Protein AF-A0A3B0W782-F1 (afdb_monomer)

Secondary structure (DSSP, 8-state):
-------------------------------S-S--SS---PPPPPS--------THHHHHHHHHHHHHHHHHTTTTTSSSS-----TT-EEEE-SS-EEEEEE-S-HHHHHHHHHHHHHHTTPPEEEEEGGGTEEEEPPEEP-----TTS--HHHHHHHTTS-S--TTEEEEEEEEEEEETTTTEEEEEEEEEEEE-S-SSS---S----EEPPP-HHHHHHHHHHHHHHTT--HHHHHHHHHHHH--B---SSS----EEESS-HHHHHHHHHHHHHHTTPEEEEEETTTTEEEEEPPHHHHS---GGGGG-TTS--------SEEEEEEEE-SS-TT-EEEEEEPPTTSPPPPHHHHHHHHHHTTSS--

Nearest PDB structures (foldseek):
  5d0q-assembly1_C  TM=2.902E-01  e=1.711E-09  Escherichia coli
  3tgo-assembly2_D  TM=4.082E-01  e=1.168E-04  Escherichia coli K-12
  6v05-assembly1_C  TM=4.718E-01  e=1.394E-03  Escherichia coli K-12
  8spr-assembly1_C  TM=3.356E-01  e=7.368E-02  Escherichia coli 0.1288
  2y8h-assembly1_B  TM=2.040E-01  e=1.704E+00  Mycobacterium tuberculosis H37Rv

Sequence (372 aa):
MHLSKKIIFISASFGMLSLTGCSIFDRSENNYRDSETEVVKALEMPPNLFNPSKSKNDLSMAIAQLEQDQDSLADQDSEKHIPTFKSDGLSIKSNLSERWLEIESDNSEQVWQNVKRFLHSFGFTIAEERKDIGFLKTEYLKRSELVPMNDVGLVTKLLNSWRPELADGVFDKFVVRIETDVNAGMTRVYFSHHLLYSPDVNEALDQGDRWKIKPYRPEMEAEALYQSMVFFGSSSEKALAQLKVTETKIELVDGEEFGHLVLRASLEKSWSYLQATVYRADWSIKEVRADRYTLWVNVPENIQQQDSFLSSLAFWRSSDKQNLPSTVTLSLRMDEEQSEKTILTVEAPEGETPLSSEQRRYIFENLGLLAQ

Radius of gyration: 32.26 Å; Cα contacts (8 Å, |Δi|>4): 475; chains: 1; bounding box: 90×74×107 Å

Foldseek 3Di:
DDDDDDDDDDDDDDDDDDDDDDDDDDDDDPPPPDPPDDDPPDDDDDPDDDDPPDDPVVVVVVVVVVVVCVVVCVPPVVPDPDPQAAFPPWAWDDLLQFIWTKTQALPLVVVVVLVQVLCVVVPWAWDDDDVVQQKTKTDWDQDDDQDDPPDDDPLRCVLCVPPPNDRPQKTKMWMWGWDGDNVRSMIIITIFIWIWGDPDPDDDDDDDDDTDTDFGDPSVRLSSQLSSSVSNPDDSVNSVVNSVVNLADQDDDPDPFRFWGKRQAALVSVLVSLVVLCVSLVWAWPDDDPVFSKTKTFDDPCLQFDQPPCCVPCPPDDRPTNRDDRIKMWGWDADPVDRSMIIIGIFHPPPDDTDGRVSRVSVCVSSVSHPD

Solvent-accessible surface area (backbone atoms only — not comparable to full-atom values): 23061 Å² total; per-residue (Å²): 131,86,92,85,92,84,86,89,84,88,86,86,83,92,82,90,84,87,87,81,87,83,79,93,78,82,92,76,82,84,75,93,80,84,81,90,84,78,88,79,82,79,76,84,79,82,95,81,91,81,79,98,82,76,66,79,68,54,56,60,52,52,49,56,46,49,63,59,39,58,77,48,50,81,78,53,76,81,62,87,86,56,92,71,42,74,60,50,73,69,42,65,49,63,66,88,79,54,56,30,38,35,33,54,38,59,57,55,67,60,52,50,56,48,52,52,51,48,42,44,76,74,68,38,49,81,66,46,83,36,78,93,78,26,37,41,29,40,39,77,37,71,50,85,55,66,68,72,86,85,84,60,56,75,66,56,43,67,75,42,69,87,57,62,64,75,37,74,57,33,29,42,30,46,40,35,43,48,48,67,40,70,90,79,35,28,27,38,41,31,60,44,63,46,46,42,40,45,93,73,86,85,64,86,88,72,92,86,82,72,86,42,77,54,82,80,55,71,67,61,31,51,48,53,46,36,54,49,42,33,54,34,58,44,54,65,66,61,34,53,50,36,49,52,61,67,72,46,47,68,53,71,58,94,76,97,50,59,65,46,40,42,44,73,28,37,59,70,54,47,49,56,40,50,56,52,35,38,55,74,51,72,41,50,75,76,48,79,37,79,95,63,43,33,39,32,34,36,50,53,68,77,64,27,60,51,84,60,87,68,59,85,81,43,94,86,57,80,84,79,68,64,72,50,63,66,44,37,36,38,37,51,44,70,39,93,89,42,75,52,26,18,37,38,40,64,39,45,49,94,92,54,75,75,63,50,38,67,55,44,49,52,51,35,35,68,44,68,75,38,86,129

Mean predicted aligned error: 18.71 Å

Organism: NCBI:txid652676

pLDDT: mean 71.55, std 19.57, range [36.28, 97.0]

Structure (mmCIF, N/CA/C/O backbone):
data_AF-A0A3B0W782-F1
#
_entry.id   AF-A0A3B0W782-F1
#
loop_
_atom_site.group_PDB
_atom_site.id
_atom_site.type_symbol
_atom_site.label_atom_id
_atom_site.label_alt_id
_atom_site.label_comp_id
_atom_site.label_asym_id
_atom_site.label_entity_id
_atom_site.label_seq_id
_atom_site.pdbx_PDB_ins_code
_atom_site.Cartn_x
_atom_site.Cartn_y
_atom_site.Cartn_z
_atom_site.occupancy
_atom_site.B_iso_or_equiv
_atom_site.auth_seq_id
_atom_site.auth_comp_id
_atom_site.auth_asym_id
_atom_site.auth_atom_id
_atom_site.pdbx_PDB_model_num
ATOM 1 N N . MET A 1 1 ? -28.153 -26.640 -74.691 1.00 37.59 1 MET A N 1
ATOM 2 C CA . MET A 1 1 ? -28.422 -28.044 -74.297 1.00 37.59 1 MET A CA 1
ATOM 3 C C . MET A 1 1 ? -28.767 -28.047 -72.810 1.00 37.59 1 MET A C 1
ATOM 5 O O . MET A 1 1 ? -27.989 -27.443 -72.097 1.00 37.59 1 MET A O 1
ATOM 9 N N . HIS A 1 2 ? -29.903 -28.643 -72.397 1.00 38.16 2 HIS A N 1
ATOM 10 C CA . HIS A 1 2 ? -30.381 -28.891 -71.003 1.00 38.16 2 HIS A CA 1
ATOM 11 C C . HIS A 1 2 ? -30.296 -27.720 -69.981 1.00 38.16 2 HIS A C 1
ATOM 13 O O . HIS A 1 2 ? -29.209 -27.308 -69.615 1.00 38.16 2 HIS A O 1
ATOM 19 N N . LEU A 1 3 ? -31.355 -27.090 -69.443 1.00 43.62 3 LEU A N 1
ATOM 20 C CA . LEU A 1 3 ? -32.814 -27.335 -69.358 1.00 43.62 3 LEU A CA 1
ATOM 21 C C . LEU A 1 3 ? -33.294 -28.349 -68.279 1.00 43.62 3 LEU A C 1
ATOM 23 O O . LEU A 1 3 ? -33.371 -29.537 -68.569 1.00 43.62 3 LEU A O 1
ATOM 27 N N . SER A 1 4 ? -33.662 -27.853 -67.075 1.00 43.22 4 SER A N 1
ATOM 28 C CA . SER A 1 4 ? -34.699 -28.353 -66.112 1.00 43.22 4 SER A CA 1
ATOM 29 C C . SER A 1 4 ? -34.585 -27.587 -64.765 1.00 43.22 4 SER A C 1
ATOM 31 O O . SER A 1 4 ? -33.567 -27.723 -64.103 1.00 43.22 4 SER A O 1
ATOM 33 N N . LYS A 1 5 ? -35.444 -26.636 -64.348 1.00 51.66 5 LYS A N 1
ATOM 34 C CA . LYS A 1 5 ? -36.841 -2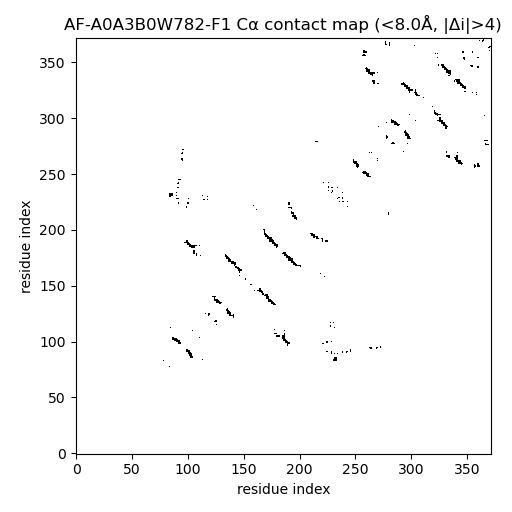6.695 -63.821 1.00 51.66 5 LYS A CA 1
ATOM 35 C C . LYS A 1 5 ? -37.090 -27.533 -62.538 1.00 51.66 5 LYS A C 1
ATOM 37 O O . LYS A 1 5 ? -37.082 -28.756 -62.609 1.00 51.66 5 LYS A O 1
ATOM 42 N N . LYS A 1 6 ? -37.429 -26.837 -61.429 1.00 48.88 6 LYS A N 1
ATOM 43 C CA . LYS A 1 6 ? -38.313 -27.165 -60.261 1.00 48.88 6 LYS A CA 1
ATOM 44 C C . LYS A 1 6 ? -38.096 -26.080 -59.176 1.00 48.88 6 LYS A C 1
ATOM 46 O O . LYS A 1 6 ? -36.944 -25.870 -58.831 1.00 48.88 6 LYS A O 1
ATOM 51 N N . ILE A 1 7 ? -39.030 -25.274 -58.644 1.00 50.66 7 ILE A N 1
ATOM 52 C CA . ILE A 1 7 ? -40.497 -25.063 -58.768 1.00 50.66 7 ILE A CA 1
ATOM 53 C C . ILE A 1 7 ? -41.409 -25.888 -57.814 1.00 50.66 7 ILE A C 1
ATOM 55 O O . ILE A 1 7 ? -41.697 -27.043 -58.103 1.00 50.66 7 ILE A O 1
ATOM 59 N N . ILE A 1 8 ? -41.927 -25.186 -56.778 1.00 46.50 8 ILE A N 1
ATOM 60 C CA . ILE A 1 8 ? -43.176 -25.351 -55.971 1.00 46.50 8 ILE A CA 1
ATOM 61 C C . ILE A 1 8 ? -43.315 -26.581 -55.034 1.00 46.50 8 ILE A C 1
ATOM 63 O O . ILE A 1 8 ? -43.360 -27.712 -55.497 1.00 46.50 8 ILE A O 1
ATOM 67 N N . PHE A 1 9 ? -43.511 -26.338 -53.721 1.00 41.09 9 PHE A N 1
ATOM 68 C CA . PHE A 1 9 ? -44.827 -26.464 -53.046 1.00 41.09 9 PHE A CA 1
ATOM 69 C C . PHE A 1 9 ? -44.872 -25.776 -51.666 1.00 41.09 9 PHE A C 1
ATOM 71 O O . PHE A 1 9 ? -44.017 -25.994 -50.816 1.00 41.09 9 PHE A O 1
ATOM 78 N N . ILE A 1 10 ? -45.907 -24.955 -51.459 1.00 49.47 10 ILE A N 1
ATOM 79 C CA . ILE A 1 10 ? -46.333 -24.419 -50.155 1.00 49.47 10 ILE A CA 1
ATOM 80 C C . ILE A 1 10 ? -47.340 -25.410 -49.562 1.00 49.47 10 ILE A C 1
ATOM 82 O O . ILE A 1 10 ? -48.225 -25.867 -50.282 1.00 49.47 10 ILE A O 1
ATOM 86 N N . SER A 1 11 ? -47.258 -25.692 -48.261 1.00 44.75 11 SER A N 1
ATOM 87 C CA . SER A 1 11 ? -48.354 -26.316 -47.513 1.00 44.75 11 SER A CA 1
ATOM 88 C C . SER A 1 11 ? -48.394 -25.767 -46.091 1.00 44.75 11 SER A C 1
ATOM 90 O O . SER A 1 11 ? -47.388 -25.796 -45.384 1.00 44.75 11 SER A O 1
ATOM 92 N N . ALA A 1 12 ? -49.554 -25.254 -45.689 1.00 47.91 12 ALA A N 1
ATOM 93 C CA . ALA A 1 12 ? -49.810 -24.749 -44.349 1.00 47.91 12 ALA A CA 1
ATOM 94 C C . ALA A 1 12 ? -50.672 -25.745 -43.559 1.00 47.91 12 ALA A C 1
ATOM 96 O O . ALA A 1 12 ? -51.650 -26.279 -44.080 1.00 47.91 12 ALA A O 1
ATOM 97 N N . SER A 1 13 ? -50.364 -25.930 -42.277 1.00 43.59 13 SER A N 1
ATOM 98 C CA . SER A 1 13 ? -51.352 -26.253 -41.239 1.00 43.59 13 SER A CA 1
ATOM 99 C C . SER A 1 13 ? -50.765 -25.887 -39.876 1.00 43.59 13 SER A C 1
ATOM 101 O O . SER A 1 13 ? -49.636 -26.257 -39.585 1.00 43.59 13 SER A O 1
ATOM 103 N N . PHE A 1 14 ? -51.359 -24.957 -39.129 1.00 44.69 14 PHE A N 1
ATOM 104 C CA . PHE A 1 14 ? -52.630 -25.032 -38.384 1.00 44.69 14 PHE A CA 1
ATOM 105 C C . PHE A 1 14 ? -52.375 -25.515 -36.948 1.00 44.69 14 PHE A C 1
ATOM 107 O O . PHE A 1 14 ? -52.159 -26.694 -36.696 1.00 44.69 14 PHE A O 1
ATOM 114 N N . GLY A 1 15 ? -52.387 -24.564 -36.013 1.00 48.84 15 GLY A N 1
ATOM 115 C CA . GLY A 1 15 ? -52.077 -24.758 -34.594 1.00 48.84 15 GLY A CA 1
ATOM 116 C C . GLY A 1 15 ? -52.754 -23.676 -33.758 1.00 48.84 15 GLY A C 1
ATOM 117 O O . GLY A 1 15 ? -52.099 -22.891 -33.083 1.00 48.84 15 GLY A O 1
ATOM 118 N N . MET A 1 16 ? -54.074 -23.572 -33.901 1.00 53.22 16 MET A N 1
ATOM 119 C CA . MET A 1 16 ? -54.895 -22.562 -33.242 1.00 53.22 16 MET A CA 1
ATOM 120 C C . MET A 1 16 ? -55.261 -23.040 -31.831 1.00 53.22 16 MET A C 1
ATOM 122 O O . MET A 1 16 ? -56.062 -23.961 -31.692 1.00 53.22 16 MET A O 1
ATOM 126 N N . LEU A 1 17 ? -54.709 -22.406 -30.791 1.00 56.22 17 LEU A N 1
ATOM 127 C CA . LEU A 1 17 ? -55.289 -22.446 -29.447 1.00 56.22 17 LEU A CA 1
ATOM 128 C C . LEU A 1 17 ? -55.659 -21.035 -28.996 1.00 56.22 17 LEU A C 1
ATOM 130 O O . LEU A 1 17 ? -54.867 -20.098 -29.047 1.00 56.22 17 LEU A O 1
ATOM 134 N N . SER A 1 18 ? -56.910 -20.920 -28.581 1.00 57.72 18 SER A N 1
ATOM 135 C CA . SER A 1 18 ? -57.603 -19.708 -28.168 1.00 57.72 18 SER A CA 1
ATOM 136 C C . SER A 1 18 ? -57.846 -19.698 -26.661 1.00 57.72 18 SER A C 1
ATOM 138 O O . SER A 1 18 ? -58.133 -20.758 -26.112 1.00 57.72 18 SER A O 1
ATOM 140 N N . LEU A 1 19 ? -57.837 -18.499 -26.068 1.00 47.00 19 LEU A N 1
ATOM 141 C CA . LEU A 1 19 ? -58.679 -17.941 -24.981 1.00 47.00 19 LEU A CA 1
ATOM 142 C C . LEU A 1 19 ? -57.813 -16.988 -24.123 1.00 47.00 19 LEU A C 1
ATOM 144 O O . LEU A 1 19 ? -56.647 -17.290 -23.913 1.00 47.00 19 LEU A O 1
ATOM 148 N N . THR A 1 20 ? -58.260 -15.911 -23.470 1.00 53.22 20 THR A N 1
ATOM 149 C CA . THR A 1 20 ? -59.384 -14.944 -23.534 1.00 53.22 20 THR A CA 1
ATOM 150 C C . THR A 1 20 ? -59.322 -14.179 -22.192 1.00 53.22 20 THR A C 1
ATOM 152 O O . THR A 1 20 ? -59.237 -14.826 -21.153 1.00 53.22 20 THR A O 1
ATOM 155 N N . GLY A 1 21 ? -59.447 -12.842 -22.200 1.00 36.28 21 GLY A N 1
ATOM 156 C CA . GLY A 1 21 ? -59.516 -11.976 -20.997 1.00 36.28 21 GLY A CA 1
ATOM 157 C C . GLY A 1 21 ? -58.144 -11.624 -20.389 1.00 36.28 21 GLY A C 1
ATOM 158 O O . GLY A 1 21 ? -57.220 -12.418 -20.489 1.00 36.28 21 GLY A O 1
ATOM 159 N N . CYS A 1 22 ? -57.885 -10.470 -19.764 1.00 50.75 22 CYS A N 1
ATOM 160 C CA . CYS A 1 22 ? -58.652 -9.242 -19.466 1.00 50.75 22 CYS A CA 1
ATOM 161 C C . CYS A 1 22 ? -57.632 -8.094 -19.193 1.00 50.75 22 CYS A C 1
ATOM 163 O O . CYS A 1 22 ? -56.438 -8.370 -19.135 1.00 50.75 22 CYS A O 1
ATOM 165 N N . SER A 1 23 ? -57.968 -6.808 -19.019 1.00 40.06 23 SER A N 1
ATOM 166 C CA . SER A 1 23 ? -59.226 -6.040 -19.185 1.00 40.06 23 SER A CA 1
ATOM 167 C C . SER A 1 23 ? -58.893 -4.556 -19.482 1.00 40.06 23 SER A C 1
ATOM 169 O O . SER A 1 23 ? -57.739 -4.151 -19.382 1.00 40.06 23 SER A O 1
ATOM 171 N N . ILE A 1 24 ? -59.896 -3.737 -19.826 1.00 52.25 24 ILE A N 1
ATOM 172 C CA . ILE A 1 24 ? -59.812 -2.258 -19.839 1.00 52.25 24 ILE A CA 1
ATOM 173 C C . ILE A 1 24 ? -59.525 -1.757 -18.413 1.00 52.25 24 ILE A C 1
ATOM 175 O O . ILE A 1 24 ? -60.142 -2.264 -17.478 1.00 52.25 24 ILE A O 1
ATOM 179 N N . PHE A 1 25 ? -58.663 -0.746 -18.255 1.00 47.28 25 PHE A N 1
ATOM 180 C CA . PHE A 1 25 ? -58.606 0.068 -17.039 1.00 47.28 25 PHE A CA 1
ATOM 181 C C . PHE A 1 25 ? -58.416 1.551 -17.361 1.00 47.28 25 PHE A C 1
ATOM 183 O O . PHE A 1 25 ? -57.795 1.911 -18.362 1.00 47.28 25 PHE A O 1
ATOM 190 N N . ASP A 1 26 ? -59.027 2.382 -16.521 1.00 41.47 26 ASP A N 1
ATOM 191 C CA . ASP A 1 26 ? -59.269 3.797 -16.772 1.00 41.47 26 ASP A CA 1
ATOM 192 C C . ASP A 1 26 ? -58.030 4.690 -16.693 1.00 41.47 26 ASP A C 1
ATOM 194 O O . ASP A 1 26 ? -57.113 4.492 -15.894 1.00 41.47 26 ASP A O 1
ATOM 198 N N . ARG A 1 27 ? -58.085 5.773 -17.470 1.00 48.84 27 ARG A N 1
ATOM 199 C CA . ARG A 1 27 ? -57.213 6.938 -17.318 1.00 48.84 27 ARG A CA 1
ATOM 200 C C . ARG A 1 27 ? -57.769 7.817 -16.190 1.00 48.84 27 ARG A C 1
ATOM 202 O O . ARG A 1 27 ? -58.490 8.775 -16.454 1.00 48.84 27 ARG A O 1
ATOM 209 N N . SER A 1 28 ? -57.435 7.502 -14.940 1.00 46.88 28 SER A N 1
ATOM 210 C CA . SER A 1 28 ? -57.731 8.382 -13.802 1.00 46.88 28 SER A CA 1
ATOM 211 C C . SER A 1 28 ? -56.696 9.505 -13.698 1.00 46.88 28 SER A C 1
ATOM 213 O O . SER A 1 28 ? -55.504 9.258 -13.512 1.00 46.88 28 SER A O 1
ATOM 215 N N . GLU A 1 29 ? -57.150 10.750 -13.804 1.00 48.28 29 GLU A N 1
ATOM 216 C CA . GLU A 1 29 ? -56.318 11.931 -13.572 1.00 48.28 29 GLU A CA 1
ATOM 217 C C . GLU A 1 29 ? -56.100 12.116 -12.063 1.00 48.28 29 GLU A C 1
ATOM 219 O O . GLU A 1 29 ? -57.031 12.422 -11.318 1.00 48.28 29 GLU A O 1
ATOM 224 N N . ASN A 1 30 ? -54.863 11.917 -11.600 1.00 45.62 30 ASN A N 1
ATOM 225 C CA . ASN A 1 30 ? -54.512 12.059 -10.186 1.00 45.62 30 ASN A CA 1
ATOM 226 C C . ASN A 1 30 ? -54.441 13.544 -9.803 1.00 45.62 30 ASN A C 1
ATOM 228 O O . ASN A 1 30 ? -53.409 14.203 -9.942 1.00 45.62 30 ASN A O 1
ATOM 232 N N . ASN A 1 31 ? -55.570 14.065 -9.328 1.00 45.16 31 ASN A N 1
ATOM 233 C CA . ASN A 1 31 ? -55.730 15.447 -8.898 1.00 45.16 31 ASN A CA 1
ATOM 234 C C . ASN A 1 31 ? -55.029 15.670 -7.540 1.00 45.16 31 ASN A C 1
ATOM 236 O O . ASN A 1 31 ? -55.548 15.311 -6.486 1.00 45.16 31 ASN A O 1
ATOM 240 N N . TYR A 1 32 ? -53.825 16.243 -7.569 1.00 46.28 32 TYR A N 1
ATOM 241 C CA . TYR A 1 32 ? -52.888 16.348 -6.435 1.00 46.28 32 TYR A CA 1
ATOM 242 C C . TYR A 1 32 ? -53.260 17.437 -5.394 1.00 46.28 32 TYR A C 1
ATOM 244 O O . TYR A 1 32 ? -52.399 18.181 -4.925 1.00 46.28 32 TYR A O 1
ATOM 252 N N . ARG A 1 33 ? -54.553 17.601 -5.074 1.00 49.28 33 ARG A N 1
ATOM 253 C CA . ARG A 1 33 ? -55.081 18.756 -4.316 1.00 49.28 33 ARG A CA 1
ATOM 254 C C . ARG A 1 33 ? -56.238 18.444 -3.348 1.00 49.28 33 ARG A C 1
ATOM 256 O O . ARG A 1 33 ? -57.122 19.280 -3.203 1.00 49.28 33 ARG A O 1
ATOM 263 N N . ASP A 1 34 ? -56.240 17.288 -2.681 1.00 50.12 34 ASP A N 1
ATOM 264 C CA . ASP A 1 34 ? -57.317 16.958 -1.719 1.00 50.12 34 ASP A CA 1
ATOM 265 C C . ASP A 1 34 ? -56.850 16.180 -0.467 1.00 50.12 34 ASP A C 1
ATOM 267 O O . ASP A 1 34 ? -57.543 15.314 0.058 1.00 50.12 34 ASP A O 1
ATOM 271 N N . SER A 1 35 ? -55.640 16.479 0.026 1.00 49.47 35 SER A N 1
ATOM 272 C CA . SER A 1 35 ? -55.125 15.946 1.303 1.00 49.47 35 SER A CA 1
ATOM 273 C C . SER A 1 35 ? -54.447 17.009 2.183 1.00 49.47 35 SER A C 1
ATOM 275 O O . SER A 1 35 ? -53.528 16.703 2.939 1.00 49.47 35 SER A O 1
ATOM 277 N N . GLU A 1 36 ? -54.901 18.263 2.097 1.00 47.06 36 GLU A N 1
ATOM 278 C CA . GLU A 1 36 ? -54.598 19.326 3.068 1.00 47.06 36 GLU A CA 1
ATOM 279 C C . GLU A 1 36 ? -55.841 19.610 3.931 1.00 47.06 36 GLU A C 1
ATOM 281 O O . GLU A 1 36 ? -56.524 20.604 3.701 1.00 47.06 36 GLU A O 1
ATOM 286 N N . THR A 1 37 ? -56.192 18.742 4.894 1.00 51.81 37 THR A N 1
ATOM 287 C CA . THR A 1 37 ? -57.053 19.113 6.053 1.00 51.81 37 THR A CA 1
ATOM 288 C C . THR A 1 37 ? -57.178 18.059 7.168 1.00 51.81 37 THR A C 1
ATOM 290 O O . THR A 1 37 ? -58.156 18.071 7.909 1.00 51.81 37 THR A O 1
ATOM 293 N N . GLU A 1 38 ? -56.184 17.196 7.405 1.00 52.34 38 GLU A N 1
ATOM 294 C CA . GLU A 1 38 ? -56.158 16.440 8.669 1.00 52.34 38 GLU A CA 1
ATOM 295 C C . GLU A 1 38 ? -54.732 16.209 9.187 1.00 52.34 38 GLU A C 1
ATOM 297 O O . GLU A 1 38 ? -53.784 16.077 8.420 1.00 52.34 38 GLU A O 1
ATOM 302 N N . VAL A 1 39 ? -54.592 16.176 10.518 1.00 47.84 39 VAL A N 1
ATOM 303 C CA . VAL A 1 39 ? -53.330 15.985 11.265 1.00 47.84 39 VAL A CA 1
ATOM 304 C C . VAL A 1 39 ? -52.321 17.153 11.215 1.00 47.84 39 VAL A C 1
ATOM 306 O O . VAL A 1 39 ? -51.126 16.968 11.003 1.00 47.84 39 VAL A O 1
ATOM 309 N N . VAL A 1 40 ? -52.763 18.356 11.605 1.00 41.62 40 VAL A N 1
ATOM 310 C CA . VAL A 1 40 ? -51.883 19.298 12.332 1.00 41.62 40 VAL A CA 1
ATOM 311 C C . VAL A 1 40 ? -52.402 19.447 13.759 1.00 41.62 40 VAL A C 1
ATOM 313 O O . VAL A 1 40 ? -53.277 20.262 14.048 1.00 41.62 40 VAL A O 1
ATOM 316 N N . LYS A 1 41 ? -51.864 18.639 14.678 1.00 50.00 41 LYS A N 1
ATOM 317 C CA . LYS A 1 41 ? -52.109 18.807 16.114 1.00 50.00 41 LYS A CA 1
ATOM 318 C C . LYS A 1 41 ? -51.299 20.009 16.599 1.00 50.00 41 LYS A C 1
ATOM 320 O O . LYS A 1 41 ? -50.122 19.867 16.923 1.00 50.00 41 LYS A O 1
ATOM 325 N N . ALA A 1 42 ? -51.925 21.185 16.614 1.00 45.66 42 ALA A N 1
ATOM 326 C CA . ALA A 1 42 ? -51.310 22.403 17.125 1.00 45.66 42 ALA A CA 1
ATOM 327 C C . ALA A 1 42 ? -50.832 22.190 18.572 1.00 45.66 42 ALA A C 1
ATOM 329 O O . ALA A 1 42 ? -51.619 21.838 19.451 1.00 45.66 42 ALA A O 1
ATOM 330 N N . LEU A 1 43 ? -49.531 22.374 18.805 1.00 55.25 43 LEU A N 1
ATOM 331 C CA . LEU A 1 43 ? -48.953 22.363 20.144 1.00 55.25 43 LEU A CA 1
ATOM 332 C C . LEU A 1 43 ? -49.216 23.721 20.796 1.00 55.25 43 LEU A C 1
ATOM 334 O O . LEU A 1 43 ? -48.879 24.764 20.238 1.00 55.25 43 LEU A O 1
ATOM 338 N N . GLU A 1 44 ? -49.846 23.702 21.968 1.00 51.97 44 GLU A N 1
ATOM 339 C CA . GLU A 1 44 ? -50.215 24.909 22.703 1.00 51.97 44 GLU A CA 1
ATOM 340 C C . GLU A 1 44 ? -48.960 25.650 23.188 1.00 51.97 44 GLU A C 1
ATOM 342 O O . GLU A 1 44 ? -48.135 25.110 23.925 1.00 51.97 44 GLU A O 1
ATOM 347 N N . MET A 1 45 ? -48.813 26.905 22.762 1.00 44.66 45 MET A N 1
ATOM 348 C CA . MET A 1 45 ? -47.693 27.763 23.141 1.00 44.66 45 MET A CA 1
ATOM 349 C C . MET A 1 45 ? -47.904 28.308 24.569 1.00 44.66 45 MET A C 1
ATOM 351 O O . MET A 1 45 ? -48.890 29.015 24.797 1.00 44.66 45 MET A O 1
ATOM 355 N N . PRO A 1 46 ? -47.008 28.032 25.537 1.00 46.97 46 PRO A N 1
ATOM 356 C CA . PRO A 1 46 ? -47.200 28.464 26.918 1.00 46.97 46 PRO A CA 1
ATOM 357 C C . PRO A 1 46 ? -47.033 29.991 27.069 1.00 46.97 46 PRO A C 1
ATOM 359 O O . PRO A 1 46 ? -46.036 30.556 26.610 1.00 46.97 46 PRO A O 1
ATOM 362 N N . PRO A 1 47 ? -47.965 30.688 27.745 1.00 52.56 47 PRO A N 1
ATOM 363 C CA . PRO A 1 47 ? -47.932 32.142 27.860 1.00 52.56 47 PRO A CA 1
ATOM 364 C C . PRO A 1 47 ? -47.018 32.608 29.004 1.00 52.56 47 PRO A C 1
ATOM 366 O O . PRO A 1 47 ? -47.481 32.791 30.128 1.00 52.56 47 PRO A O 1
ATOM 369 N N . ASN A 1 48 ? -45.728 32.839 28.726 1.00 49.25 48 ASN A N 1
ATOM 370 C CA . ASN A 1 48 ? -44.884 33.761 29.511 1.00 49.25 48 ASN A CA 1
ATOM 371 C C . ASN A 1 48 ? -43.543 34.074 28.815 1.00 49.25 48 ASN A C 1
ATOM 373 O O . ASN A 1 48 ? -42.494 33.551 29.179 1.00 49.25 48 ASN A O 1
ATOM 377 N N . LEU A 1 49 ? -43.573 34.957 27.811 1.00 49.97 49 LEU A N 1
ATOM 378 C CA . LEU A 1 49 ? -42.380 35.383 27.058 1.00 49.97 49 LEU A CA 1
ATOM 379 C C . LEU A 1 49 ? -42.186 36.912 27.022 1.00 49.97 49 LEU A C 1
ATOM 381 O O . LEU A 1 49 ? -41.608 37.460 26.090 1.00 49.97 49 LEU A O 1
ATOM 385 N N . PHE A 1 50 ? -42.626 37.606 28.079 1.00 38.84 50 PHE A N 1
ATOM 386 C CA . PHE A 1 50 ? -42.370 39.036 28.277 1.00 38.84 50 PHE A CA 1
ATOM 387 C C . PHE A 1 50 ? -41.867 39.342 29.692 1.00 38.84 50 PHE A C 1
ATOM 389 O O . PHE A 1 50 ? -42.634 39.685 30.586 1.00 38.84 50 PHE A O 1
ATOM 396 N N . ASN A 1 51 ? -40.546 39.292 29.868 1.00 42.66 51 ASN A N 1
ATOM 397 C CA . ASN A 1 51 ? -39.866 40.045 30.923 1.00 42.66 51 ASN A CA 1
ATOM 398 C C . ASN A 1 51 ? -38.529 40.616 30.401 1.00 42.66 51 ASN A C 1
ATOM 400 O O . ASN A 1 51 ? -37.474 40.011 30.607 1.00 42.66 51 ASN A O 1
ATOM 404 N N . PRO A 1 52 ? -38.547 41.761 29.692 1.00 45.66 52 PRO A N 1
ATOM 405 C CA . PRO A 1 52 ? -37.341 42.406 29.182 1.00 45.66 52 PRO A CA 1
ATOM 406 C C . PRO A 1 52 ? -36.620 43.174 30.303 1.00 45.66 52 PRO A C 1
ATOM 408 O O . PRO A 1 52 ? -36.649 44.401 30.364 1.00 45.66 52 PRO A O 1
ATOM 411 N N . SER A 1 53 ? -35.960 42.441 31.201 1.00 46.00 53 SER A N 1
ATOM 412 C CA . SER A 1 53 ? -35.116 43.000 32.268 1.00 46.00 53 SER A CA 1
ATOM 413 C C . SER A 1 53 ? -33.761 42.284 32.381 1.00 46.00 53 SER A C 1
ATOM 415 O O . SER A 1 53 ? -33.315 41.899 33.459 1.00 46.00 53 SER A O 1
ATOM 417 N N . LYS A 1 54 ? -33.060 42.149 31.246 1.00 45.62 54 LYS A N 1
ATOM 418 C CA . LYS A 1 54 ? -31.628 41.816 31.213 1.00 45.62 54 LYS A CA 1
ATOM 419 C C . LYS A 1 54 ? -30.795 42.935 30.586 1.00 45.62 54 LYS 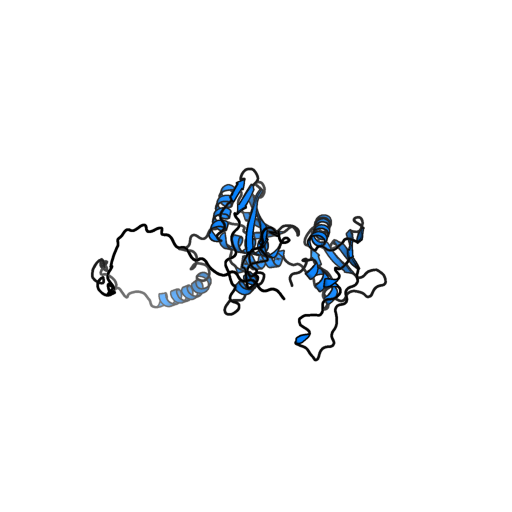A C 1
ATOM 421 O O . LYS A 1 54 ? -31.224 43.615 29.658 1.00 45.62 54 LYS A O 1
ATOM 426 N N . SER A 1 55 ? -29.612 43.139 31.163 1.00 48.31 55 SER A N 1
ATOM 427 C CA . SER A 1 55 ? -28.683 44.223 30.835 1.00 48.31 55 SER A CA 1
ATOM 428 C C . SER A 1 55 ? -28.118 44.098 29.417 1.00 48.31 55 SER A C 1
ATOM 430 O O . SER A 1 55 ? -27.789 43.001 28.974 1.00 48.31 55 SER A O 1
ATOM 432 N N . LYS A 1 56 ? -27.895 45.237 28.744 1.00 53.50 56 LYS A N 1
ATOM 433 C CA . LYS A 1 56 ? -27.221 45.300 27.431 1.00 53.50 56 LYS A CA 1
ATOM 434 C C . LYS A 1 56 ? -25.786 44.749 27.438 1.00 53.50 56 LYS A C 1
ATOM 436 O O . LYS A 1 56 ? -25.239 44.513 26.368 1.00 53.50 56 LYS A O 1
ATOM 441 N N . ASN A 1 57 ? -25.199 44.511 28.612 1.00 54.69 57 ASN A N 1
ATOM 442 C CA . ASN A 1 57 ? -23.851 43.959 28.751 1.00 54.69 57 ASN A CA 1
ATOM 443 C C . ASN A 1 57 ? -23.773 42.448 28.438 1.00 54.69 57 ASN A C 1
ATOM 445 O O . ASN A 1 57 ? -22.676 41.948 28.214 1.00 54.69 57 ASN A O 1
ATOM 449 N N . ASP A 1 58 ? -24.907 41.732 28.397 1.00 55.44 58 ASP A N 1
ATOM 450 C CA . ASP A 1 58 ? -24.952 40.299 28.038 1.00 55.44 58 ASP A CA 1
ATOM 451 C C . ASP A 1 58 ? -24.692 40.095 26.528 1.00 55.44 58 ASP A C 1
ATOM 453 O O . ASP A 1 58 ? -24.103 39.099 26.126 1.00 55.44 58 ASP A O 1
ATOM 457 N N . LEU A 1 59 ? -25.051 41.075 25.680 1.00 52.50 59 LEU A N 1
ATOM 458 C CA . LEU A 1 59 ? -24.822 41.003 24.229 1.00 52.50 59 LEU A CA 1
ATOM 459 C C . LEU A 1 59 ? -23.324 41.017 23.886 1.00 52.50 59 LEU A C 1
ATOM 461 O O . LEU A 1 59 ? -22.902 40.336 22.961 1.00 52.50 59 LEU A O 1
ATOM 465 N N . SER A 1 60 ? -22.513 41.763 24.641 1.00 56.25 60 SER A N 1
ATOM 466 C CA . SER A 1 60 ? -21.064 41.845 24.422 1.00 56.25 60 SER A CA 1
ATOM 467 C C . SER A 1 60 ? -20.353 40.531 24.750 1.00 56.25 60 SER A C 1
ATOM 469 O O . SER A 1 60 ? -19.426 40.154 24.040 1.00 56.25 60 SER A O 1
ATOM 471 N N . MET A 1 61 ? -20.795 39.818 25.795 1.00 55.38 61 MET A N 1
ATOM 472 C CA . MET A 1 61 ? -20.282 38.475 26.092 1.00 55.38 61 MET A CA 1
ATOM 473 C C . MET A 1 61 ? -20.843 37.434 25.124 1.00 55.38 61 MET A C 1
ATOM 475 O O . MET A 1 61 ? -20.088 36.585 24.674 1.00 55.38 61 MET A O 1
ATOM 479 N N . ALA A 1 62 ? -22.113 37.542 24.721 1.00 54.34 62 ALA A N 1
ATOM 480 C CA . ALA A 1 62 ? -22.691 36.664 23.706 1.00 54.34 62 ALA A CA 1
ATOM 481 C C . ALA A 1 62 ? -22.003 36.808 22.336 1.00 54.34 62 ALA A C 1
ATOM 483 O O . ALA A 1 62 ? -21.828 35.810 21.654 1.00 54.34 62 ALA A O 1
ATOM 484 N N . ILE A 1 63 ? -21.572 38.012 21.938 1.00 56.78 63 ILE A N 1
ATOM 485 C CA . ILE A 1 63 ? -20.793 38.218 20.704 1.00 56.78 63 ILE A CA 1
ATOM 486 C C . ILE A 1 63 ? -19.372 37.660 20.855 1.00 56.78 63 ILE A C 1
ATOM 488 O O . ILE A 1 63 ? -18.926 36.943 19.970 1.00 56.78 63 ILE A O 1
ATOM 492 N N . ALA A 1 64 ? -18.698 37.890 21.987 1.00 58.16 64 ALA A N 1
ATOM 493 C CA . ALA A 1 64 ? -17.384 37.291 22.244 1.00 58.16 64 ALA A CA 1
ATOM 494 C C . ALA A 1 64 ? -17.437 35.750 22.304 1.00 58.16 64 ALA A C 1
ATOM 496 O O . ALA A 1 64 ? -16.513 35.082 21.849 1.00 58.16 64 ALA A O 1
ATOM 497 N N . GLN A 1 65 ? -18.530 35.176 22.818 1.00 55.12 65 GLN A N 1
ATOM 498 C CA . GLN A 1 65 ? -18.769 33.733 22.784 1.00 55.12 65 GLN A CA 1
ATOM 499 C C . GLN A 1 65 ? -19.171 33.250 21.389 1.00 55.12 65 GLN A C 1
ATOM 501 O O . GLN A 1 65 ? -18.720 32.188 21.010 1.00 55.12 65 GLN A O 1
ATOM 506 N N . LEU A 1 66 ? -19.892 34.026 20.572 1.00 51.31 66 LEU A N 1
ATOM 507 C CA . LEU A 1 66 ? -20.144 33.681 19.163 1.00 51.31 66 LEU A CA 1
ATOM 508 C C . LEU A 1 66 ? -18.870 33.718 18.300 1.00 51.31 66 LEU A C 1
ATOM 510 O O . LEU A 1 66 ? -18.738 32.907 17.389 1.00 51.31 66 LEU A O 1
ATOM 514 N N . GLU A 1 67 ? -17.927 34.619 18.584 1.00 53.16 67 GLU A N 1
ATOM 515 C CA . GLU A 1 67 ? -16.604 34.643 17.939 1.00 53.16 67 GLU A CA 1
ATOM 516 C C . GLU A 1 67 ? -15.727 33.465 18.402 1.00 53.16 67 GLU A C 1
ATOM 518 O O . GLU A 1 67 ? -14.990 32.900 17.599 1.00 53.16 67 GLU A O 1
ATOM 523 N N . GLN A 1 68 ? -15.854 33.033 19.662 1.00 51.09 68 GLN A N 1
ATOM 524 C CA . GLN A 1 68 ? -15.175 31.842 20.191 1.00 51.09 68 GLN A CA 1
ATOM 525 C C . GLN A 1 68 ? -15.861 30.517 19.779 1.00 51.09 68 GLN A C 1
ATOM 527 O O . GLN A 1 68 ? -15.204 29.480 19.661 1.00 51.09 68 GLN A O 1
ATOM 532 N N . ASP A 1 69 ? -17.166 30.555 19.505 1.00 44.44 69 ASP A N 1
ATOM 533 C CA . ASP A 1 69 ? -17.955 29.429 19.010 1.00 44.44 69 ASP A CA 1
ATOM 534 C C . ASP A 1 69 ? -17.786 29.251 17.489 1.00 44.44 69 ASP A C 1
ATOM 536 O O . ASP A 1 69 ? -17.867 28.126 17.012 1.00 44.44 69 ASP A O 1
ATOM 540 N N . GLN A 1 70 ? -17.475 30.291 16.700 1.00 46.47 70 GLN A N 1
ATOM 541 C CA . GLN A 1 70 ? -17.236 30.125 15.252 1.00 46.47 70 GLN A CA 1
ATOM 542 C C . GLN A 1 70 ? -16.067 29.177 14.929 1.00 46.47 70 GLN A C 1
ATOM 544 O O . GLN A 1 70 ? -16.192 28.376 14.003 1.00 46.47 70 GLN A O 1
ATOM 549 N N . ASP A 1 71 ? -14.992 29.191 15.724 1.00 45.72 71 ASP A N 1
ATOM 550 C CA . ASP A 1 71 ? -13.866 28.250 15.582 1.00 45.72 71 ASP A CA 1
ATOM 551 C C . ASP A 1 71 ? -14.172 26.835 16.122 1.00 45.72 71 ASP A C 1
ATOM 553 O O . ASP A 1 71 ? -13.435 25.897 15.825 1.00 45.72 71 ASP A O 1
ATOM 557 N N . SER A 1 72 ? -15.255 26.638 16.890 1.00 44.16 72 SER A N 1
ATOM 558 C CA . SER A 1 72 ? -15.639 25.322 17.443 1.00 44.16 72 SER A CA 1
ATOM 559 C C . SER A 1 72 ? -16.925 24.726 16.849 1.00 44.16 72 SER A C 1
ATOM 561 O O . SER A 1 72 ? -17.155 23.521 16.959 1.00 44.16 72 SER A O 1
ATOM 563 N N . LEU A 1 73 ? -17.718 25.517 16.121 1.00 43.16 73 LEU A N 1
ATOM 564 C CA . LEU A 1 73 ? -18.866 25.061 15.330 1.00 43.16 73 LEU A CA 1
ATOM 565 C C . LEU A 1 73 ? -18.444 24.333 14.044 1.00 43.16 73 LEU A C 1
ATOM 567 O O . LEU A 1 73 ? -19.183 23.472 13.570 1.00 43.16 73 LEU A O 1
ATOM 571 N N . ALA A 1 74 ? -17.238 24.595 13.529 1.00 46.25 74 ALA A N 1
ATOM 572 C CA . ALA A 1 74 ? -16.649 23.817 12.436 1.00 46.25 74 ALA A CA 1
ATOM 573 C C . ALA A 1 74 ? -16.378 22.344 12.815 1.00 46.25 74 ALA A C 1
ATOM 575 O O . ALA A 1 74 ? -16.346 21.490 11.932 1.00 46.25 74 ALA A O 1
ATOM 576 N N . ASP A 1 75 ? -16.225 22.049 14.113 1.00 49.66 75 ASP A N 1
ATOM 577 C CA . ASP A 1 75 ? -15.794 20.743 14.639 1.00 49.66 75 ASP A CA 1
ATOM 578 C C . ASP A 1 75 ? -16.904 19.998 15.424 1.00 49.66 75 ASP A C 1
ATOM 580 O O . ASP A 1 75 ? -16.675 18.901 15.934 1.00 49.66 75 ASP A O 1
ATOM 584 N N . GLN A 1 76 ? -18.118 20.567 15.546 1.00 46.72 76 GLN A N 1
ATOM 585 C CA . GLN A 1 76 ? -19.233 19.940 16.288 1.00 46.72 76 GLN A CA 1
ATOM 586 C C . GLN A 1 76 ? -20.581 19.818 15.554 1.00 46.72 76 GLN A C 1
ATOM 588 O O . GLN A 1 76 ? -21.421 19.038 16.013 1.00 46.72 76 GLN A O 1
ATOM 593 N N . ASP A 1 77 ? -20.822 20.516 14.437 1.00 45.25 77 ASP A N 1
ATOM 594 C CA . ASP A 1 77 ? -22.169 20.558 13.824 1.00 45.25 77 ASP A CA 1
ATOM 595 C C . ASP A 1 77 ? -22.442 19.476 12.748 1.00 45.25 77 ASP A C 1
ATOM 597 O O . ASP A 1 77 ? -23.524 19.411 12.171 1.00 45.25 77 ASP A O 1
ATOM 601 N N . SER A 1 78 ? -21.497 18.560 12.506 1.00 49.12 78 SER A N 1
ATOM 602 C CA . SER A 1 78 ? -21.679 17.379 11.633 1.00 49.12 78 SER A CA 1
ATOM 603 C C . SER A 1 78 ? -21.994 16.078 12.396 1.00 49.12 78 SER A C 1
ATOM 605 O O . SER A 1 78 ? -22.346 15.061 11.800 1.00 49.12 78 SER A O 1
ATOM 607 N N . GLU A 1 79 ? -21.882 16.100 13.725 1.00 50.59 79 GLU A N 1
ATOM 608 C CA . GLU A 1 79 ? -21.652 14.905 14.552 1.00 50.59 79 GLU A CA 1
ATOM 609 C C . GLU A 1 79 ? -22.897 14.335 15.248 1.00 50.59 79 GLU A C 1
ATOM 611 O O . GLU A 1 79 ? -22.892 13.199 15.715 1.00 50.59 79 GLU A O 1
ATOM 616 N N . LYS A 1 80 ? -23.977 15.115 15.375 1.00 47.84 80 LYS A N 1
ATOM 617 C CA . LYS A 1 80 ? -25.000 14.835 16.401 1.00 47.84 80 LYS A CA 1
ATOM 618 C C . LYS A 1 80 ? -26.179 13.958 15.985 1.00 47.84 80 LYS A C 1
ATOM 620 O O . LYS A 1 80 ? -26.991 13.651 16.855 1.00 47.84 80 LYS A O 1
ATOM 625 N N . HIS A 1 81 ? -26.325 13.596 14.708 1.00 49.94 81 HIS A N 1
ATOM 626 C CA . HIS A 1 81 ? -27.485 12.826 14.207 1.00 49.94 81 HIS A CA 1
ATOM 627 C C . HIS A 1 81 ? -27.173 11.758 13.143 1.00 49.94 81 HIS A C 1
ATOM 629 O O . HIS A 1 81 ? -28.073 11.007 12.766 1.00 49.94 81 HIS A O 1
ATOM 635 N N . ILE A 1 82 ? -25.924 11.637 12.686 1.00 52.09 82 ILE A N 1
ATOM 636 C CA . ILE A 1 82 ? -25.488 10.533 11.821 1.00 52.09 82 ILE A CA 1
ATOM 637 C C . ILE A 1 82 ? -24.682 9.564 12.697 1.00 52.09 82 ILE A C 1
ATOM 639 O O . ILE A 1 82 ? -23.799 10.019 13.421 1.00 52.09 82 ILE A O 1
ATOM 643 N N . PRO A 1 83 ? -24.953 8.244 12.675 1.00 52.69 83 PRO A N 1
ATOM 644 C CA . PRO A 1 83 ? -24.136 7.266 13.385 1.00 52.69 83 PRO A CA 1
ATOM 645 C C . PRO A 1 83 ? -22.797 7.067 12.660 1.00 52.69 83 PRO A C 1
ATOM 647 O O . PRO A 1 83 ? -22.582 6.065 11.977 1.00 52.69 83 PRO A O 1
ATOM 650 N N . THR A 1 84 ? -21.894 8.034 12.808 1.00 58.12 84 THR A N 1
ATOM 651 C CA . THR A 1 84 ? -20.492 7.910 12.405 1.00 58.12 84 THR A CA 1
ATOM 652 C C . THR A 1 84 ? -19.845 6.837 13.274 1.00 58.12 84 THR A C 1
ATOM 654 O O . THR A 1 84 ? -19.887 6.917 14.505 1.00 58.12 84 THR A O 1
ATOM 657 N N . PHE A 1 85 ? -19.253 5.809 12.661 1.00 74.31 85 PHE A N 1
ATOM 658 C CA . PHE A 1 85 ? -18.429 4.876 13.423 1.00 74.31 85 PHE A CA 1
ATOM 659 C C . PHE A 1 85 ? -17.223 5.653 13.927 1.00 74.31 85 PHE A C 1
ATOM 661 O O . PHE A 1 85 ? -16.586 6.354 13.152 1.00 74.31 85 PHE A O 1
ATOM 668 N N . LYS A 1 86 ? -16.926 5.546 15.220 1.00 84.38 86 LYS A N 1
ATOM 669 C CA . LYS A 1 86 ? -15.733 6.141 15.815 1.00 84.38 86 LYS A CA 1
ATOM 670 C C . LYS A 1 86 ? -14.826 5.059 16.356 1.00 84.38 86 LYS A C 1
ATOM 672 O O . LYS A 1 86 ? -15.284 4.060 16.917 1.00 84.38 86 LYS A O 1
ATOM 677 N N . SER A 1 87 ? -13.537 5.228 16.129 1.00 88.81 87 SER A N 1
ATOM 678 C CA . SER A 1 87 ? -12.483 4.381 16.669 1.00 88.81 87 SER A CA 1
ATOM 679 C C . SER A 1 87 ? -11.261 5.245 16.943 1.00 88.81 87 SER A C 1
ATOM 681 O O . SER A 1 87 ? -10.965 6.170 16.185 1.00 88.81 87 SER A O 1
ATOM 683 N N . ASP A 1 88 ? -10.581 4.955 18.043 1.00 89.50 88 ASP A N 1
ATOM 684 C CA . ASP A 1 88 ? -9.435 5.732 18.494 1.00 89.50 88 ASP A CA 1
ATOM 685 C C . ASP A 1 88 ? -8.152 5.324 17.747 1.00 89.50 88 ASP A C 1
ATOM 687 O O . ASP A 1 88 ? -8.103 4.322 17.023 1.00 89.50 88 ASP A O 1
ATOM 691 N N . GLY A 1 89 ? -7.118 6.163 17.853 1.00 90.31 89 GLY A N 1
ATOM 692 C CA . GLY A 1 89 ? -5.772 5.894 17.328 1.00 90.31 89 GLY A CA 1
ATOM 693 C C . GLY A 1 89 ? -5.635 5.647 15.819 1.00 90.31 89 GLY A C 1
ATOM 694 O O . GLY A 1 89 ? -4.559 5.249 15.373 1.00 90.31 89 GLY A O 1
ATOM 695 N N . LEU A 1 90 ? -6.677 5.908 15.014 1.00 94.62 90 LEU A N 1
ATOM 696 C CA . LEU A 1 90 ? -6.675 5.640 13.570 1.00 94.62 90 LEU A CA 1
ATOM 697 C C . LEU A 1 90 ? -5.434 6.201 12.869 1.00 94.62 90 LEU A C 1
ATOM 699 O O . LEU A 1 90 ? -5.229 7.429 12.824 1.00 94.62 90 LEU A O 1
ATOM 703 N N . SER A 1 91 ? -4.659 5.304 12.254 1.00 93.00 91 SER A N 1
ATOM 704 C CA . SER A 1 91 ? -3.594 5.687 11.334 1.00 93.00 91 SER A CA 1
ATOM 705 C C . SER A 1 91 ? -3.314 4.676 10.222 1.00 93.00 91 SER A C 1
ATOM 707 O O . SER A 1 91 ? -3.386 3.472 10.431 1.00 93.00 91 SER A O 1
ATOM 709 N N . ILE A 1 92 ? -2.954 5.162 9.034 1.00 91.00 92 ILE A N 1
ATOM 710 C CA . ILE A 1 92 ? -2.463 4.325 7.934 1.00 91.00 92 ILE A CA 1
ATOM 711 C C . ILE A 1 92 ? -0.956 4.113 8.112 1.00 91.00 92 ILE A C 1
ATOM 713 O O . ILE A 1 92 ? -0.204 5.055 8.377 1.00 91.00 92 ILE A O 1
ATOM 717 N N . LYS A 1 93 ? -0.521 2.862 7.964 1.00 88.31 93 LYS A N 1
ATOM 718 C CA . LYS A 1 93 ? 0.874 2.417 8.056 1.00 88.31 93 LYS A CA 1
ATOM 719 C C . LYS A 1 93 ? 1.265 1.613 6.813 1.00 88.31 93 LYS A C 1
ATOM 721 O O . LYS A 1 93 ? 0.414 1.174 6.037 1.00 88.31 93 LYS A O 1
ATOM 726 N N . SER A 1 94 ? 2.566 1.400 6.635 1.00 81.81 94 SER A N 1
ATOM 727 C CA . SER A 1 94 ? 3.131 0.627 5.528 1.00 81.81 94 SER A CA 1
ATOM 728 C C . SER A 1 94 ? 4.478 0.020 5.895 1.00 81.81 94 SER A C 1
ATOM 730 O O . SER A 1 94 ? 5.204 0.557 6.730 1.00 81.81 94 SER A O 1
ATOM 732 N N . ASN A 1 95 ? 4.820 -1.083 5.231 1.00 72.69 95 ASN A N 1
ATOM 733 C CA . ASN A 1 95 ? 6.131 -1.734 5.288 1.00 72.69 95 ASN A CA 1
ATOM 734 C C . ASN A 1 95 ? 6.808 -1.795 3.900 1.00 72.69 95 ASN A C 1
ATOM 736 O O . ASN A 1 95 ? 7.626 -2.681 3.653 1.00 72.69 95 ASN A O 1
ATOM 740 N N . LEU A 1 96 ? 6.443 -0.870 3.000 1.00 67.75 96 LEU A N 1
ATOM 741 C CA . LEU A 1 96 ? 6.700 -0.849 1.547 1.00 67.75 96 LEU A CA 1
ATOM 742 C C . LEU A 1 96 ? 5.904 -1.884 0.741 1.00 67.75 96 LEU A C 1
ATOM 744 O O . LEU A 1 96 ? 5.356 -1.531 -0.300 1.00 67.75 96 LEU A O 1
ATOM 748 N N . SER A 1 97 ? 5.824 -3.140 1.195 1.00 66.88 97 SER A N 1
ATOM 749 C CA . SER A 1 97 ? 5.154 -4.209 0.436 1.00 66.88 97 SER A CA 1
ATOM 750 C C . SER A 1 97 ? 3.643 -4.290 0.659 1.00 66.88 97 SER A C 1
ATOM 752 O O . SER A 1 97 ? 2.935 -4.743 -0.234 1.00 66.88 97 SER A O 1
ATOM 754 N N . GLU A 1 98 ? 3.165 -3.907 1.837 1.00 77.38 98 GLU A N 1
ATOM 755 C CA . GLU A 1 98 ? 1.758 -3.898 2.238 1.00 77.38 98 GLU A CA 1
ATOM 756 C C . GLU A 1 98 ? 1.452 -2.576 2.957 1.00 77.38 98 GLU A C 1
ATOM 758 O O . GLU A 1 98 ? 2.321 -1.988 3.614 1.00 77.38 98 GLU A O 1
ATOM 763 N N . ARG A 1 99 ? 0.194 -2.137 2.869 1.00 86.88 99 ARG A N 1
ATOM 764 C CA . ARG A 1 99 ? -0.357 -1.005 3.622 1.00 86.88 99 ARG A CA 1
ATOM 765 C C . ARG A 1 99 ? -1.512 -1.504 4.486 1.00 86.88 99 ARG A C 1
ATOM 767 O O . ARG A 1 99 ? -2.250 -2.396 4.071 1.00 86.88 99 ARG A O 1
ATOM 774 N N . TRP A 1 100 ? -1.673 -0.939 5.677 1.00 93.50 100 TRP A N 1
ATOM 775 C CA . TRP A 1 100 ? -2.773 -1.287 6.577 1.00 93.50 100 TRP A CA 1
ATOM 776 C C . TRP A 1 100 ? -3.303 -0.070 7.313 1.00 93.50 100 TRP A C 1
ATOM 778 O O . TRP A 1 100 ? -2.593 0.915 7.525 1.00 93.50 100 TRP A O 1
ATOM 788 N N . LEU A 1 101 ? -4.560 -0.170 7.728 1.00 95.62 101 LEU A N 1
ATOM 789 C CA . LEU A 1 101 ? -5.137 0.706 8.725 1.00 95.62 101 LEU A CA 1
ATOM 790 C C . LEU A 1 101 ? -4.848 0.109 10.101 1.00 95.62 101 LEU A C 1
ATOM 792 O O . LEU A 1 101 ? -5.193 -1.037 10.374 1.00 95.62 101 LEU A O 1
ATOM 796 N N . GLU A 1 102 ? -4.217 0.888 10.962 1.00 95.69 102 GLU A N 1
ATOM 797 C CA . GLU A 1 102 ? -4.004 0.595 12.372 1.00 95.69 102 GLU A CA 1
ATOM 798 C C . GLU A 1 102 ? -5.067 1.326 13.200 1.00 95.69 102 GLU A C 1
ATOM 800 O O . GLU A 1 102 ? -5.333 2.513 12.985 1.00 95.69 102 GLU A O 1
ATOM 805 N N . ILE A 1 103 ? -5.700 0.589 14.111 1.00 96.06 103 ILE A N 1
ATOM 806 C CA . ILE A 1 103 ? -6.795 1.039 14.973 1.00 96.06 103 ILE A CA 1
ATOM 807 C C . ILE A 1 103 ? -6.406 0.722 16.419 1.00 96.06 103 ILE A C 1
ATOM 809 O O . ILE A 1 103 ? -6.020 -0.413 16.709 1.00 96.06 103 ILE A O 1
ATOM 813 N N . GLU A 1 104 ? -6.539 1.691 17.324 1.00 95.31 104 GLU A N 1
ATOM 814 C CA . GLU A 1 104 ? -6.276 1.507 18.757 1.00 95.31 104 GLU A CA 1
ATOM 815 C C . GLU A 1 104 ? -7.469 0.797 19.404 1.00 95.31 104 GLU A C 1
ATOM 817 O O . GLU A 1 104 ? -8.416 1.400 19.909 1.00 95.31 104 GLU A O 1
ATOM 822 N N . SER A 1 105 ? -7.466 -0.529 19.268 1.00 91.25 105 SER A N 1
ATOM 823 C CA . SER A 1 105 ? -8.430 -1.438 19.874 1.00 91.25 105 SER A CA 1
ATOM 824 C C . SER A 1 105 ? -7.889 -2.869 19.878 1.00 91.25 105 SER A C 1
ATOM 826 O O . SER A 1 105 ? -7.508 -3.410 18.835 1.00 91.25 105 SER A O 1
ATOM 828 N N . ASP A 1 106 ? -7.936 -3.515 21.041 1.00 87.38 106 ASP A N 1
ATOM 829 C CA . ASP A 1 106 ? -7.752 -4.960 21.219 1.00 87.38 106 ASP A CA 1
ATOM 830 C C . ASP A 1 106 ? -9.048 -5.760 20.959 1.00 87.38 106 ASP A C 1
ATOM 832 O O . ASP A 1 106 ? -9.016 -6.986 20.820 1.00 87.38 106 ASP A O 1
ATOM 836 N N . ASN A 1 107 ? -10.194 -5.081 20.832 1.00 91.19 107 ASN A N 1
ATOM 837 C CA . ASN A 1 107 ? -11.497 -5.685 20.562 1.00 91.19 107 ASN A CA 1
ATOM 838 C C . ASN A 1 107 ? -11.656 -6.051 19.074 1.00 91.19 107 ASN A C 1
ATOM 840 O O . ASN A 1 107 ? -12.372 -5.403 18.302 1.00 91.19 107 ASN A O 1
ATOM 844 N N . SER A 1 108 ? -10.997 -7.140 18.685 1.00 89.56 108 SER A N 1
ATOM 845 C CA . SER A 1 108 ? -10.992 -7.678 17.321 1.00 89.56 108 SER A CA 1
ATOM 846 C C . SER A 1 108 ? -12.394 -7.945 16.752 1.00 89.56 108 SER A C 1
ATOM 848 O O . SER A 1 108 ? -12.627 -7.718 15.566 1.00 89.56 108 SER A O 1
ATOM 850 N N . GLU A 1 109 ? -13.360 -8.356 17.582 1.00 92.75 109 GLU A N 1
ATOM 851 C CA . GLU A 1 109 ? -14.751 -8.587 17.165 1.00 92.75 109 GLU A CA 1
ATOM 852 C C . GLU A 1 109 ? -15.463 -7.273 16.807 1.00 92.75 109 GLU A C 1
ATOM 854 O O . GLU A 1 109 ? -16.185 -7.214 15.810 1.00 92.75 109 GLU A O 1
ATOM 859 N N . GLN A 1 110 ? -15.238 -6.194 17.564 1.00 92.50 110 GLN A N 1
ATOM 860 C CA . GLN A 1 110 ? -15.771 -4.872 17.221 1.00 92.50 110 GLN A CA 1
ATOM 861 C C . GLN A 1 110 ? -15.188 -4.374 15.896 1.00 92.50 110 GLN A C 1
ATOM 863 O O . GLN A 1 110 ? -15.947 -3.929 15.030 1.00 92.50 110 GLN A O 1
ATOM 868 N N . VAL A 1 111 ? -13.871 -4.506 15.699 1.00 93.94 111 VAL A N 1
ATOM 869 C CA . VAL A 1 111 ? -13.220 -4.150 14.429 1.00 93.94 111 VAL A CA 1
ATOM 870 C C . VAL A 1 111 ? -13.763 -5.002 13.276 1.00 93.94 111 VAL A C 1
ATOM 872 O O . VAL A 1 111 ? -14.110 -4.449 12.234 1.00 93.94 111 VAL A O 1
ATOM 875 N N . TRP A 1 112 ? -13.960 -6.311 13.469 1.00 95.44 112 TRP A N 1
ATOM 876 C CA . TRP A 1 112 ? -14.571 -7.206 12.476 1.00 95.44 112 TRP A CA 1
ATOM 877 C C . TRP A 1 112 ? -15.949 -6.718 12.012 1.00 95.44 112 TRP A C 1
ATOM 879 O O . TRP A 1 112 ? -16.200 -6.576 10.813 1.00 95.44 112 TRP A O 1
ATOM 889 N N . GLN A 1 113 ? -16.852 -6.421 12.952 1.00 94.69 113 GLN A N 1
ATOM 890 C CA . GLN A 1 113 ? -18.196 -5.935 12.618 1.00 94.69 113 GLN A CA 1
ATOM 891 C C . GLN A 1 113 ? -18.174 -4.530 12.002 1.00 94.69 113 GLN A C 1
ATOM 893 O O . GLN A 1 113 ? -19.037 -4.195 11.188 1.00 94.69 113 GLN A O 1
ATOM 898 N N . ASN A 1 114 ? -17.198 -3.697 12.361 1.00 93.62 114 ASN A N 1
ATOM 899 C CA . ASN A 1 114 ? -17.000 -2.383 11.758 1.00 93.62 114 ASN A CA 1
ATOM 900 C C . ASN A 1 114 ? -16.515 -2.508 10.300 1.00 93.62 114 ASN A C 1
ATOM 902 O O . ASN A 1 114 ? -17.110 -1.891 9.419 1.00 93.62 114 ASN A O 1
ATOM 906 N N . VAL A 1 115 ? -15.537 -3.375 10.015 1.00 95.62 115 VAL A N 1
ATOM 907 C CA . VAL A 1 115 ? -15.048 -3.666 8.652 1.00 95.62 115 VAL A CA 1
ATOM 908 C C . VAL A 1 115 ? -16.142 -4.264 7.764 1.00 95.62 115 VAL A C 1
ATOM 910 O O . VAL A 1 115 ? -16.274 -3.871 6.606 1.00 95.62 115 VAL A O 1
ATOM 913 N N . LYS A 1 116 ? -16.988 -5.161 8.285 1.00 95.62 116 LYS A N 1
ATOM 914 C CA . LYS A 1 116 ? -18.146 -5.666 7.525 1.00 95.62 116 LYS A CA 1
ATOM 915 C C . LYS A 1 116 ? -19.139 -4.563 7.168 1.00 95.62 116 LYS A C 1
ATOM 917 O O . LYS A 1 116 ? -19.636 -4.532 6.046 1.00 95.62 116 LYS A O 1
ATOM 922 N N . ARG A 1 117 ? -19.431 -3.660 8.110 1.00 94.31 117 ARG A N 1
ATOM 923 C CA . ARG A 1 117 ? -20.339 -2.526 7.879 1.00 94.31 117 ARG A CA 1
ATOM 924 C C . ARG A 1 117 ? -19.768 -1.537 6.865 1.00 94.31 117 ARG A C 1
ATOM 926 O O . ARG A 1 117 ? -20.525 -1.095 6.010 1.00 94.31 117 ARG A O 1
ATOM 933 N N . PHE A 1 118 ? -18.456 -1.298 6.898 1.00 94.25 118 PHE A N 1
ATOM 934 C CA . PHE A 1 118 ? -17.725 -0.573 5.858 1.00 94.25 118 PHE A CA 1
ATOM 935 C C . PHE A 1 118 ? -17.920 -1.227 4.479 1.00 94.25 118 PHE A C 1
ATOM 937 O O . PHE A 1 118 ? -18.456 -0.600 3.571 1.00 94.25 118 PHE A O 1
ATOM 944 N N . LEU A 1 119 ? -17.577 -2.512 4.323 1.00 94.06 119 LEU A N 1
ATOM 945 C CA . LEU A 1 119 ? -17.713 -3.209 3.035 1.00 94.06 119 LEU A CA 1
ATOM 946 C C . LEU A 1 119 ? -19.153 -3.132 2.492 1.00 94.06 119 LEU A C 1
ATOM 948 O O . LEU A 1 119 ? -19.352 -2.811 1.321 1.00 94.06 119 LEU A O 1
ATOM 952 N N . HIS A 1 120 ? -20.154 -3.322 3.356 1.00 93.38 120 HIS A N 1
ATOM 953 C CA . HIS A 1 120 ? -21.563 -3.183 2.985 1.00 93.38 120 HIS A CA 1
ATOM 954 C C . HIS A 1 120 ? -21.976 -1.752 2.603 1.00 93.38 120 HIS A C 1
ATOM 956 O O . HIS A 1 120 ? -22.747 -1.599 1.656 1.00 93.38 120 HIS A O 1
ATOM 962 N N . SER A 1 121 ? -21.475 -0.702 3.269 1.00 89.19 121 SER A N 1
ATOM 963 C CA . SER A 1 121 ? -21.797 0.684 2.886 1.00 89.19 121 SER A CA 1
ATOM 964 C C . SER A 1 121 ? -21.212 1.082 1.529 1.00 89.19 121 SER A C 1
ATOM 966 O O . SER A 1 121 ? -21.784 1.932 0.856 1.00 89.19 121 SER A O 1
ATOM 968 N N . PHE A 1 122 ? -20.127 0.431 1.099 1.00 85.19 122 PHE A N 1
ATOM 969 C CA . PHE A 1 122 ? -19.543 0.579 -0.241 1.00 85.19 122 PHE A CA 1
ATOM 970 C C . PHE A 1 122 ? -20.105 -0.430 -1.265 1.00 85.19 122 PHE A C 1
ATOM 972 O O . PHE A 1 122 ? -19.545 -0.608 -2.343 1.00 85.19 122 PHE A O 1
ATOM 979 N N . GLY A 1 123 ? -21.230 -1.086 -0.952 1.00 89.00 123 GLY A N 1
ATOM 980 C CA . GLY A 1 123 ? -21.959 -1.964 -1.872 1.00 89.00 123 GLY A CA 1
ATOM 981 C C . GLY A 1 123 ? -21.411 -3.388 -2.000 1.00 89.00 123 GLY A C 1
ATOM 982 O O . GLY A 1 123 ? -21.971 -4.185 -2.752 1.00 89.00 123 GLY A O 1
ATOM 983 N N . PHE A 1 124 ? -20.355 -3.752 -1.267 1.00 92.56 124 PHE A N 1
ATOM 984 C CA . PHE A 1 124 ? -19.822 -5.112 -1.287 1.00 92.56 124 PHE A CA 1
ATOM 985 C C . PHE A 1 124 ? -20.652 -6.055 -0.405 1.00 92.56 124 PHE A C 1
ATOM 987 O O . PHE A 1 124 ? -20.971 -5.770 0.752 1.00 92.56 124 PHE A O 1
ATOM 994 N N . THR A 1 125 ? -20.943 -7.241 -0.934 1.00 94.88 125 THR A N 1
ATOM 995 C CA . THR A 1 125 ? -21.512 -8.364 -0.173 1.00 94.88 125 THR A CA 1
ATOM 996 C C . THR A 1 125 ? -20.384 -9.280 0.293 1.00 94.88 125 THR A C 1
ATOM 998 O O . THR A 1 125 ? -19.413 -9.481 -0.433 1.00 94.88 125 THR A O 1
ATOM 1001 N N . ILE A 1 126 ? -20.491 -9.846 1.49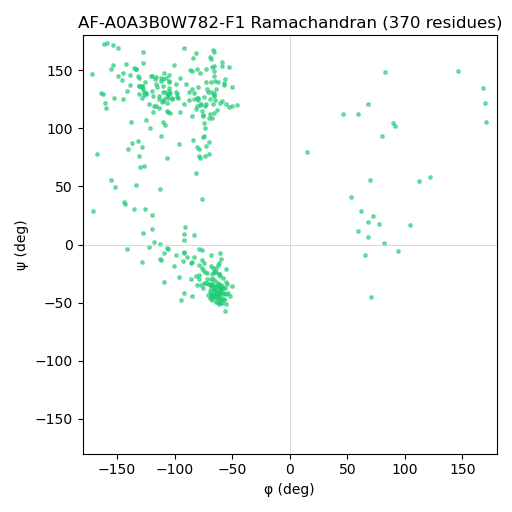7 1.00 96.81 126 ILE A N 1
ATOM 1002 C CA . ILE A 1 126 ? -19.506 -10.797 2.028 1.00 96.81 126 ILE A CA 1
ATOM 1003 C C . ILE A 1 126 ? -19.806 -12.201 1.485 1.00 96.81 126 ILE A C 1
ATOM 1005 O O . ILE A 1 126 ? -20.917 -12.697 1.651 1.00 96.81 126 ILE A O 1
ATOM 1009 N N . ALA A 1 127 ? -18.808 -12.825 0.858 1.00 96.25 127 ALA A N 1
ATOM 1010 C CA . ALA A 1 127 ? -18.860 -14.185 0.315 1.00 96.25 127 ALA A CA 1
ATOM 1011 C C . ALA A 1 127 ? -18.381 -15.237 1.329 1.00 96.25 127 ALA A C 1
ATOM 1013 O O . ALA A 1 127 ? -18.948 -16.320 1.442 1.00 96.25 127 ALA A O 1
ATOM 1014 N N . GLU A 1 128 ? -17.306 -14.926 2.062 1.00 96.69 128 GLU A N 1
ATOM 1015 C CA . GLU A 1 128 ? -16.651 -15.856 2.987 1.00 96.69 128 GLU A CA 1
ATOM 1016 C C . GLU A 1 128 ? -16.191 -15.115 4.249 1.00 96.69 128 GLU A C 1
ATOM 1018 O O . GLU A 1 128 ? -15.533 -14.074 4.165 1.00 96.69 128 GLU A O 1
ATOM 1023 N N . GLU A 1 129 ? -16.506 -15.678 5.419 1.00 96.75 129 GLU A N 1
ATOM 1024 C CA . GLU A 1 129 ? -16.044 -15.201 6.725 1.00 96.75 129 GLU A CA 1
ATOM 1025 C C . GLU A 1 129 ? -15.198 -16.276 7.409 1.00 96.75 129 GLU A C 1
ATOM 1027 O O . GLU A 1 129 ? -15.679 -17.368 7.714 1.00 96.75 129 GLU A O 1
ATOM 1032 N N . ARG A 1 130 ? -13.933 -15.954 7.682 1.00 95.94 130 ARG A N 1
ATOM 1033 C CA . ARG A 1 130 ? -12.945 -16.835 8.315 1.00 95.94 130 ARG A CA 1
ATOM 1034 C C . ARG A 1 130 ? -12.327 -16.157 9.528 1.00 95.94 130 ARG A C 1
ATOM 1036 O O . ARG A 1 130 ? -11.148 -15.804 9.544 1.00 95.94 130 ARG A O 1
ATOM 1043 N N . LYS A 1 131 ? -13.166 -15.957 10.550 1.00 92.81 131 LYS A N 1
ATOM 1044 C CA . LYS A 1 131 ? -12.791 -15.360 11.844 1.00 92.81 131 LYS A CA 1
ATOM 1045 C C . LYS A 1 131 ? -11.631 -16.082 12.528 1.00 92.81 131 LYS A C 1
ATOM 1047 O O . LYS A 1 131 ? -10.828 -15.443 13.190 1.00 92.81 131 LYS A O 1
ATOM 1052 N N . ASP A 1 132 ? -11.535 -17.394 12.333 1.00 91.81 132 ASP A N 1
ATOM 1053 C CA . ASP A 1 132 ? -10.492 -18.265 12.879 1.00 91.81 132 ASP A CA 1
ATOM 1054 C C . ASP A 1 132 ? -9.071 -17.905 12.414 1.00 91.81 132 ASP A C 1
ATOM 1056 O O . ASP A 1 132 ? -8.108 -18.192 13.119 1.00 91.81 132 ASP A O 1
ATOM 1060 N N . ILE A 1 133 ? -8.948 -17.263 11.249 1.00 92.31 133 ILE A N 1
ATOM 1061 C CA . ILE A 1 133 ? -7.676 -16.839 10.644 1.00 92.31 133 ILE A CA 1
ATOM 1062 C C . ILE A 1 133 ? -7.660 -15.349 10.262 1.00 92.31 133 ILE A C 1
ATOM 1064 O O . ILE A 1 133 ? -6.750 -14.907 9.569 1.00 92.31 133 ILE A O 1
ATOM 1068 N N . GLY A 1 134 ? -8.662 -14.572 10.684 1.00 94.50 134 GLY A N 1
ATOM 1069 C CA . GLY A 1 134 ? -8.712 -13.129 10.439 1.00 94.50 134 GLY A CA 1
ATOM 1070 C C . GLY A 1 134 ? -9.122 -12.695 9.021 1.00 94.50 134 GLY A C 1
ATOM 1071 O O . GLY A 1 134 ? -8.865 -11.549 8.670 1.00 94.50 134 GLY A O 1
ATOM 1072 N N . PHE A 1 135 ? -9.748 -13.545 8.193 1.00 96.56 135 PHE A N 1
ATOM 1073 C CA . PHE A 1 135 ? -10.035 -13.216 6.781 1.00 96.56 135 PHE A CA 1
ATOM 1074 C C . PHE A 1 135 ? -11.520 -12.994 6.444 1.00 96.56 135 PHE A C 1
ATOM 1076 O O . PHE A 1 135 ? -12.372 -13.844 6.702 1.00 96.56 135 PHE A O 1
ATOM 1083 N N . LEU A 1 136 ? -11.807 -11.894 5.747 1.00 96.81 136 LEU A N 1
ATOM 1084 C CA . LEU A 1 136 ? -13.074 -11.605 5.066 1.00 96.81 136 LEU A CA 1
ATOM 1085 C C . LEU A 1 136 ? -12.847 -11.608 3.550 1.00 96.81 136 LEU A C 1
ATOM 1087 O O . LEU A 1 136 ? -11.842 -11.082 3.076 1.00 96.81 136 LEU A O 1
ATOM 1091 N N . 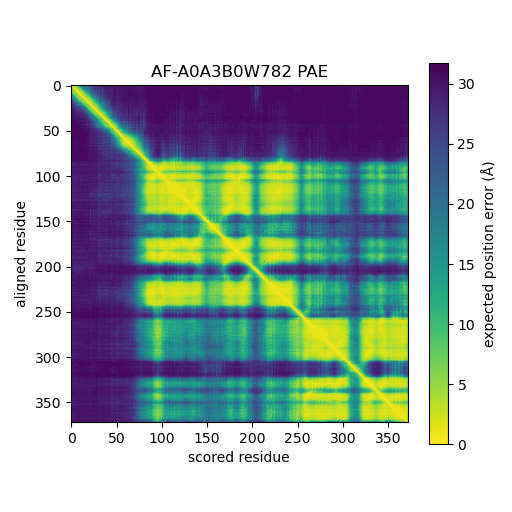LYS A 1 137 ? -13.783 -12.150 2.766 1.00 95.69 137 LYS A N 1
ATOM 1092 C CA . LYS A 1 137 ? -13.756 -12.038 1.295 1.00 95.69 137 LYS A CA 1
ATOM 1093 C C . LYS A 1 137 ? -15.094 -11.531 0.789 1.00 95.69 137 LYS A C 1
ATOM 1095 O O . LYS A 1 137 ? -16.134 -12.037 1.209 1.00 95.69 137 LYS A O 1
ATOM 1100 N N . THR A 1 138 ? -15.074 -10.580 -0.137 1.00 96.06 138 THR A N 1
ATOM 1101 C CA . THR A 1 138 ? -16.292 -10.112 -0.800 1.00 96.06 138 THR A CA 1
ATOM 1102 C C . THR A 1 138 ? -16.675 -11.012 -1.975 1.00 96.06 138 THR A C 1
ATOM 1104 O O . THR A 1 138 ? -15.849 -11.742 -2.544 1.00 96.06 138 THR A O 1
ATOM 1107 N N . GLU A 1 139 ? -17.942 -10.918 -2.362 1.00 93.69 139 GLU A N 1
ATOM 1108 C CA . GLU A 1 139 ? -18.377 -11.230 -3.718 1.00 93.69 139 GLU A CA 1
ATOM 1109 C C . GLU A 1 139 ? -17.780 -10.236 -4.723 1.00 93.69 139 GLU A C 1
ATOM 1111 O O . GLU A 1 139 ? -17.249 -9.184 -4.348 1.00 93.69 139 GLU A O 1
ATOM 1116 N N . TYR A 1 140 ? -17.859 -10.584 -6.007 1.00 89.19 140 TYR A N 1
ATOM 1117 C CA . TYR A 1 140 ? -17.521 -9.666 -7.093 1.00 89.19 140 TYR A CA 1
ATOM 1118 C C . TYR A 1 140 ? -18.619 -8.608 -7.260 1.00 89.19 140 TYR A C 1
ATOM 1120 O O . TYR A 1 140 ? -19.765 -8.934 -7.572 1.00 89.19 140 TYR A O 1
ATOM 1128 N N . LEU A 1 141 ? -18.259 -7.337 -7.096 1.00 87.81 141 LEU A N 1
ATOM 1129 C CA . LEU A 1 141 ? -19.138 -6.190 -7.315 1.00 87.81 141 LEU A CA 1
ATOM 1130 C C . LEU A 1 141 ? -18.896 -5.615 -8.715 1.00 87.81 141 LEU A C 1
ATOM 1132 O O . LEU A 1 141 ? -17.760 -5.287 -9.054 1.00 87.81 141 LEU A O 1
ATOM 1136 N N . LYS A 1 142 ? -19.944 -5.466 -9.537 1.00 83.56 142 LYS A N 1
ATOM 1137 C CA . LYS A 1 142 ? -19.816 -4.778 -10.833 1.00 83.56 142 LYS A CA 1
ATOM 1138 C C . LYS A 1 142 ? -19.577 -3.285 -10.597 1.00 83.56 142 LYS A C 1
ATOM 1140 O O . LYS A 1 142 ? -20.402 -2.620 -9.963 1.00 83.56 142 LYS A O 1
ATOM 1145 N N . ARG A 1 143 ? -18.502 -2.738 -11.168 1.00 76.31 143 ARG A N 1
ATOM 1146 C CA . ARG A 1 143 ? -18.267 -1.290 -11.156 1.00 76.31 143 ARG A CA 1
ATOM 1147 C C . ARG A 1 143 ? -19.357 -0.600 -11.983 1.00 76.31 143 ARG A C 1
ATOM 1149 O O . ARG A 1 143 ? -19.624 -0.998 -13.112 1.00 76.31 143 ARG A O 1
ATOM 1156 N N . SER A 1 144 ? -20.023 0.393 -11.396 1.00 61.97 144 SER A N 1
ATOM 1157 C CA . SER A 1 144 ? -21.265 0.970 -11.946 1.00 61.97 144 SER A CA 1
ATOM 1158 C C . SER A 1 144 ? -21.161 2.466 -12.277 1.00 61.97 144 SER A C 1
ATOM 1160 O O . SER A 1 144 ? -22.175 3.122 -12.497 1.00 61.97 144 SER A O 1
ATOM 1162 N N . GLU A 1 145 ? -19.945 3.016 -12.311 1.00 59.81 145 GLU A N 1
ATOM 1163 C CA . GLU A 1 145 ? -19.703 4.460 -12.385 1.00 59.81 145 GLU A CA 1
ATOM 1164 C C . GLU A 1 145 ? -18.993 4.866 -13.682 1.00 59.81 145 GLU A C 1
ATOM 1166 O O . GLU A 1 145 ? -17.857 4.470 -13.940 1.00 59.81 145 GLU A O 1
ATOM 1171 N N . LEU A 1 146 ? -19.665 5.716 -14.462 1.00 51.28 146 LEU A N 1
ATOM 1172 C CA . LEU A 1 146 ? -19.031 6.662 -15.380 1.00 51.28 146 LEU A CA 1
ATOM 1173 C C . LEU A 1 146 ? -18.613 7.873 -14.540 1.00 51.28 146 LEU A C 1
ATOM 1175 O O . LEU A 1 146 ? -19.489 8.535 -13.983 1.00 51.28 146 LEU A O 1
ATOM 1179 N N . VAL A 1 147 ? -17.319 8.182 -14.426 1.00 53.91 147 VAL A N 1
ATOM 1180 C CA . VAL A 1 147 ? -16.869 9.360 -13.659 1.00 53.91 147 VAL A CA 1
ATOM 1181 C C . VAL A 1 147 ? -17.124 10.630 -14.484 1.00 53.91 147 VAL A C 1
ATOM 1183 O O . VAL A 1 147 ? -16.474 10.810 -15.516 1.00 53.91 147 VAL A O 1
ATOM 1186 N N . PRO A 1 148 ? -18.006 11.560 -14.065 1.00 49.09 148 PRO A N 1
ATOM 1187 C CA . PRO A 1 148 ? -18.223 12.795 -14.809 1.00 49.09 148 PRO A CA 1
ATOM 1188 C C . PRO A 1 148 ? -17.041 13.743 -14.572 1.00 49.09 148 PRO A C 1
ATOM 1190 O O . PRO A 1 148 ? -16.883 14.291 -13.483 1.00 49.09 148 PRO A O 1
ATOM 1193 N N . MET A 1 149 ? -16.214 13.971 -15.595 1.00 51.62 149 MET A N 1
ATOM 1194 C CA . MET A 1 149 ? -15.019 14.833 -15.503 1.00 51.62 149 MET A CA 1
ATOM 1195 C C . MET A 1 149 ? -15.313 16.308 -15.165 1.00 51.62 149 MET A C 1
ATOM 1197 O O . MET A 1 149 ? -14.413 17.052 -14.759 1.00 51.62 149 MET A O 1
ATOM 1201 N N . ASN A 1 150 ? -16.562 16.743 -15.343 1.00 49.41 150 ASN A N 1
ATOM 1202 C CA . ASN A 1 150 ? -16.885 18.151 -15.562 1.00 49.41 150 ASN A CA 1
ATOM 1203 C C . ASN A 1 150 ? -17.217 18.958 -14.296 1.00 49.41 150 ASN A C 1
ATOM 1205 O O . ASN A 1 150 ? -17.225 20.180 -14.395 1.00 49.41 150 ASN A O 1
ATOM 1209 N N . ASP A 1 151 ? -17.481 18.329 -13.142 1.00 47.97 151 ASP A N 1
ATOM 1210 C CA . ASP A 1 151 ? -17.956 19.064 -11.950 1.00 47.97 151 ASP A CA 1
ATOM 1211 C C . ASP A 1 151 ? -17.571 18.402 -10.609 1.00 47.97 151 ASP A C 1
ATOM 1213 O O . ASP A 1 151 ? -18.395 18.138 -9.736 1.00 47.97 151 ASP A O 1
ATOM 1217 N N . VAL A 1 152 ? -16.289 18.056 -10.462 1.00 54.56 152 VAL A N 1
ATOM 1218 C CA . VAL A 1 152 ? -15.753 17.376 -9.269 1.00 54.56 152 VAL A CA 1
ATOM 1219 C C . VAL A 1 152 ? -14.580 18.144 -8.656 1.00 54.56 152 VAL A C 1
ATOM 1221 O O . VAL A 1 152 ? -13.638 18.537 -9.352 1.00 54.56 152 VAL A O 1
ATOM 1224 N N . GLY A 1 153 ? -14.639 18.365 -7.338 1.00 60.81 153 GLY A N 1
ATOM 1225 C CA . GLY A 1 153 ? -13.616 19.086 -6.574 1.00 60.81 153 GLY A CA 1
ATOM 1226 C C . GLY A 1 153 ? -12.270 18.354 -6.516 1.00 60.81 153 GLY A C 1
ATOM 1227 O O . GLY A 1 153 ? -12.176 17.175 -6.851 1.00 60.81 153 GLY A O 1
ATOM 1228 N N . LEU A 1 154 ? -11.214 19.041 -6.061 1.00 55.47 154 LEU A N 1
ATOM 1229 C CA . LEU A 1 154 ? -9.838 18.511 -6.042 1.00 55.47 154 LEU A CA 1
ATOM 1230 C C . LEU A 1 154 ? -9.707 17.155 -5.327 1.00 55.47 154 LEU A C 1
ATOM 1232 O O . LEU A 1 154 ? -9.028 16.269 -5.839 1.00 55.47 154 LEU A O 1
ATOM 1236 N N . VAL A 1 155 ? -10.389 16.973 -4.191 1.00 54.41 155 VAL A N 1
ATOM 1237 C CA . VAL A 1 155 ? -10.412 15.695 -3.455 1.00 54.41 155 VAL A CA 1
ATOM 1238 C C . VAL A 1 155 ? -11.075 14.604 -4.297 1.00 54.41 155 VAL A C 1
ATOM 1240 O O . VAL A 1 155 ? -10.486 13.552 -4.512 1.00 54.41 155 VAL A O 1
ATOM 1243 N N . THR A 1 156 ? -12.253 14.869 -4.861 1.00 57.62 156 THR A N 1
ATOM 1244 C CA . THR A 1 156 ? -12.989 13.915 -5.704 1.00 57.62 156 THR A CA 1
ATOM 1245 C C . THR A 1 156 ? -12.237 13.561 -6.991 1.00 57.62 156 THR A C 1
ATOM 1247 O O . THR A 1 156 ? -12.244 12.403 -7.394 1.00 57.62 156 THR A O 1
ATOM 1250 N N . LYS A 1 157 ? -11.528 14.513 -7.617 1.00 59.91 157 LYS A N 1
ATOM 1251 C CA . LYS A 1 157 ? -10.640 14.233 -8.761 1.00 59.91 157 LYS A CA 1
ATOM 1252 C C . LYS A 1 157 ? -9.476 13.329 -8.371 1.00 59.91 157 LYS A C 1
ATOM 1254 O O . LYS A 1 157 ? -9.173 12.400 -9.108 1.00 59.91 157 LYS A O 1
ATOM 1259 N N . LEU A 1 158 ? -8.858 13.566 -7.216 1.00 57.97 158 LEU A N 1
ATOM 1260 C CA . LEU A 1 158 ? -7.743 12.756 -6.724 1.00 57.97 158 LEU A CA 1
ATOM 1261 C C . LEU A 1 158 ? -8.191 11.342 -6.306 1.00 57.97 158 LEU A C 1
ATOM 1263 O O . LEU A 1 158 ? -7.465 10.383 -6.537 1.00 57.97 158 LEU A O 1
ATOM 1267 N N . LEU A 1 159 ? -9.407 11.198 -5.769 1.00 59.00 159 LEU A N 1
ATOM 1268 C CA . LEU A 1 159 ? -10.010 9.899 -5.451 1.00 59.00 159 LEU A CA 1
ATOM 1269 C C . LEU A 1 159 ? -10.513 9.132 -6.683 1.00 59.00 159 LEU A C 1
ATOM 1271 O O . LEU A 1 159 ? -10.638 7.917 -6.605 1.00 59.00 159 LEU A O 1
ATOM 1275 N N . ASN A 1 160 ? -10.785 9.802 -7.809 1.00 57.12 160 ASN A N 1
ATOM 1276 C CA . ASN A 1 160 ? -11.337 9.172 -9.015 1.00 57.12 160 ASN A CA 1
ATOM 1277 C C . ASN A 1 160 ? -10.360 9.072 -10.199 1.00 57.12 160 ASN A C 1
ATOM 1279 O O . ASN A 1 160 ? -10.695 8.413 -11.179 1.00 57.12 160 ASN A O 1
ATOM 1283 N N . SER A 1 161 ? -9.170 9.675 -10.135 1.00 56.81 161 SER A N 1
ATOM 1284 C CA . SER A 1 161 ? -8.213 9.752 -11.257 1.00 56.81 161 SER A CA 1
ATOM 1285 C C . SER A 1 161 ? -7.766 8.396 -11.816 1.00 56.81 161 SER A C 1
ATOM 1287 O O . SER A 1 161 ? -7.439 8.283 -12.993 1.00 56.81 161 SER A O 1
ATOM 1289 N N . TRP A 1 162 ? -7.758 7.356 -10.983 1.00 56.66 162 TRP A N 1
ATOM 1290 C CA . TRP A 1 162 ? -7.323 6.004 -11.338 1.00 56.66 162 TRP A CA 1
ATOM 1291 C C . TRP A 1 162 ? -8.475 5.103 -11.839 1.00 56.66 162 TRP A C 1
ATOM 1293 O O . TRP A 1 162 ? -8.213 3.963 -12.261 1.00 56.66 162 TRP A O 1
ATOM 1303 N N . ARG A 1 163 ? -9.736 5.572 -11.785 1.00 59.38 163 ARG A N 1
ATOM 1304 C CA . ARG A 1 163 ? -10.916 4.888 -12.349 1.00 59.38 163 ARG A CA 1
ATOM 1305 C C . ARG A 1 163 ? -10.965 5.153 -13.868 1.00 59.38 163 ARG A C 1
ATOM 1307 O O . ARG A 1 163 ? -10.960 6.315 -14.260 1.00 59.38 163 ARG A O 1
ATOM 1314 N N . PRO A 1 164 ? -11.040 4.125 -14.737 1.00 54.75 164 PRO A N 1
ATOM 1315 C CA . PRO A 1 164 ? -11.256 4.350 -16.165 1.00 54.75 164 PRO A CA 1
ATOM 1316 C C . PRO A 1 164 ? -12.638 4.974 -16.407 1.00 54.75 164 PRO A C 1
ATOM 1318 O O . PRO A 1 164 ? -13.613 4.581 -15.771 1.00 54.75 164 PRO A O 1
ATOM 1321 N N . GLU A 1 165 ? -12.718 5.914 -17.352 1.00 55.59 165 GLU A N 1
ATOM 1322 C CA . GLU A 1 165 ? -13.923 6.715 -17.642 1.00 55.59 165 GLU A CA 1
ATOM 1323 C C . GLU A 1 165 ? -15.135 5.873 -18.085 1.00 55.59 165 GLU A C 1
ATOM 1325 O O . GLU A 1 165 ? -16.279 6.278 -17.891 1.00 55.59 165 GLU A O 1
ATOM 1330 N N . LEU A 1 166 ? -14.880 4.687 -18.647 1.00 52.47 166 LEU A N 1
ATOM 1331 C CA . LEU A 1 166 ? -15.866 3.701 -19.084 1.00 52.47 166 LEU A CA 1
ATOM 1332 C C . LEU A 1 166 ? -15.571 2.360 -18.399 1.00 52.47 166 LEU A C 1
ATOM 1334 O O . LEU A 1 166 ? -14.605 1.679 -18.743 1.00 52.47 166 LEU A O 1
ATOM 1338 N N . ALA A 1 167 ? -16.405 1.979 -17.431 1.00 56.00 167 ALA A N 1
ATOM 1339 C CA . ALA A 1 167 ? -16.213 0.788 -16.603 1.00 56.00 167 ALA A CA 1
ATOM 1340 C C . ALA A 1 167 ? -17.264 -0.311 -16.852 1.00 56.00 167 ALA A C 1
ATOM 1342 O O . ALA A 1 167 ? -17.823 -0.858 -15.902 1.00 56.00 167 ALA A O 1
ATOM 1343 N N . ASP A 1 168 ? -17.536 -0.664 -18.113 1.00 61.88 168 ASP A N 1
ATOM 1344 C CA . ASP A 1 168 ? -18.316 -1.877 -18.396 1.00 61.88 168 ASP A CA 1
ATOM 1345 C C . ASP A 1 168 ? -17.418 -3.129 -18.418 1.00 61.88 168 ASP A C 1
ATOM 1347 O O . ASP A 1 168 ? -16.223 -3.056 -18.704 1.00 61.88 168 ASP A O 1
ATOM 1351 N N . GLY A 1 169 ? -17.975 -4.281 -18.042 1.00 69.62 169 GLY A N 1
ATOM 1352 C CA . GLY A 1 169 ? -17.234 -5.543 -17.911 1.00 69.62 169 GLY A CA 1
ATOM 1353 C C . GLY A 1 169 ? -16.203 -5.607 -16.768 1.00 69.62 169 GLY A C 1
ATOM 1354 O O . GLY A 1 169 ? -15.474 -6.597 -16.687 1.00 69.62 169 GLY A O 1
ATOM 1355 N N . VAL A 1 170 ? -16.125 -4.600 -15.886 1.00 76.25 170 VAL A N 1
ATOM 1356 C CA . VAL A 1 170 ? -15.197 -4.556 -14.736 1.00 76.25 170 VAL A CA 1
ATOM 1357 C C . VAL A 1 170 ? -15.896 -4.991 -13.446 1.00 76.25 170 VAL A C 1
ATOM 1359 O O . VAL A 1 170 ? -16.943 -4.449 -13.083 1.00 76.25 170 VAL A O 1
ATOM 1362 N N . PHE A 1 171 ? -15.282 -5.927 -12.721 1.00 83.88 171 PHE A N 1
ATOM 1363 C CA . PHE A 1 171 ? -15.743 -6.381 -11.411 1.00 83.88 171 PHE A CA 1
ATOM 1364 C C . PHE A 1 171 ? -14.619 -6.311 -10.378 1.00 83.88 171 PHE A C 1
ATOM 1366 O O . PHE A 1 171 ? -13.498 -6.767 -10.615 1.00 83.88 171 PHE A O 1
ATOM 1373 N N . ASP A 1 172 ? -14.951 -5.768 -9.214 1.00 86.75 172 ASP A N 1
ATOM 1374 C CA . ASP A 1 172 ? -14.051 -5.558 -8.090 1.00 86.75 172 ASP A CA 1
ATOM 1375 C C . ASP A 1 172 ? -14.320 -6.579 -6.982 1.00 86.75 172 ASP A C 1
ATOM 1377 O O . ASP A 1 172 ? -15.471 -6.900 -6.678 1.00 86.75 172 ASP A O 1
ATOM 1381 N N . LYS A 1 173 ? -13.257 -7.077 -6.352 1.00 90.25 173 LYS A N 1
ATOM 1382 C CA . LYS A 1 173 ? -13.329 -7.952 -5.181 1.00 90.25 173 LYS A CA 1
ATOM 1383 C C . LYS A 1 173 ? -12.262 -7.564 -4.170 1.00 90.25 173 LYS A C 1
ATOM 1385 O O . LYS A 1 173 ? -11.108 -7.361 -4.539 1.00 90.25 173 LYS A O 1
ATOM 1390 N N . PHE A 1 174 ? -12.634 -7.548 -2.894 1.00 92.25 174 PHE A N 1
ATOM 1391 C CA . PHE A 1 174 ? -11.698 -7.369 -1.792 1.00 92.25 174 PHE A CA 1
ATOM 1392 C C . PHE A 1 174 ? -11.526 -8.655 -0.981 1.00 92.25 174 PHE A C 1
ATOM 1394 O O . PHE A 1 174 ? -12.475 -9.404 -0.722 1.00 92.25 174 PHE A O 1
ATOM 1401 N N . VAL A 1 175 ? -10.291 -8.886 -0.549 1.00 94.50 175 VAL A N 1
ATOM 1402 C CA . VAL A 1 175 ? -9.941 -9.789 0.547 1.00 94.50 175 VAL A CA 1
ATOM 1403 C C . VAL A 1 175 ? -9.387 -8.913 1.661 1.00 94.50 175 VAL A C 1
ATOM 1405 O O . VAL A 1 175 ? -8.468 -8.137 1.425 1.00 94.50 175 VAL A O 1
ATOM 1408 N N . VAL A 1 176 ? -9.953 -9.003 2.861 1.00 96.50 176 VAL A N 1
ATOM 1409 C CA . VAL A 1 176 ? -9.517 -8.211 4.015 1.00 96.50 176 VAL A CA 1
ATOM 1410 C C . VAL A 1 176 ? -8.923 -9.143 5.061 1.00 96.50 176 VAL A C 1
ATOM 1412 O O . VAL A 1 176 ? -9.563 -10.127 5.438 1.00 96.50 176 VAL A O 1
ATOM 1415 N N . ARG A 1 177 ? -7.706 -8.839 5.517 1.00 96.31 177 ARG A N 1
ATOM 1416 C CA . ARG A 1 177 ? -7.015 -9.523 6.621 1.00 96.31 177 ARG A CA 1
ATOM 1417 C C . ARG A 1 177 ? -7.066 -8.620 7.852 1.00 96.31 177 ARG A C 1
ATOM 1419 O O . ARG A 1 177 ? -6.775 -7.431 7.748 1.00 96.31 177 ARG A O 1
ATOM 1426 N N . ILE A 1 178 ? -7.449 -9.172 8.997 1.00 97.00 178 ILE A N 1
ATOM 1427 C CA . ILE A 1 178 ? -7.543 -8.475 10.282 1.00 97.00 178 ILE A CA 1
ATOM 1428 C C . ILE A 1 178 ? -6.640 -9.203 11.278 1.00 97.00 178 ILE A C 1
ATOM 1430 O O . ILE A 1 178 ? -6.823 -10.392 11.534 1.00 97.00 178 ILE A O 1
ATOM 1434 N N . GLU A 1 179 ? -5.671 -8.483 11.836 1.00 95.44 179 GLU A N 1
ATOM 1435 C CA . GLU A 1 179 ? -4.688 -8.996 12.794 1.00 95.44 179 GLU A CA 1
ATOM 1436 C C . GLU A 1 179 ? -4.722 -8.152 14.068 1.00 95.44 179 GLU A C 1
ATOM 1438 O O . GLU A 1 179 ? -4.611 -6.930 13.996 1.00 95.44 179 GLU A O 1
ATOM 1443 N N . THR A 1 180 ? -4.834 -8.781 15.238 1.00 94.94 180 THR A N 1
ATOM 1444 C CA . THR A 1 180 ? -4.861 -8.066 16.523 1.00 94.94 180 THR A CA 1
ATOM 1445 C C . THR A 1 180 ? -3.596 -8.343 17.324 1.00 94.94 180 THR A C 1
ATOM 1447 O O . THR A 1 180 ? -3.271 -9.484 17.650 1.00 94.94 180 THR A O 1
ATOM 1450 N N . ASP A 1 181 ? -2.897 -7.267 17.665 1.00 93.31 181 ASP A N 1
ATOM 1451 C CA . ASP A 1 181 ? -1.714 -7.231 18.509 1.00 93.31 181 ASP A CA 1
ATOM 1452 C C . ASP A 1 181 ? -2.141 -6.884 19.941 1.00 93.31 181 ASP A C 1
ATOM 1454 O O . ASP A 1 181 ? -2.184 -5.722 20.350 1.00 93.31 181 ASP A O 1
ATOM 1458 N N . VAL A 1 182 ? -2.504 -7.923 20.699 1.00 89.75 182 VAL A N 1
ATOM 1459 C CA . VAL A 1 182 ? -3.036 -7.806 22.071 1.00 89.75 182 VAL A CA 1
ATOM 1460 C C . VAL A 1 182 ? -2.036 -7.134 23.023 1.00 89.75 182 VAL A C 1
ATOM 1462 O O . VAL A 1 182 ? -2.444 -6.486 23.980 1.00 89.75 182 VAL A O 1
ATOM 1465 N N . ASN A 1 183 ? -0.728 -7.241 22.758 1.00 89.94 183 ASN A N 1
ATOM 1466 C CA . ASN A 1 183 ? 0.301 -6.603 23.586 1.00 89.94 183 ASN A CA 1
ATOM 1467 C C . ASN A 1 183 ? 0.411 -5.097 23.312 1.00 89.94 183 ASN A C 1
ATOM 1469 O O . ASN A 1 183 ? 0.700 -4.332 24.229 1.00 89.94 183 ASN A O 1
ATOM 1473 N N . ALA A 1 184 ? 0.203 -4.681 22.059 1.00 89.94 184 ALA A N 1
ATOM 1474 C CA . ALA A 1 184 ? 0.202 -3.275 21.664 1.00 89.94 184 ALA A CA 1
ATOM 1475 C C . ALA A 1 184 ? -1.158 -2.581 21.874 1.00 89.94 184 ALA A C 1
ATOM 1477 O O . ALA A 1 184 ? -1.216 -1.356 21.820 1.00 89.94 184 ALA A O 1
ATOM 1478 N N . GLY A 1 185 ? -2.243 -3.339 22.079 1.00 93.44 185 GLY A N 1
ATOM 1479 C CA . GLY A 1 185 ? -3.611 -2.807 22.119 1.00 93.44 185 GLY A CA 1
ATOM 1480 C C . GLY A 1 185 ? -4.137 -2.383 20.742 1.00 93.44 185 GLY A C 1
ATOM 1481 O O . GLY A 1 185 ? -4.997 -1.512 20.652 1.00 93.44 185 GLY A O 1
ATOM 1482 N N . MET A 1 186 ? -3.594 -2.959 19.663 1.00 94.88 186 MET A N 1
ATOM 1483 C CA . MET A 1 186 ? -3.807 -2.495 18.287 1.00 94.88 186 MET A CA 1
ATOM 1484 C C . MET A 1 186 ? -4.432 -3.581 17.415 1.00 94.88 186 MET A C 1
ATOM 1486 O O . MET A 1 186 ? -4.065 -4.751 17.508 1.00 94.88 186 MET A O 1
ATOM 1490 N N . THR A 1 187 ? -5.292 -3.188 16.478 1.00 96.44 187 THR A N 1
ATOM 1491 C CA . THR A 1 187 ? -5.760 -4.058 15.391 1.00 96.44 187 THR A CA 1
ATOM 1492 C C . THR A 1 187 ? -5.380 -3.460 14.038 1.00 96.44 187 THR A C 1
ATOM 1494 O O . THR A 1 187 ? -5.591 -2.275 13.784 1.00 96.44 187 THR A O 1
ATOM 1497 N N . ARG A 1 188 ? -4.805 -4.291 13.166 1.00 96.12 188 ARG A N 1
ATOM 1498 C CA . ARG A 1 188 ? -4.348 -3.956 11.813 1.00 96.12 188 ARG A CA 1
ATOM 1499 C C . ARG A 1 188 ? -5.312 -4.549 10.789 1.00 96.12 188 ARG A C 1
ATOM 1501 O O . ARG A 1 188 ? -5.628 -5.736 10.852 1.00 96.12 188 ARG A O 1
ATOM 1508 N N . VAL A 1 189 ? -5.769 -3.728 9.848 1.00 96.69 189 VAL A N 1
ATOM 1509 C CA . VAL A 1 189 ? -6.699 -4.100 8.775 1.00 96.69 189 VAL A CA 1
ATOM 1510 C C . VAL A 1 189 ? -6.014 -3.878 7.427 1.00 96.69 189 VAL A C 1
ATOM 1512 O O . VAL A 1 189 ? -5.714 -2.744 7.051 1.00 96.69 189 VAL A O 1
ATOM 1515 N N . TYR A 1 190 ? -5.770 -4.965 6.702 1.00 94.62 190 TYR A N 1
ATOM 1516 C CA . TYR A 1 190 ? -5.141 -4.976 5.382 1.00 94.62 190 TYR A CA 1
ATOM 1517 C C . TYR A 1 190 ? -6.216 -5.229 4.325 1.00 94.62 190 TYR A C 1
ATOM 1519 O O . TYR A 1 190 ? -6.964 -6.201 4.442 1.00 94.62 190 TYR A O 1
ATOM 1527 N N . PHE A 1 191 ? -6.272 -4.402 3.284 1.00 93.00 191 PHE A N 1
ATOM 1528 C CA . PHE A 1 191 ? -7.174 -4.587 2.147 1.00 93.00 191 PHE A CA 1
ATOM 1529 C C . PHE A 1 191 ? -6.366 -5.057 0.941 1.00 93.00 191 PHE A C 1
ATOM 1531 O O . PHE A 1 191 ? -5.459 -4.353 0.520 1.00 93.00 191 PHE A O 1
ATOM 1538 N N . SER A 1 192 ? -6.713 -6.215 0.382 1.00 88.81 192 SER A N 1
ATOM 1539 C CA . SER A 1 192 ? -6.158 -6.718 -0.876 1.00 88.81 192 SER A CA 1
ATOM 1540 C C . SER A 1 192 ? -7.209 -6.653 -1.980 1.00 88.81 192 SER A C 1
ATOM 1542 O O . SER A 1 192 ? -8.310 -7.195 -1.822 1.00 88.81 192 SER A O 1
ATOM 1544 N N . HIS A 1 193 ? -6.888 -5.996 -3.093 1.00 86.69 193 HIS A N 1
ATOM 1545 C CA . HIS A 1 193 ? -7.801 -5.812 -4.223 1.00 86.69 193 HIS A CA 1
ATOM 1546 C C . HIS A 1 193 ? -7.547 -6.811 -5.355 1.00 86.69 193 HIS A C 1
ATOM 1548 O O . HIS A 1 193 ? -6.412 -7.079 -5.754 1.00 86.69 193 HIS A O 1
ATOM 1554 N N . HIS A 1 194 ? -8.634 -7.330 -5.920 1.00 82.44 194 HIS A N 1
ATOM 1555 C CA . HIS A 1 194 ? -8.622 -8.162 -7.114 1.00 82.44 194 HIS A CA 1
ATOM 1556 C C . HIS A 1 194 ? -9.605 -7.613 -8.147 1.00 82.44 194 HIS A C 1
ATOM 1558 O O . HIS A 1 194 ? -10.796 -7.459 -7.871 1.00 82.44 194 HIS A O 1
ATOM 1564 N N . LEU A 1 195 ? -9.104 -7.380 -9.362 1.00 76.81 195 LEU A N 1
ATOM 1565 C CA . LEU A 1 195 ? -9.897 -6.925 -10.498 1.00 76.81 195 LEU A CA 1
ATOM 1566 C C . LEU A 1 195 ? -10.098 -8.058 -11.505 1.00 76.81 195 LEU A C 1
ATOM 1568 O O . LEU A 1 195 ? -9.135 -8.665 -11.989 1.00 76.81 195 LEU A O 1
ATOM 1572 N N . LEU A 1 196 ? -11.358 -8.283 -11.862 1.00 75.25 196 LEU A N 1
ATOM 1573 C CA . LEU A 1 196 ? -11.779 -9.167 -12.940 1.00 75.25 196 LEU A CA 1
ATOM 1574 C C . LEU A 1 196 ? -12.303 -8.316 -14.103 1.00 75.25 196 LEU A C 1
ATOM 1576 O O . LEU A 1 196 ? -13.107 -7.406 -13.894 1.00 75.25 196 LEU A O 1
ATOM 1580 N N . TYR A 1 197 ? -11.844 -8.595 -15.322 1.00 69.12 197 TYR A N 1
ATOM 1581 C CA . TYR A 1 197 ? -12.219 -7.827 -16.511 1.00 69.12 197 TYR A CA 1
ATOM 1582 C C . TYR A 1 197 ? -12.667 -8.734 -17.662 1.00 69.12 197 TYR A C 1
ATOM 1584 O O . TYR A 1 197 ? -12.022 -9.749 -17.949 1.00 69.12 197 TYR A O 1
ATOM 1592 N N . SER A 1 198 ? -13.752 -8.328 -18.323 1.00 63.56 198 SER A N 1
ATOM 1593 C CA . SER A 1 198 ? -14.220 -8.850 -19.608 1.00 63.56 198 SER A CA 1
ATOM 1594 C C . SER A 1 198 ? -13.875 -7.844 -20.715 1.00 63.56 198 SER A C 1
ATOM 1596 O O . SER A 1 198 ? -14.444 -6.752 -20.702 1.00 63.56 198 SER A O 1
ATOM 1598 N N . PRO A 1 199 ? -12.967 -8.167 -21.659 1.00 54.41 199 PRO A N 1
ATOM 1599 C CA . PRO A 1 199 ? -12.576 -7.249 -22.735 1.00 54.41 199 PRO A CA 1
ATOM 1600 C C . PRO A 1 199 ? -13.721 -6.870 -23.680 1.00 54.41 199 PRO A C 1
ATOM 1602 O O . PRO A 1 199 ? -13.778 -5.744 -24.171 1.00 54.41 199 PRO A O 1
ATOM 1605 N N . ASP A 1 200 ? -14.642 -7.806 -23.905 1.00 52.72 200 ASP A N 1
ATOM 1606 C CA . ASP A 1 200 ? -15.563 -7.752 -25.033 1.00 52.72 200 ASP A CA 1
ATOM 1607 C C . ASP A 1 200 ? -16.985 -7.436 -24.559 1.00 52.72 200 ASP A C 1
ATOM 1609 O O . ASP A 1 200 ? -17.692 -8.287 -24.019 1.00 52.72 200 ASP A O 1
ATOM 1613 N N . VAL A 1 201 ? -17.396 -6.179 -24.747 1.00 51.12 201 VAL A N 1
ATOM 1614 C CA . VAL A 1 201 ? -18.773 -5.707 -24.485 1.00 51.12 201 VAL A CA 1
ATOM 1615 C C . VAL A 1 201 ? -19.491 -5.305 -25.787 1.00 51.12 201 VAL A C 1
ATOM 1617 O O . VAL A 1 201 ? -20.707 -5.146 -25.797 1.00 51.12 201 VAL A O 1
ATOM 1620 N N . ASN A 1 202 ? -18.761 -5.183 -26.907 1.00 44.53 202 ASN A N 1
ATOM 1621 C CA . ASN A 1 202 ? -19.281 -4.678 -28.188 1.00 44.53 202 ASN A CA 1
ATOM 1622 C C . ASN A 1 202 ? -19.136 -5.630 -29.392 1.00 44.53 202 ASN A C 1
ATOM 1624 O O . ASN A 1 202 ? -19.615 -5.285 -30.470 1.00 44.53 202 ASN A O 1
ATOM 1628 N N . GLU A 1 203 ? -18.530 -6.812 -29.243 1.00 41.91 203 GLU A N 1
ATOM 1629 C CA . GLU A 1 203 ? -18.496 -7.823 -30.311 1.00 41.91 203 GLU A CA 1
ATOM 1630 C C . GLU A 1 203 ? -19.333 -9.054 -29.943 1.00 41.91 203 GLU A C 1
ATOM 1632 O O . GLU A 1 203 ? -19.471 -9.432 -28.779 1.00 41.91 203 GLU A O 1
ATOM 1637 N N . ALA A 1 204 ? -19.998 -9.622 -30.950 1.00 40.69 204 ALA A N 1
ATOM 1638 C CA . ALA A 1 204 ? -21.082 -10.570 -30.746 1.00 40.69 204 ALA A CA 1
ATOM 1639 C C . ALA A 1 204 ? -20.570 -11.949 -30.304 1.00 40.69 204 ALA A C 1
ATOM 1641 O O . ALA A 1 204 ? -20.102 -12.716 -31.138 1.00 40.69 204 ALA A O 1
ATOM 1642 N N . LEU A 1 205 ? -20.743 -12.245 -29.010 1.00 49.09 205 LEU A N 1
ATOM 1643 C CA . LEU A 1 205 ? -20.844 -13.574 -28.383 1.00 49.09 205 LEU A CA 1
ATOM 1644 C C . LEU A 1 205 ? -20.393 -14.761 -29.260 1.00 49.09 205 LEU A C 1
ATOM 1646 O O . LEU A 1 205 ? -21.236 -15.515 -29.757 1.00 49.09 205 LEU A O 1
ATOM 1650 N N . ASP A 1 206 ? -19.082 -14.985 -29.353 1.00 40.75 206 ASP A N 1
ATOM 1651 C CA . ASP A 1 206 ? -18.550 -16.316 -29.653 1.00 40.75 206 ASP A CA 1
ATOM 1652 C C . ASP A 1 206 ? -17.959 -16.941 -28.381 1.00 40.75 206 ASP A C 1
ATOM 1654 O O . ASP A 1 206 ? -17.515 -16.253 -27.456 1.00 40.75 206 ASP A O 1
ATOM 1658 N N . GLN A 1 207 ? -18.088 -18.257 -28.261 1.00 48.59 207 GLN A N 1
ATOM 1659 C CA . GLN A 1 207 ? -18.098 -18.926 -26.963 1.00 48.59 207 GLN A CA 1
ATOM 1660 C C . GLN A 1 207 ? -16.714 -19.450 -26.572 1.00 48.59 207 GLN A C 1
ATOM 1662 O O . GLN A 1 207 ? -16.244 -20.441 -27.124 1.00 48.59 207 GLN A O 1
ATOM 1667 N N . GLY A 1 208 ? -16.137 -18.879 -25.509 1.00 45.31 208 GLY A N 1
ATOM 1668 C CA . GLY A 1 208 ? -15.139 -19.579 -24.693 1.00 45.31 208 GLY A CA 1
ATOM 1669 C C . GLY A 1 208 ? -13.707 -19.053 -24.737 1.00 45.31 208 GLY A C 1
ATOM 1670 O O . GLY A 1 208 ? -12.797 -19.840 -24.959 1.00 45.31 208 GLY A O 1
ATOM 1671 N N . ASP A 1 209 ? -13.506 -17.766 -24.450 1.00 48.50 209 ASP A N 1
ATOM 1672 C CA . ASP A 1 209 ? -12.285 -17.212 -23.839 1.00 48.50 209 ASP A CA 1
ATOM 1673 C C . ASP A 1 209 ? -12.559 -15.729 -23.484 1.00 48.50 209 ASP A C 1
ATOM 1675 O O . ASP A 1 209 ? -13.311 -15.069 -24.184 1.00 48.50 209 ASP A O 1
ATOM 1679 N N . ARG A 1 210 ? -12.028 -15.103 -22.428 1.00 57.34 210 ARG A N 1
ATOM 1680 C CA . ARG A 1 210 ? -11.357 -15.629 -21.232 1.00 57.34 210 ARG A CA 1
ATOM 1681 C C . ARG A 1 210 ? -11.390 -14.531 -20.159 1.00 57.34 210 ARG A C 1
ATOM 1683 O O . ARG A 1 210 ? -10.844 -13.454 -20.393 1.00 57.34 210 ARG A O 1
ATOM 1690 N N . TRP A 1 211 ? -11.970 -14.779 -18.981 1.00 53.72 211 TRP A N 1
ATOM 1691 C CA . TRP A 1 211 ? -11.836 -13.842 -17.856 1.00 53.72 211 TRP A CA 1
ATOM 1692 C C . TRP A 1 211 ? -10.353 -13.695 -17.493 1.00 53.72 211 TRP A C 1
ATOM 1694 O O . TRP A 1 211 ? -9.689 -14.689 -17.185 1.00 53.72 211 TRP A O 1
ATOM 1704 N N . LYS A 1 212 ? -9.819 -12.471 -17.536 1.00 57.38 212 LYS A N 1
ATOM 1705 C CA . LYS A 1 212 ? -8.416 -12.195 -17.192 1.00 57.38 212 LYS A C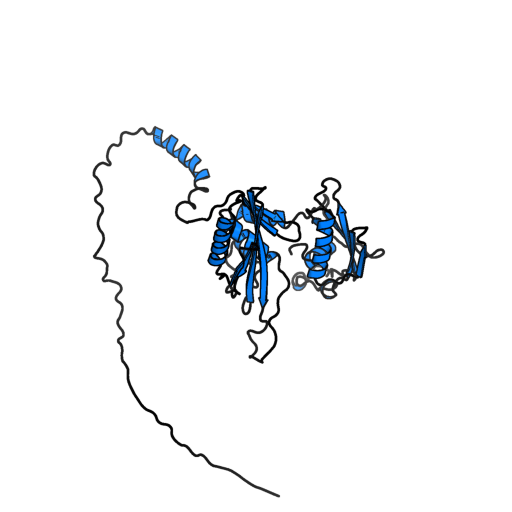A 1
ATOM 1706 C C . LYS A 1 212 ? -8.352 -11.518 -15.827 1.00 57.38 212 LYS A C 1
ATOM 1708 O O . LYS A 1 212 ? -8.989 -10.488 -15.609 1.00 57.38 212 LYS A O 1
ATOM 1713 N N . ILE A 1 213 ? -7.566 -12.098 -14.922 1.00 58.91 213 ILE A N 1
ATOM 1714 C CA . ILE A 1 213 ? -7.164 -11.442 -13.674 1.00 58.91 213 ILE A CA 1
ATOM 1715 C C . ILE A 1 213 ? -6.151 -10.362 -14.061 1.00 58.91 213 ILE A C 1
ATOM 1717 O O . ILE A 1 213 ? -5.133 -10.671 -14.685 1.00 58.91 213 ILE A O 1
ATOM 1721 N N . LYS A 1 214 ? -6.442 -9.099 -13.741 1.00 59.56 214 LYS A N 1
ATOM 1722 C CA . LYS A 1 214 ? -5.504 -7.993 -13.983 1.00 59.56 214 LYS A CA 1
ATOM 1723 C C . LYS A 1 214 ? -4.417 -7.995 -12.889 1.00 59.56 214 LYS A C 1
ATOM 1725 O O . LYS A 1 214 ? -4.731 -8.376 -11.759 1.00 59.56 214 LYS A O 1
ATOM 1730 N N . PRO A 1 215 ? -3.163 -7.587 -13.175 1.00 53.50 215 PRO A N 1
ATOM 1731 C CA . PRO A 1 215 ? -2.164 -7.365 -12.132 1.00 53.50 215 PRO A CA 1
ATOM 1732 C C . PRO A 1 215 ? -2.657 -6.423 -11.021 1.00 53.50 215 PRO A C 1
ATOM 1734 O O . PRO A 1 215 ? -3.510 -5.558 -11.233 1.00 53.50 215 PRO A O 1
ATOM 1737 N N . TYR A 1 216 ? -2.081 -6.637 -9.838 1.00 59.88 216 TYR A N 1
ATOM 1738 C CA . TYR A 1 216 ? -2.291 -5.900 -8.591 1.00 59.88 216 TYR A CA 1
ATOM 1739 C C . TYR A 1 216 ? -2.176 -4.376 -8.777 1.00 59.88 216 TYR A C 1
ATOM 1741 O O . TYR A 1 216 ? -1.249 -3.904 -9.435 1.00 59.88 216 TYR A O 1
ATOM 1749 N N . ARG A 1 217 ? -3.105 -3.616 -8.179 1.00 63.66 217 ARG A N 1
ATOM 1750 C CA . ARG A 1 217 ? -3.164 -2.145 -8.250 1.00 63.66 217 ARG A CA 1
ATOM 1751 C C . ARG A 1 217 ? -3.093 -1.515 -6.849 1.00 63.66 217 ARG A C 1
ATOM 1753 O O . ARG A 1 217 ? -4.136 -1.445 -6.192 1.00 63.66 217 ARG A O 1
ATOM 1760 N N . PRO A 1 218 ? -1.922 -1.018 -6.406 1.00 69.31 218 PRO A N 1
ATOM 1761 C CA . PRO A 1 218 ? -1.768 -0.321 -5.124 1.00 69.31 218 PRO A CA 1
ATOM 1762 C C . PRO A 1 218 ? -2.794 0.798 -4.881 1.00 69.31 218 PRO A C 1
ATOM 1764 O O . PRO A 1 218 ? -3.244 0.995 -3.754 1.00 69.31 218 PRO A O 1
ATOM 1767 N N . GLU A 1 219 ? -3.188 1.519 -5.935 1.00 73.62 219 GLU A N 1
ATOM 1768 C CA . GLU A 1 219 ? -4.135 2.646 -5.871 1.00 73.62 219 GLU A CA 1
ATOM 1769 C C . GLU A 1 219 ? -5.514 2.242 -5.314 1.00 73.62 219 GLU A C 1
ATOM 1771 O O . GLU A 1 219 ? -6.140 3.001 -4.577 1.00 73.62 219 GLU A O 1
ATOM 1776 N N . MET A 1 220 ? -5.982 1.031 -5.639 1.00 78.50 220 MET A N 1
ATOM 1777 C CA . MET A 1 220 ? -7.285 0.511 -5.195 1.00 78.50 220 MET A CA 1
ATOM 1778 C C . MET A 1 220 ? -7.302 0.256 -3.680 1.00 78.50 220 MET A C 1
ATOM 1780 O O . MET A 1 220 ? -8.312 0.447 -3.004 1.00 78.50 220 MET A O 1
ATOM 1784 N N . GLU A 1 221 ? -6.163 -0.176 -3.144 1.00 83.31 221 GLU A N 1
ATOM 1785 C CA . GLU A 1 221 ? -5.977 -0.473 -1.725 1.00 83.31 221 GLU A CA 1
ATOM 1786 C C . GLU A 1 221 ? -5.729 0.811 -0.935 1.00 83.31 221 GLU A C 1
ATOM 1788 O O . GLU A 1 221 ? -6.237 0.959 0.175 1.00 83.31 221 GLU A O 1
ATOM 1793 N N . ALA A 1 222 ? -5.037 1.784 -1.538 1.00 84.06 222 ALA A N 1
ATOM 1794 C CA . ALA A 1 222 ? -4.947 3.143 -1.022 1.00 84.06 222 ALA A CA 1
ATOM 1795 C C . ALA A 1 222 ? -6.341 3.774 -0.863 1.00 84.06 222 ALA A C 1
ATOM 1797 O O . ALA A 1 222 ? -6.642 4.300 0.209 1.00 84.06 222 ALA A O 1
ATOM 1798 N N . GLU A 1 223 ? -7.223 3.665 -1.868 1.00 84.25 223 GLU A N 1
ATOM 1799 C CA . GLU A 1 223 ? -8.604 4.142 -1.729 1.00 84.25 223 GLU A CA 1
ATOM 1800 C C . GLU A 1 223 ? -9.339 3.412 -0.597 1.00 84.25 223 GLU A C 1
ATOM 1802 O O . GLU A 1 223 ? -9.917 4.078 0.262 1.00 84.25 223 GLU A O 1
ATOM 1807 N N . ALA A 1 224 ? -9.305 2.076 -0.554 1.00 89.50 224 ALA A N 1
ATOM 1808 C CA . ALA A 1 224 ? -9.985 1.312 0.494 1.00 89.50 224 ALA A CA 1
ATOM 1809 C C . ALA A 1 224 ? -9.505 1.707 1.905 1.00 89.50 224 ALA A C 1
ATOM 1811 O O . ALA A 1 224 ? -10.312 1.817 2.832 1.00 89.50 224 ALA A O 1
ATOM 1812 N N . LEU A 1 225 ? -8.210 1.995 2.070 1.00 92.62 225 LEU A N 1
ATOM 1813 C CA . LEU A 1 225 ? -7.631 2.508 3.314 1.00 92.62 225 LEU A CA 1
ATOM 1814 C C . LEU A 1 225 ? -8.106 3.927 3.648 1.00 92.62 225 LEU A C 1
ATOM 1816 O O . LEU A 1 225 ? -8.477 4.182 4.790 1.00 92.62 225 LEU A O 1
ATOM 1820 N N . TYR A 1 226 ? -8.156 4.839 2.675 1.00 90.81 226 TYR A N 1
ATOM 1821 C CA . TYR A 1 226 ? -8.720 6.179 2.872 1.00 90.81 226 TYR A CA 1
ATOM 1822 C C . TYR A 1 226 ? -10.203 6.120 3.257 1.00 90.81 226 TYR A C 1
ATOM 1824 O O . TYR A 1 226 ? -10.604 6.695 4.269 1.00 90.81 226 TYR A O 1
ATOM 1832 N N . GLN A 1 227 ? -11.014 5.393 2.484 1.00 90.12 227 GLN A N 1
ATOM 1833 C CA . GLN A 1 227 ? -12.455 5.290 2.699 1.00 90.12 227 GLN A CA 1
ATOM 1834 C C . GLN A 1 227 ? -12.770 4.632 4.044 1.00 90.12 227 GLN A C 1
ATOM 1836 O O . GLN A 1 227 ? -13.648 5.111 4.758 1.00 90.12 227 GLN A O 1
ATOM 1841 N N . SER A 1 228 ? -12.047 3.572 4.422 1.00 93.38 228 SER A N 1
ATOM 1842 C CA . SER A 1 228 ? -12.236 2.914 5.722 1.00 93.38 228 SER A CA 1
ATOM 1843 C C . SER A 1 228 ? -11.792 3.806 6.881 1.00 93.38 228 SER A C 1
ATOM 1845 O O . SER A 1 228 ? -12.521 3.926 7.863 1.00 93.38 228 SER A O 1
ATOM 1847 N N . MET A 1 229 ? -10.664 4.513 6.759 1.00 93.44 229 MET A N 1
ATOM 1848 C CA . MET A 1 229 ? -10.210 5.458 7.781 1.00 93.44 229 MET A CA 1
ATOM 1849 C C . MET A 1 229 ? -11.212 6.603 8.005 1.00 93.44 229 MET A C 1
ATOM 1851 O O . MET A 1 229 ? -11.478 6.963 9.152 1.00 93.44 229 MET A O 1
ATOM 1855 N N . VAL A 1 230 ? -11.799 7.150 6.933 1.00 90.88 230 VAL A N 1
ATOM 1856 C CA . VAL A 1 230 ? -12.873 8.155 7.026 1.00 90.88 230 VAL A CA 1
ATOM 1857 C C . VAL A 1 230 ? -14.141 7.547 7.633 1.00 90.88 230 VAL A C 1
ATOM 1859 O O . VAL A 1 230 ? -14.724 8.126 8.546 1.00 90.88 230 VAL A O 1
ATOM 1862 N N . PHE A 1 231 ? -14.538 6.347 7.199 1.00 91.56 231 PHE A N 1
ATOM 1863 C CA . PHE A 1 231 ? -15.713 5.639 7.716 1.00 91.56 231 PHE A CA 1
ATOM 1864 C C . PHE A 1 231 ? -15.629 5.346 9.224 1.00 91.56 231 PHE A C 1
ATOM 1866 O O . PHE A 1 231 ? -16.651 5.411 9.904 1.00 91.56 231 PHE A O 1
ATOM 1873 N N . PHE A 1 232 ? -14.433 5.065 9.759 1.00 92.56 232 PHE A N 1
ATOM 1874 C CA . PHE A 1 232 ? -14.195 4.882 11.199 1.00 92.56 232 PHE A CA 1
ATOM 1875 C C . PHE A 1 232 ? -13.992 6.194 11.985 1.00 92.56 232 PHE A C 1
ATOM 1877 O O . PHE A 1 232 ? -13.667 6.141 13.174 1.00 92.56 232 PHE A O 1
ATOM 1884 N N . GLY A 1 233 ? -14.217 7.357 11.362 1.00 89.81 233 GLY A N 1
ATOM 1885 C CA . GLY A 1 233 ? -14.328 8.644 12.056 1.00 89.81 233 GLY A CA 1
ATOM 1886 C C . GLY A 1 233 ? -13.118 9.571 11.929 1.00 89.81 233 GLY A C 1
ATOM 1887 O O . GLY A 1 233 ? -12.994 10.512 12.711 1.00 89.81 233 GLY A O 1
ATOM 1888 N N . SER A 1 234 ? -12.214 9.339 10.972 1.00 90.69 234 SER A N 1
ATOM 1889 C CA . SER A 1 234 ? -11.192 10.331 10.604 1.00 90.69 234 SER A CA 1
ATOM 1890 C C . SER A 1 234 ? -11.754 11.402 9.667 1.00 90.69 234 SER A C 1
ATOM 1892 O O . SER A 1 234 ? -12.586 11.111 8.813 1.00 90.69 234 SER A O 1
ATOM 1894 N N . SER A 1 235 ? -11.198 12.617 9.718 1.00 88.12 235 SER A N 1
ATOM 1895 C CA . SER A 1 235 ? -11.387 13.583 8.633 1.00 88.12 235 SER A CA 1
ATOM 1896 C C . SER A 1 235 ? -10.734 13.105 7.328 1.00 88.12 235 SER A C 1
ATOM 1898 O O . SER A 1 235 ? -9.747 12.350 7.340 1.00 88.12 235 SER A O 1
ATOM 1900 N N . SER A 1 236 ? -11.283 13.578 6.206 1.00 84.38 236 SER A N 1
ATOM 1901 C CA . SER A 1 236 ? -10.787 13.345 4.841 1.00 84.38 236 SER A 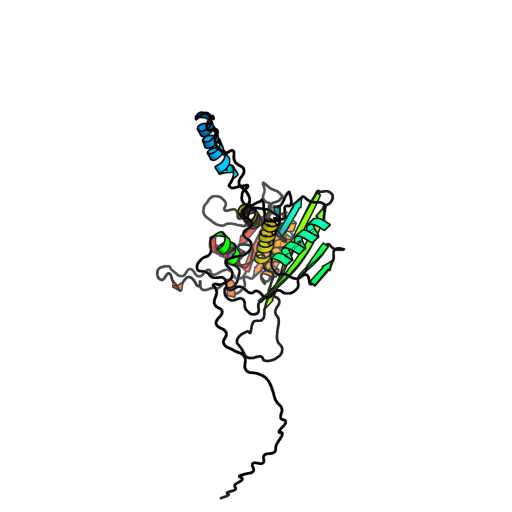CA 1
ATOM 1902 C C . SER A 1 236 ? -9.334 13.816 4.699 1.00 84.38 236 SER A C 1
ATOM 1904 O O . SER A 1 236 ? -8.471 13.116 4.169 1.00 84.38 236 SER A O 1
ATOM 1906 N N . GLU A 1 237 ? -9.031 14.973 5.280 1.00 84.56 237 GLU A N 1
ATOM 1907 C CA . GLU A 1 237 ? -7.751 15.666 5.183 1.00 84.56 237 GLU A CA 1
ATOM 1908 C C . GLU A 1 237 ? -6.665 14.868 5.910 1.00 84.56 237 GLU A C 1
ATOM 1910 O O . GLU A 1 237 ? -5.571 14.676 5.374 1.00 84.56 237 GLU A O 1
ATOM 1915 N N . LYS A 1 238 ? -6.985 14.334 7.099 1.00 87.06 238 LYS A N 1
ATOM 1916 C CA . LYS A 1 238 ? -6.092 13.465 7.876 1.00 87.06 238 LYS A CA 1
ATOM 1917 C C . LYS A 1 238 ? -5.837 12.142 7.148 1.00 87.06 238 LYS A C 1
ATOM 1919 O O . LYS A 1 238 ? -4.682 11.723 7.066 1.00 87.06 238 LYS A O 1
ATOM 1924 N N . ALA A 1 239 ? -6.872 11.510 6.594 1.00 86.38 239 ALA A N 1
ATOM 1925 C CA . ALA A 1 239 ? -6.728 10.256 5.855 1.0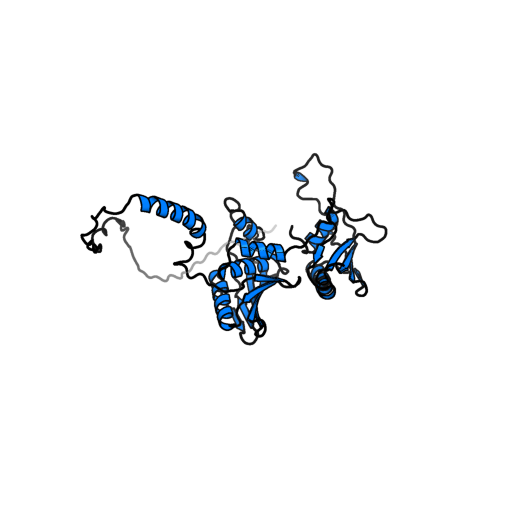0 86.38 239 ALA A CA 1
ATOM 1926 C C . ALA A 1 239 ? -5.868 10.434 4.588 1.00 86.38 239 ALA A C 1
ATOM 1928 O O . ALA A 1 239 ? -4.919 9.680 4.361 1.00 86.38 239 ALA A O 1
ATOM 1929 N N . LEU A 1 240 ? -6.124 11.492 3.811 1.00 83.75 240 LEU A N 1
ATOM 1930 C CA . LEU A 1 240 ? -5.348 11.823 2.615 1.00 83.75 240 LEU A CA 1
ATOM 1931 C C . LEU A 1 240 ? -3.891 12.191 2.942 1.00 83.75 240 LEU A C 1
ATOM 1933 O O . LEU A 1 240 ? -2.977 11.795 2.217 1.00 83.75 240 LEU A O 1
ATOM 1937 N N . ALA A 1 241 ? -3.647 12.930 4.029 1.00 83.06 241 ALA A N 1
ATOM 1938 C CA . ALA A 1 241 ? -2.292 13.258 4.466 1.00 83.06 241 ALA A CA 1
ATOM 1939 C C . ALA A 1 241 ? -1.486 11.995 4.819 1.00 83.06 241 ALA A C 1
ATOM 1941 O O . ALA A 1 241 ? -0.320 11.882 4.437 1.00 83.06 241 ALA A O 1
ATOM 1942 N N . GLN A 1 242 ? -2.103 11.022 5.495 1.00 83.25 242 GLN A N 1
ATOM 1943 C CA . GLN A 1 242 ? -1.426 9.780 5.871 1.00 83.25 242 GLN A CA 1
ATOM 1944 C C . GLN A 1 242 ? -1.184 8.835 4.688 1.00 83.25 242 GLN A C 1
ATOM 1946 O O . GLN A 1 242 ? -0.127 8.200 4.649 1.00 83.25 242 GLN A O 1
ATOM 1951 N N . LEU A 1 243 ? -2.073 8.802 3.686 1.00 76.94 243 LEU A N 1
ATOM 1952 C CA . LEU A 1 243 ? -1.773 8.151 2.405 1.00 76.94 243 LEU A CA 1
ATOM 1953 C C . LEU A 1 243 ? -0.543 8.768 1.733 1.00 76.94 243 LEU A C 1
ATOM 1955 O O . LEU A 1 243 ? 0.391 8.040 1.417 1.00 76.94 243 LEU A O 1
ATOM 1959 N N . LYS A 1 244 ? -0.478 10.098 1.594 1.00 68.44 244 LYS A N 1
ATOM 1960 C CA . LYS A 1 244 ? 0.664 10.780 0.951 1.00 68.44 244 LYS A CA 1
ATOM 1961 C C . LYS A 1 244 ? 1.995 10.521 1.665 1.00 68.44 244 LYS A C 1
ATOM 1963 O O . LYS A 1 244 ? 3.010 10.291 1.016 1.00 68.44 244 LYS A O 1
ATOM 1968 N N . VAL A 1 245 ? 1.994 10.512 3.001 1.00 60.06 245 VAL A N 1
ATOM 1969 C CA . VAL A 1 245 ? 3.180 10.170 3.815 1.00 60.06 245 VAL A CA 1
ATOM 1970 C C . VAL A 1 245 ? 3.578 8.694 3.659 1.00 60.06 245 VAL A C 1
ATOM 1972 O O . VAL A 1 245 ? 4.762 8.368 3.759 1.00 60.06 245 VAL A O 1
ATOM 1975 N N . THR A 1 246 ? 2.606 7.822 3.389 1.00 55.25 246 THR A N 1
ATOM 1976 C CA . THR A 1 246 ? 2.794 6.391 3.104 1.00 55.25 246 THR A CA 1
ATOM 1977 C C . THR A 1 246 ? 3.267 6.127 1.667 1.00 55.25 246 THR A C 1
ATOM 1979 O O . THR A 1 246 ? 3.984 5.158 1.420 1.00 55.25 246 THR A O 1
ATOM 1982 N N . GLU A 1 247 ? 2.898 6.991 0.723 1.00 57.09 247 GLU A N 1
ATOM 1983 C CA . GLU A 1 247 ? 3.223 6.887 -0.702 1.00 57.09 247 GLU A CA 1
ATOM 1984 C C . GLU A 1 247 ? 4.573 7.480 -1.086 1.00 57.09 247 GLU A C 1
ATOM 1986 O O . GLU A 1 247 ? 5.058 7.216 -2.183 1.00 57.09 247 GLU A O 1
ATOM 1991 N N . THR A 1 248 ? 5.197 8.300 -0.237 1.00 50.31 248 THR A N 1
ATOM 1992 C CA . THR A 1 248 ? 6.412 9.020 -0.632 1.00 50.31 248 THR A CA 1
ATOM 1993 C C . THR A 1 248 ? 7.329 9.353 0.548 1.00 50.31 248 THR A C 1
ATOM 1995 O O . THR A 1 248 ? 6.983 10.076 1.486 1.00 50.31 248 THR A O 1
ATOM 1998 N N . LYS A 1 249 ? 8.595 8.943 0.416 1.00 52.06 249 LYS A N 1
ATOM 1999 C CA . LYS A 1 249 ? 9.709 9.870 0.652 1.00 52.06 249 LYS A CA 1
ATOM 2000 C C . LYS A 1 249 ? 10.699 9.787 -0.514 1.00 52.06 249 LYS A C 1
ATOM 2002 O O . LYS A 1 249 ? 11.758 9.187 -0.443 1.00 52.06 249 LYS A O 1
ATOM 2007 N N . ILE A 1 250 ? 10.315 10.394 -1.628 1.00 53.62 250 ILE A N 1
ATOM 2008 C CA . ILE A 1 250 ? 11.281 10.860 -2.620 1.00 53.62 250 ILE A CA 1
ATOM 2009 C C . ILE A 1 250 ? 12.060 11.973 -1.931 1.00 53.62 250 ILE A C 1
ATOM 2011 O O . ILE A 1 250 ? 11.444 12.886 -1.379 1.00 53.62 250 ILE A O 1
ATOM 2015 N N . GLU A 1 251 ? 13.383 11.901 -1.950 1.00 49.62 251 GLU A N 1
ATOM 2016 C CA . GLU A 1 251 ? 14.223 12.988 -1.469 1.00 49.62 251 GLU A CA 1
ATOM 2017 C C . GLU A 1 251 ? 14.898 13.613 -2.690 1.00 49.62 251 GLU A C 1
ATOM 2019 O O . GLU A 1 251 ? 15.791 13.023 -3.298 1.00 49.62 251 GLU A O 1
ATOM 2024 N N . LEU A 1 252 ? 14.428 14.802 -3.089 1.00 52.16 252 LEU A N 1
ATOM 2025 C CA . LEU A 1 252 ? 15.304 15.706 -3.822 1.00 52.16 252 LEU A CA 1
ATOM 2026 C C . LEU A 1 252 ? 16.349 16.175 -2.812 1.00 52.16 252 LEU A C 1
ATOM 2028 O O . LEU A 1 252 ? 16.014 16.878 -1.861 1.00 52.16 252 LEU A O 1
ATOM 2032 N N . VAL A 1 253 ? 17.594 15.757 -3.014 1.00 47.69 253 VAL A N 1
ATOM 2033 C CA . VAL A 1 253 ? 18.739 16.384 -2.350 1.00 47.69 253 VAL A CA 1
ATOM 2034 C C . VAL A 1 253 ? 18.883 17.792 -2.926 1.00 47.69 253 VAL A C 1
ATOM 2036 O O . VAL A 1 253 ? 18.679 17.978 -4.127 1.00 47.69 253 VAL A O 1
ATOM 2039 N N . ASP A 1 254 ? 19.192 18.772 -2.074 1.00 38.84 254 ASP A N 1
ATOM 2040 C CA . ASP A 1 254 ? 19.314 20.185 -2.451 1.00 38.84 254 ASP A CA 1
ATOM 2041 C C . ASP A 1 254 ? 20.139 20.378 -3.738 1.00 38.84 254 ASP A C 1
ATOM 2043 O O . ASP A 1 254 ? 21.319 20.027 -3.785 1.00 38.84 254 ASP A O 1
ATOM 2047 N N . GLY A 1 255 ? 19.524 20.972 -4.770 1.00 48.22 255 GLY A N 1
ATOM 2048 C CA . GLY A 1 255 ? 20.184 21.260 -6.053 1.00 48.22 255 GLY A CA 1
ATOM 2049 C C . GLY A 1 255 ? 19.537 20.632 -7.296 1.00 48.22 255 GLY A C 1
ATOM 2050 O O . GLY A 1 255 ? 20.198 19.927 -8.047 1.00 48.22 255 GLY A O 1
ATOM 2051 N N . GLU A 1 256 ? 18.261 20.948 -7.533 1.00 55.59 256 GLU A N 1
ATOM 2052 C CA . GLU A 1 256 ? 17.567 20.926 -8.842 1.00 55.59 256 GLU A CA 1
ATOM 2053 C C . GLU A 1 256 ? 17.341 19.597 -9.605 1.00 55.59 256 GLU A C 1
ATOM 2055 O O . GLU A 1 256 ? 16.540 19.613 -10.539 1.00 55.59 256 GLU A O 1
ATOM 2060 N N . GLU A 1 257 ? 17.907 18.443 -9.224 1.00 66.94 257 GLU A N 1
ATOM 2061 C CA . GLU A 1 257 ? 17.749 17.200 -10.014 1.00 66.94 257 GLU A CA 1
ATOM 2062 C C . GLU A 1 257 ? 17.325 15.931 -9.233 1.00 66.94 257 GLU A C 1
ATOM 2064 O O . GLU A 1 257 ? 17.829 15.611 -8.157 1.00 66.94 257 GLU A O 1
ATOM 2069 N N . PHE A 1 258 ? 16.379 15.165 -9.801 1.00 73.69 258 PHE A N 1
ATOM 2070 C CA . PHE A 1 258 ? 15.851 13.920 -9.225 1.00 73.69 258 PHE A CA 1
ATOM 2071 C C . PHE A 1 258 ? 16.903 12.793 -9.264 1.00 73.69 258 PHE A C 1
ATOM 2073 O O . PHE A 1 258 ? 17.233 12.238 -10.316 1.00 73.69 258 PHE A O 1
ATOM 2080 N N . GLY A 1 259 ? 17.436 12.436 -8.093 1.00 78.88 259 GLY A N 1
ATOM 2081 C CA . GLY A 1 259 ? 18.527 11.464 -7.961 1.00 78.88 259 GLY A CA 1
ATOM 2082 C C . GLY A 1 259 ? 18.096 10.022 -7.678 1.00 78.88 259 GLY A C 1
ATOM 2083 O O . GLY A 1 259 ? 18.618 9.094 -8.292 1.00 78.88 259 GLY A O 1
ATOM 2084 N N . HIS A 1 260 ? 17.199 9.823 -6.710 1.00 86.56 260 HIS A N 1
ATOM 2085 C CA . HIS A 1 260 ? 16.942 8.516 -6.097 1.00 86.56 260 HIS A CA 1
ATOM 2086 C C . HIS A 1 260 ? 15.587 8.468 -5.369 1.00 86.56 260 HIS A C 1
ATOM 2088 O O . HIS A 1 260 ? 14.927 9.492 -5.185 1.00 86.56 260 HIS A O 1
ATOM 2094 N N . LEU A 1 261 ? 15.193 7.279 -4.905 1.00 85.69 261 LEU A N 1
ATOM 2095 C CA . LEU A 1 261 ? 14.053 7.089 -3.999 1.00 85.69 261 LEU A CA 1
ATOM 2096 C C . LEU A 1 261 ? 14.539 6.745 -2.588 1.00 85.69 261 LEU A C 1
ATOM 2098 O O . LEU A 1 261 ? 15.497 5.987 -2.445 1.00 85.69 261 LEU A O 1
ATOM 2102 N N . VAL A 1 262 ? 13.860 7.240 -1.546 1.00 85.50 262 VAL A N 1
ATOM 2103 C CA . VAL A 1 262 ? 14.107 6.810 -0.161 1.00 85.50 262 VAL A CA 1
ATOM 2104 C C . VAL A 1 262 ? 12.964 5.916 0.310 1.00 85.50 262 VAL A C 1
ATOM 2106 O O . VAL A 1 262 ? 11.811 6.321 0.460 1.00 85.50 262 VAL A O 1
ATOM 2109 N N . LEU A 1 263 ? 13.309 4.662 0.560 1.00 82.00 263 LEU A N 1
ATOM 2110 C CA . LEU A 1 263 ? 12.430 3.620 1.055 1.00 82.00 263 LEU A CA 1
ATOM 2111 C C . LEU A 1 263 ? 12.505 3.594 2.586 1.00 82.00 263 LEU A C 1
ATOM 2113 O O . LEU A 1 263 ? 13.574 3.378 3.155 1.00 82.00 263 LEU A O 1
ATOM 2117 N N . ARG A 1 264 ? 11.377 3.799 3.275 1.00 78.38 264 ARG A N 1
ATOM 2118 C CA . ARG A 1 264 ? 11.292 3.729 4.748 1.00 78.38 264 ARG A CA 1
ATOM 2119 C C . ARG A 1 264 ? 11.176 2.283 5.246 1.00 78.38 264 ARG A C 1
ATOM 2121 O O . ARG A 1 264 ? 10.163 1.894 5.824 1.00 78.38 264 ARG A O 1
ATOM 2128 N N . ALA A 1 265 ? 12.192 1.476 4.967 1.00 80.25 265 ALA A N 1
ATOM 2129 C CA . ALA A 1 265 ? 12.398 0.198 5.630 1.00 80.25 265 ALA A CA 1
ATOM 2130 C C . ALA A 1 265 ? 13.892 -0.135 5.717 1.00 80.25 265 ALA A C 1
ATOM 2132 O O . ALA A 1 265 ? 14.726 0.481 5.046 1.00 80.25 265 ALA A O 1
ATOM 2133 N N . SER A 1 266 ? 14.215 -1.165 6.504 1.00 85.00 266 SER A N 1
ATOM 2134 C CA . SER A 1 266 ? 15.550 -1.762 6.533 1.00 85.00 266 SER A CA 1
ATOM 2135 C C . SER A 1 266 ? 15.971 -2.291 5.157 1.00 85.00 266 SER A C 1
ATOM 2137 O O . SER A 1 266 ? 15.133 -2.645 4.321 1.00 85.00 266 SER A O 1
ATOM 2139 N N . LEU A 1 267 ? 17.284 -2.401 4.951 1.00 88.31 267 LEU A N 1
ATOM 2140 C CA . LEU A 1 267 ? 17.899 -2.842 3.696 1.00 88.31 267 LEU A CA 1
ATOM 2141 C C . LEU A 1 267 ? 17.320 -4.175 3.182 1.00 88.31 267 LEU A C 1
ATOM 2143 O O . LEU A 1 267 ? 16.959 -4.285 2.015 1.00 88.31 267 LEU A O 1
ATOM 2147 N N . GLU A 1 268 ? 17.134 -5.158 4.068 1.00 87.69 268 GLU A N 1
ATOM 2148 C CA . GLU A 1 268 ? 16.573 -6.484 3.753 1.00 87.69 268 GLU A CA 1
ATOM 2149 C C . GLU A 1 268 ? 15.110 -6.432 3.274 1.00 87.69 268 GLU A C 1
ATOM 2151 O O . GLU A 1 268 ? 14.727 -7.120 2.320 1.00 87.69 268 GLU A O 1
ATOM 2156 N N . LYS A 1 269 ? 14.282 -5.591 3.912 1.00 85.25 269 LYS A N 1
ATOM 2157 C CA . LYS A 1 269 ? 12.877 -5.382 3.524 1.00 85.25 269 LYS A CA 1
ATOM 2158 C C . LYS A 1 269 ? 12.799 -4.661 2.182 1.00 85.25 269 LYS A C 1
ATOM 2160 O O . LYS A 1 269 ? 12.082 -5.108 1.290 1.00 85.25 269 LYS A O 1
ATOM 2165 N N . SER A 1 270 ? 13.590 -3.602 2.022 1.00 88.50 270 SER A N 1
ATOM 2166 C CA . SER A 1 270 ? 13.719 -2.840 0.777 1.00 88.50 270 SER A CA 1
ATOM 2167 C C . SER A 1 270 ? 14.202 -3.714 -0.388 1.00 88.50 270 SER A C 1
ATOM 2169 O O . SER A 1 270 ? 13.700 -3.582 -1.500 1.00 88.50 270 SER A O 1
ATOM 2171 N N . TRP A 1 271 ? 15.115 -4.656 -0.137 1.00 92.12 271 TRP A N 1
ATOM 2172 C CA . TRP A 1 271 ? 15.618 -5.610 -1.130 1.00 92.12 271 TRP A CA 1
ATOM 2173 C C . TRP A 1 271 ? 14.562 -6.614 -1.582 1.00 92.12 271 TRP A C 1
ATOM 2175 O O . TRP A 1 271 ? 14.349 -6.801 -2.781 1.00 92.12 271 TRP A O 1
ATOM 2185 N N . SER A 1 272 ? 13.856 -7.208 -0.619 1.00 88.31 272 SER A N 1
ATOM 2186 C CA . SER A 1 272 ? 12.742 -8.124 -0.883 1.00 88.31 272 SER A CA 1
ATOM 2187 C C . SER A 1 272 ? 11.625 -7.421 -1.665 1.00 88.31 272 SER A C 1
ATOM 2189 O O . SER A 1 272 ? 11.078 -7.973 -2.619 1.00 88.31 272 SER A O 1
ATOM 2191 N N . TYR A 1 273 ? 11.334 -6.168 -1.301 1.00 85.88 273 TYR A N 1
ATOM 2192 C CA . TYR A 1 273 ? 10.392 -5.306 -2.006 1.00 85.88 273 TYR A CA 1
ATOM 2193 C C . TYR A 1 273 ? 10.843 -5.005 -3.443 1.00 85.88 273 TYR A C 1
ATOM 2195 O O . TYR A 1 273 ? 10.059 -5.215 -4.364 1.00 85.88 273 TYR A O 1
ATOM 2203 N N . LEU A 1 274 ? 12.098 -4.592 -3.658 1.00 91.19 274 LEU A N 1
ATOM 2204 C CA . LEU A 1 274 ? 12.642 -4.271 -4.983 1.00 91.19 274 LEU A CA 1
ATOM 2205 C C . LEU A 1 274 ? 12.527 -5.452 -5.958 1.00 91.19 274 LEU A C 1
ATOM 2207 O O . LEU A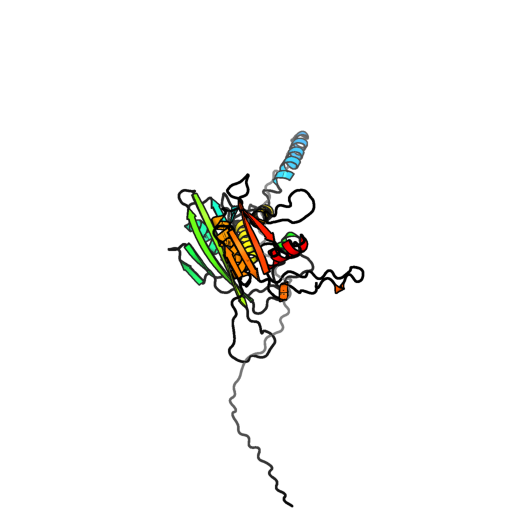 1 274 ? 12.036 -5.279 -7.072 1.00 91.19 274 LEU A O 1
ATOM 2211 N N . GLN A 1 275 ? 12.925 -6.656 -5.530 1.00 89.38 275 GLN A N 1
ATOM 2212 C CA . GLN A 1 275 ? 12.811 -7.867 -6.352 1.00 89.38 275 GLN A CA 1
ATOM 2213 C C . GLN A 1 275 ? 11.354 -8.177 -6.714 1.00 89.38 275 GLN A C 1
ATOM 2215 O O . GLN A 1 275 ? 11.042 -8.445 -7.876 1.00 89.38 275 GLN A O 1
ATOM 2220 N N . ALA A 1 276 ? 10.451 -8.109 -5.731 1.00 81.88 276 ALA A N 1
ATOM 2221 C CA . ALA A 1 276 ? 9.032 -8.356 -5.951 1.00 81.88 276 ALA A CA 1
ATOM 2222 C C . ALA A 1 276 ? 8.402 -7.302 -6.876 1.00 81.88 276 ALA A C 1
ATOM 2224 O O . ALA A 1 276 ? 7.559 -7.640 -7.700 1.00 81.88 276 ALA A O 1
ATOM 2225 N N . THR A 1 277 ? 8.813 -6.038 -6.777 1.00 82.62 277 THR A N 1
ATOM 2226 C CA . THR A 1 277 ? 8.332 -4.953 -7.640 1.00 82.62 277 THR A CA 1
ATOM 2227 C C . THR A 1 277 ? 8.790 -5.119 -9.086 1.00 82.62 277 THR A C 1
ATOM 2229 O O . THR A 1 277 ? 7.954 -5.053 -9.980 1.00 82.62 277 THR A O 1
ATOM 2232 N N . VAL A 1 278 ? 10.064 -5.441 -9.328 1.00 87.81 278 VAL A N 1
ATOM 2233 C CA . VAL A 1 278 ? 10.575 -5.740 -10.681 1.00 87.81 278 VAL A CA 1
ATOM 2234 C C . VAL A 1 278 ? 9.810 -6.904 -11.323 1.00 87.81 278 VAL A C 1
ATOM 2236 O O . VAL A 1 278 ? 9.403 -6.805 -12.478 1.00 87.81 278 VAL A O 1
ATOM 2239 N N . TYR A 1 279 ? 9.534 -7.966 -10.558 1.00 81.69 279 TYR A N 1
ATOM 2240 C CA . TYR A 1 279 ? 8.715 -9.087 -11.027 1.00 81.69 279 TYR A CA 1
ATOM 2241 C C . TYR A 1 279 ? 7.257 -8.682 -11.317 1.00 81.69 279 TYR A C 1
ATOM 2243 O O . TYR A 1 279 ? 6.711 -9.058 -12.350 1.00 81.69 279 TYR A O 1
ATOM 2251 N N . ARG A 1 280 ? 6.619 -7.886 -10.443 1.00 75.94 280 ARG A N 1
ATOM 2252 C CA . ARG A 1 280 ? 5.243 -7.380 -10.646 1.00 75.94 280 ARG A CA 1
ATOM 2253 C C . ARG A 1 280 ? 5.119 -6.443 -11.851 1.00 75.94 280 ARG A C 1
ATOM 2255 O O . ARG A 1 280 ? 4.055 -6.408 -12.459 1.00 75.94 280 ARG A O 1
ATOM 2262 N N . ALA A 1 281 ? 6.176 -5.696 -12.171 1.00 77.69 281 ALA A N 1
ATOM 2263 C CA . ALA A 1 281 ? 6.245 -4.817 -13.335 1.00 77.69 281 ALA A CA 1
ATOM 2264 C C . ALA A 1 281 ? 6.472 -5.574 -14.661 1.00 77.69 281 ALA A C 1
ATOM 2266 O O . ALA A 1 281 ? 6.454 -4.945 -15.715 1.00 77.69 281 ALA A O 1
ATOM 2267 N N . ASP A 1 282 ? 6.681 -6.898 -14.620 1.00 79.44 282 ASP A N 1
ATOM 2268 C CA . ASP A 1 282 ? 7.041 -7.751 -15.767 1.00 79.44 282 ASP A CA 1
ATOM 2269 C C . ASP A 1 282 ? 8.398 -7.380 -16.412 1.00 79.44 282 ASP A C 1
ATOM 2271 O O . ASP A 1 282 ? 8.641 -7.576 -17.603 1.00 79.44 282 ASP A O 1
ATOM 2275 N N . TRP A 1 283 ? 9.324 -6.830 -15.613 1.00 88.69 283 TRP A N 1
ATOM 2276 C CA . TRP A 1 283 ? 10.693 -6.535 -16.045 1.00 88.69 283 TRP A CA 1
ATOM 2277 C C . TRP A 1 283 ? 11.586 -7.762 -15.832 1.00 88.69 283 TRP A C 1
ATOM 2279 O O . TRP A 1 283 ? 11.626 -8.351 -14.748 1.00 88.69 283 TRP A O 1
ATOM 2289 N N . SER A 1 284 ? 12.352 -8.149 -16.855 1.00 88.88 284 SER A N 1
ATOM 2290 C CA . SER A 1 284 ? 13.204 -9.340 -16.763 1.00 88.88 284 SER A CA 1
ATOM 2291 C C . SER A 1 284 ? 14.515 -9.049 -16.027 1.00 88.88 284 SER A C 1
ATOM 2293 O O . SER A 1 284 ? 15.279 -8.155 -16.391 1.00 88.88 284 SER A O 1
ATOM 2295 N N . ILE A 1 285 ? 14.799 -9.838 -14.990 1.00 93.94 285 ILE A N 1
ATOM 2296 C CA . ILE A 1 285 ? 16.055 -9.768 -14.236 1.00 93.94 285 ILE A CA 1
ATOM 2297 C C . ILE A 1 285 ? 17.158 -10.454 -15.048 1.00 93.94 285 ILE A C 1
ATOM 2299 O O . ILE A 1 285 ? 17.068 -11.642 -15.358 1.00 93.94 285 ILE A O 1
ATOM 2303 N N . LYS A 1 286 ? 18.211 -9.702 -15.369 1.00 93.69 286 LYS A N 1
ATOM 2304 C CA . LYS A 1 286 ? 19.414 -10.180 -16.059 1.00 93.69 286 LYS A CA 1
ATOM 2305 C C . LYS A 1 286 ? 20.415 -10.786 -15.080 1.00 93.69 286 LYS A C 1
ATOM 2307 O O . LYS A 1 286 ? 20.982 -11.839 -15.353 1.00 93.69 286 LYS A O 1
ATOM 2312 N N . GLU A 1 287 ? 20.639 -10.117 -13.950 1.00 94.75 287 GLU A N 1
ATOM 2313 C CA . GLU A 1 287 ? 21.627 -10.530 -12.954 1.00 94.75 287 GLU A CA 1
ATOM 2314 C C . GLU A 1 287 ? 21.281 -10.008 -11.551 1.00 94.75 287 GLU A C 1
ATOM 2316 O O . GLU A 1 287 ? 20.663 -8.955 -11.393 1.00 94.75 287 GLU A O 1
ATOM 2321 N N . VAL A 1 288 ? 21.700 -10.750 -10.521 1.00 95.12 288 VAL A N 1
ATOM 2322 C CA . VAL A 1 288 ? 21.501 -10.415 -9.105 1.00 95.12 288 VAL A CA 1
ATOM 2323 C C . VAL A 1 288 ? 22.842 -10.483 -8.366 1.00 95.12 288 VAL A C 1
ATOM 2325 O O . VAL A 1 288 ? 23.605 -11.441 -8.522 1.00 95.12 288 VAL A O 1
ATOM 2328 N N . ARG A 1 289 ? 23.115 -9.489 -7.517 1.00 95.44 289 ARG A N 1
ATOM 2329 C CA . ARG A 1 289 ? 24.196 -9.483 -6.518 1.00 95.44 289 ARG A CA 1
ATOM 2330 C C . ARG A 1 289 ? 23.611 -9.126 -5.157 1.00 95.44 289 ARG A C 1
ATOM 2332 O O . ARG A 1 289 ? 23.606 -7.971 -4.741 1.00 95.44 289 ARG A O 1
ATOM 2339 N N . ALA A 1 290 ? 23.074 -10.138 -4.477 1.00 91.75 290 ALA A N 1
ATOM 2340 C CA . ALA A 1 290 ? 22.452 -9.980 -3.161 1.00 91.75 290 ALA A CA 1
ATOM 2341 C C . ALA A 1 290 ? 23.456 -9.580 -2.063 1.00 91.75 290 ALA A C 1
ATOM 2343 O O . ALA A 1 290 ? 23.063 -8.950 -1.091 1.00 91.75 290 ALA A O 1
ATOM 2344 N N . ASP A 1 291 ? 24.747 -9.877 -2.245 1.00 91.50 291 ASP A N 1
ATOM 2345 C CA . ASP A 1 291 ? 25.847 -9.427 -1.382 1.00 91.50 291 ASP A CA 1
ATOM 2346 C C . ASP A 1 291 ? 26.066 -7.904 -1.420 1.00 91.50 291 ASP A C 1
ATOM 2348 O O . ASP A 1 291 ? 26.609 -7.337 -0.474 1.00 91.50 291 ASP A O 1
ATOM 2352 N N . ARG A 1 292 ? 25.634 -7.242 -2.503 1.00 92.56 292 ARG A N 1
ATOM 2353 C CA . ARG A 1 292 ? 25.757 -5.788 -2.720 1.00 92.56 292 ARG A CA 1
ATOM 2354 C C . ARG A 1 292 ? 24.416 -5.074 -2.854 1.00 92.56 292 ARG A C 1
ATOM 2356 O O . ARG A 1 292 ? 24.402 -3.873 -3.094 1.00 92.56 292 ARG A O 1
ATOM 2363 N N . TYR A 1 293 ? 23.311 -5.808 -2.726 1.00 95.62 293 TYR A N 1
ATOM 2364 C CA . TYR A 1 293 ? 21.960 -5.304 -2.965 1.00 95.62 293 TYR A CA 1
ATOM 2365 C C . TYR A 1 293 ? 21.798 -4.632 -4.344 1.00 95.62 293 TYR A C 1
ATOM 2367 O O . TYR A 1 293 ? 21.139 -3.599 -4.480 1.00 95.62 293 TYR A O 1
ATOM 2375 N N . THR A 1 294 ? 22.411 -5.236 -5.370 1.00 96.56 294 THR A N 1
ATOM 2376 C CA . THR A 1 294 ? 22.408 -4.743 -6.757 1.00 96.56 294 THR A CA 1
ATOM 2377 C C . THR A 1 294 ? 21.684 -5.710 -7.691 1.00 96.56 294 THR A C 1
ATOM 2379 O O . THR A 1 294 ? 21.891 -6.928 -7.636 1.00 96.56 294 THR A O 1
ATOM 2382 N N . LEU A 1 295 ? 20.847 -5.167 -8.570 1.00 95.19 295 LEU A N 1
ATOM 2383 C CA . LEU A 1 295 ? 20.015 -5.897 -9.520 1.00 95.19 295 LEU A CA 1
ATOM 2384 C C . LEU A 1 295 ? 20.171 -5.293 -10.922 1.00 95.19 295 LEU A C 1
ATOM 2386 O O . LEU A 1 295 ? 20.001 -4.090 -11.093 1.00 95.19 295 LEU A O 1
ATOM 2390 N N . TRP A 1 296 ? 20.435 -6.119 -11.931 1.00 96.06 296 TRP A N 1
ATOM 2391 C CA . TRP A 1 296 ? 20.410 -5.697 -13.334 1.00 96.06 296 TRP A CA 1
ATOM 2392 C C . TRP A 1 296 ? 19.118 -6.175 -13.972 1.00 96.06 296 TRP A C 1
ATOM 2394 O O . TRP A 1 296 ? 18.810 -7.370 -13.939 1.00 96.06 296 TRP A O 1
ATOM 2404 N N . VAL A 1 297 ? 18.372 -5.250 -14.565 1.00 95.94 297 VAL A N 1
ATOM 2405 C CA . VAL A 1 297 ? 17.060 -5.510 -15.169 1.00 95.94 297 VAL A CA 1
ATOM 2406 C C . VAL A 1 297 ? 17.051 -5.032 -16.610 1.00 95.94 297 VAL A C 1
ATOM 2408 O O . VAL A 1 297 ? 17.617 -3.983 -16.918 1.00 95.94 297 VAL A O 1
ATOM 2411 N N . ASN A 1 298 ? 16.427 -5.795 -17.503 1.00 93.56 298 ASN A N 1
ATOM 2412 C CA . ASN A 1 298 ? 16.220 -5.349 -18.874 1.00 93.56 298 ASN A CA 1
ATOM 2413 C C . ASN A 1 298 ? 14.975 -4.462 -18.925 1.00 93.56 298 ASN A C 1
ATOM 2415 O O . ASN A 1 298 ? 13.916 -4.854 -18.432 1.00 93.56 298 ASN A O 1
ATOM 2419 N N . VAL A 1 299 ? 15.106 -3.288 -19.537 1.00 90.06 299 VAL A N 1
ATOM 2420 C CA . VAL A 1 299 ? 13.986 -2.368 -19.759 1.00 90.06 299 VAL A CA 1
ATOM 2421 C C . VAL A 1 299 ? 13.118 -2.943 -20.890 1.00 90.06 299 VAL A C 1
ATOM 2423 O O . VAL A 1 299 ? 13.664 -3.242 -21.954 1.00 90.06 299 VAL A O 1
ATOM 2426 N N . PRO A 1 300 ? 11.795 -3.115 -20.722 1.00 85.69 300 PRO A N 1
ATOM 2427 C CA . PRO A 1 300 ? 10.906 -3.550 -21.802 1.00 85.69 300 PRO A CA 1
ATOM 2428 C C . PRO A 1 300 ? 10.961 -2.634 -23.039 1.00 85.69 300 PRO A C 1
ATOM 2430 O O . PRO A 1 300 ? 11.053 -1.413 -22.913 1.00 85.69 300 PRO A O 1
ATOM 2433 N N . GLU A 1 301 ? 10.883 -3.199 -24.249 1.00 81.94 301 GLU A N 1
ATOM 2434 C CA . GLU A 1 301 ? 11.044 -2.448 -25.513 1.00 81.94 301 GLU A CA 1
ATOM 2435 C C . GLU A 1 301 ? 10.035 -1.293 -25.663 1.00 81.94 301 GLU A C 1
ATOM 2437 O O . GLU A 1 301 ? 10.391 -0.203 -26.109 1.00 81.94 301 GLU A O 1
ATOM 2442 N N . ASN A 1 302 ? 8.796 -1.492 -25.200 1.00 76.81 302 ASN A N 1
ATOM 2443 C CA . ASN A 1 302 ? 7.726 -0.486 -25.192 1.00 76.81 302 ASN A CA 1
ATOM 2444 C C . ASN A 1 302 ? 7.961 0.688 -24.218 1.00 76.81 302 ASN A C 1
ATOM 2446 O O . ASN A 1 302 ? 7.183 1.642 -24.223 1.00 76.81 302 ASN A O 1
ATOM 2450 N N . ILE A 1 303 ? 8.987 0.586 -23.369 1.00 78.94 303 ILE A N 1
ATOM 2451 C CA . ILE A 1 303 ? 9.423 1.599 -22.397 1.00 78.94 303 ILE A CA 1
ATOM 2452 C C . ILE A 1 303 ? 10.760 2.209 -22.853 1.00 78.94 303 ILE A C 1
ATOM 2454 O O . ILE A 1 303 ? 10.985 3.399 -22.663 1.00 78.94 303 ILE A O 1
ATOM 2458 N N . GLN A 1 304 ? 11.621 1.435 -23.531 1.00 77.00 304 GLN A N 1
ATOM 2459 C CA . GLN A 1 304 ? 12.828 1.958 -24.190 1.00 77.00 304 GLN A CA 1
ATOM 2460 C C . GLN A 1 304 ? 12.513 3.005 -25.267 1.00 77.00 304 GLN A C 1
ATOM 2462 O O . GLN A 1 304 ? 13.302 3.926 -25.475 1.00 77.00 304 GLN A O 1
ATOM 2467 N N . GLN A 1 305 ? 11.395 2.830 -25.980 1.00 65.31 305 GLN A N 1
ATOM 2468 C CA . GLN A 1 305 ? 10.983 3.678 -27.097 1.00 65.31 305 GLN A CA 1
ATOM 2469 C C . GLN A 1 305 ? 9.485 3.981 -27.017 1.00 65.31 305 GLN A C 1
ATOM 2471 O O . GLN A 1 305 ? 8.668 3.296 -27.632 1.00 65.31 305 GLN A O 1
ATOM 2476 N N . GLN A 1 306 ? 9.119 5.041 -26.296 1.00 52.38 306 GLN A N 1
ATOM 2477 C CA . GLN A 1 306 ? 7.774 5.603 -26.379 1.00 52.38 306 GLN A CA 1
ATOM 2478 C C . GLN A 1 306 ? 7.818 7.003 -26.999 1.00 52.38 306 GLN A C 1
ATOM 2480 O O . GLN A 1 306 ? 8.407 7.935 -26.450 1.00 52.38 306 GLN A O 1
ATOM 2485 N N . ASP A 1 307 ? 7.171 7.159 -28.156 1.00 46.19 307 ASP A N 1
ATOM 2486 C CA . ASP A 1 307 ? 6.863 8.482 -28.691 1.00 46.19 307 ASP A CA 1
ATOM 2487 C C . ASP A 1 307 ? 5.865 9.158 -27.740 1.00 46.19 307 ASP A C 1
ATOM 2489 O O . ASP A 1 307 ? 4.725 8.719 -27.582 1.00 46.19 307 ASP A O 1
ATOM 2493 N N . SER A 1 308 ? 6.317 10.225 -27.079 1.00 41.75 308 SER A N 1
ATOM 2494 C CA . SER A 1 308 ? 5.517 10.991 -26.123 1.00 41.75 308 SER A CA 1
ATOM 2495 C C . SER A 1 308 ? 4.187 11.429 -26.748 1.00 41.75 308 SER A C 1
ATOM 2497 O O . SER A 1 308 ? 4.182 12.244 -27.674 1.00 41.75 308 SER A O 1
ATOM 2499 N N . PHE A 1 309 ? 3.054 10.974 -26.196 1.00 42.44 309 PHE A N 1
ATOM 2500 C CA . PHE A 1 309 ? 1.700 11.384 -26.621 1.00 42.44 309 PHE A CA 1
ATOM 2501 C C . PHE A 1 309 ? 1.493 12.917 -26.591 1.00 42.44 309 PHE A C 1
ATOM 2503 O O . PHE A 1 309 ? 0.647 13.461 -27.302 1.00 42.44 309 PHE A O 1
ATOM 2510 N N . LEU A 1 310 ? 2.319 13.622 -25.811 1.00 48.12 310 LEU A N 1
ATOM 2511 C CA . LEU A 1 310 ? 2.314 15.070 -25.621 1.00 48.12 310 LEU A CA 1
ATOM 2512 C C . LEU A 1 310 ? 2.982 15.834 -26.786 1.00 48.12 310 LEU A C 1
ATOM 2514 O O . LEU A 1 310 ? 2.771 17.037 -26.945 1.00 48.12 310 LEU A O 1
ATOM 2518 N N . SER A 1 311 ? 3.781 15.150 -27.616 1.00 47.62 311 SER A N 1
ATOM 2519 C CA . SER A 1 311 ? 4.554 15.759 -28.716 1.00 47.62 311 SER A CA 1
ATOM 2520 C C . SER A 1 311 ? 3.684 16.378 -29.819 1.00 47.62 311 SER A C 1
ATOM 2522 O O . SER A 1 311 ? 4.134 17.270 -30.536 1.00 47.62 311 SER A O 1
ATOM 2524 N N . SER A 1 312 ? 2.414 15.974 -29.910 1.00 49.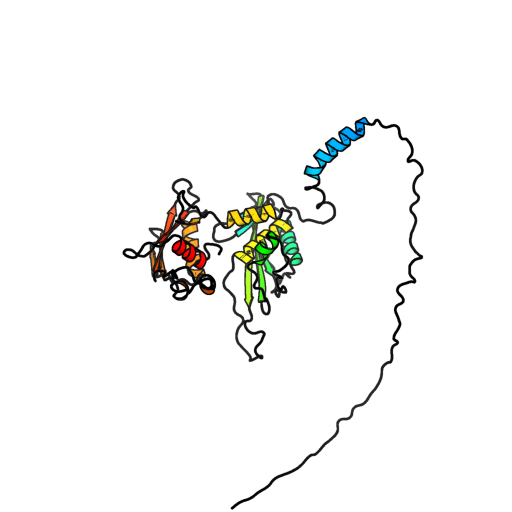50 312 SER A N 1
ATOM 2525 C CA . SER A 1 312 ? 1.436 16.510 -30.865 1.00 49.50 312 SER A CA 1
ATOM 2526 C C . SER A 1 312 ? 1.019 17.967 -30.603 1.00 49.50 312 SER A C 1
ATOM 2528 O O . SER A 1 312 ? 0.514 18.622 -31.514 1.00 49.50 312 SER A O 1
ATOM 2530 N N . LEU A 1 313 ? 1.244 18.496 -29.392 1.00 58.09 313 LEU A N 1
ATOM 2531 C CA . LEU A 1 313 ? 0.790 19.834 -28.977 1.00 58.09 313 LEU A CA 1
ATOM 2532 C C . LEU A 1 313 ? 1.909 20.889 -28.895 1.00 58.09 313 LEU A C 1
ATOM 2534 O O . LEU A 1 313 ? 1.621 22.059 -28.646 1.00 58.09 313 LEU A O 1
ATOM 2538 N N . ALA A 1 314 ? 3.172 20.514 -29.122 1.00 56.03 314 ALA A N 1
ATOM 2539 C CA . ALA A 1 314 ? 4.332 21.393 -28.945 1.00 56.03 314 ALA A CA 1
ATOM 2540 C C . ALA A 1 314 ? 5.262 21.397 -30.172 1.00 56.03 314 ALA A C 1
ATOM 2542 O O . ALA A 1 314 ? 6.419 20.989 -30.095 1.00 56.03 314 ALA A O 1
ATOM 2543 N N . PHE A 1 315 ? 4.781 21.927 -31.304 1.00 56.91 315 PHE A N 1
ATOM 2544 C CA . PHE A 1 315 ? 5.519 21.975 -32.582 1.00 56.91 315 PHE A CA 1
ATOM 2545 C C . PHE A 1 315 ? 6.853 22.758 -32.554 1.00 56.91 315 PHE A C 1
ATOM 2547 O O . PHE A 1 315 ? 7.581 22.769 -33.545 1.00 56.91 315 PHE A O 1
ATOM 2554 N N . TRP A 1 316 ? 7.159 23.450 -31.452 1.00 61.91 316 TRP A N 1
ATOM 2555 C CA . TRP A 1 316 ? 8.326 24.323 -31.280 1.00 61.91 316 TRP A CA 1
ATOM 2556 C C . TRP A 1 316 ? 9.430 23.749 -30.378 1.00 61.91 316 TRP A C 1
ATOM 2558 O O . TRP A 1 316 ? 10.452 24.410 -30.194 1.00 61.91 316 TRP A O 1
ATOM 2568 N N . ARG A 1 317 ? 9.248 22.562 -29.782 1.00 46.16 317 ARG A N 1
ATOM 2569 C CA . ARG A 1 317 ? 10.294 21.885 -28.996 1.00 46.16 317 ARG A CA 1
ATOM 2570 C C . ARG A 1 317 ? 10.867 20.722 -29.801 1.00 46.16 317 ARG A C 1
ATOM 2572 O O . ARG A 1 317 ? 10.118 19.956 -30.400 1.00 46.16 317 ARG A O 1
ATOM 2579 N N . SER A 1 318 ? 12.193 20.600 -29.817 1.00 38.66 318 SER A N 1
ATOM 2580 C CA . SER A 1 318 ? 12.869 19.423 -30.363 1.00 38.66 318 SER A CA 1
ATOM 2581 C C . SER A 1 318 ? 12.376 18.167 -29.650 1.00 38.66 318 SER A C 1
ATOM 2583 O O . SER A 1 318 ? 12.208 18.159 -28.433 1.00 38.66 318 SER A O 1
ATOM 2585 N N . SER A 1 319 ? 12.123 17.114 -30.423 1.00 40.06 319 SER A N 1
ATOM 2586 C CA . SER A 1 319 ? 11.644 15.835 -29.915 1.00 40.06 319 SER A CA 1
ATOM 2587 C C . SER A 1 319 ? 12.764 15.087 -29.187 1.00 40.06 319 SER A C 1
ATOM 2589 O O . SER A 1 319 ? 13.422 14.230 -29.785 1.00 40.06 319 SER A O 1
ATOM 2591 N N . ASP A 1 320 ? 12.970 15.393 -27.908 1.00 45.22 320 ASP A N 1
ATOM 2592 C CA . ASP A 1 320 ? 13.798 14.570 -27.029 1.00 45.22 320 ASP A CA 1
ATOM 2593 C C . ASP A 1 320 ? 13.069 13.251 -26.755 1.00 45.22 320 ASP A C 1
ATOM 2595 O O . ASP A 1 320 ? 12.288 13.095 -25.817 1.00 45.22 320 ASP A O 1
ATOM 2599 N N . LYS A 1 321 ? 13.303 12.286 -27.650 1.00 50.47 321 LYS A N 1
ATOM 2600 C CA . LYS A 1 321 ? 12.943 10.888 -27.431 1.00 50.47 321 LYS A CA 1
ATOM 2601 C C . LYS A 1 321 ? 13.757 10.398 -26.237 1.00 50.47 321 LYS A C 1
ATOM 2603 O O . LYS A 1 321 ? 14.984 10.329 -26.323 1.00 50.47 321 LYS A O 1
ATOM 2608 N N . GLN A 1 322 ? 13.082 10.040 -25.147 1.00 58.06 322 GLN A N 1
ATOM 2609 C CA . GLN A 1 322 ? 13.711 9.402 -23.991 1.00 58.06 322 GLN A CA 1
ATOM 2610 C C . GLN A 1 322 ? 14.141 7.973 -24.363 1.00 58.06 322 GLN A C 1
ATOM 2612 O O . GLN A 1 322 ? 13.478 7.000 -24.027 1.00 58.06 322 GLN A O 1
ATOM 2617 N N . ASN A 1 323 ? 15.263 7.848 -25.076 1.00 73.94 323 ASN A N 1
ATOM 2618 C CA . ASN A 1 323 ? 15.922 6.565 -25.302 1.00 73.94 323 ASN A CA 1
ATOM 2619 C C . ASN A 1 323 ? 16.471 6.074 -23.959 1.00 73.94 323 ASN A C 1
ATOM 2621 O O . ASN A 1 323 ? 17.438 6.640 -23.445 1.00 73.94 323 ASN A O 1
ATOM 2625 N N . LEU A 1 324 ? 15.861 5.039 -23.386 1.00 83.31 324 LEU A N 1
ATOM 2626 C CA . LEU A 1 324 ? 16.432 4.331 -22.241 1.00 83.31 324 LEU A CA 1
ATOM 2627 C C . LEU A 1 324 ? 17.390 3.227 -22.718 1.00 83.31 324 LEU A C 1
ATOM 2629 O O . LEU A 1 324 ? 17.172 2.649 -23.786 1.00 83.31 324 LEU A O 1
ATOM 2633 N N . PRO A 1 325 ? 18.431 2.894 -21.936 1.00 88.00 325 PRO A N 1
ATOM 2634 C CA . PRO A 1 325 ? 19.289 1.756 -22.238 1.00 88.00 325 PRO A CA 1
ATOM 2635 C C . PRO A 1 325 ? 18.522 0.434 -22.084 1.00 88.00 325 PRO A C 1
ATOM 2637 O O . PRO A 1 325 ? 17.587 0.318 -21.292 1.00 88.00 325 PRO A O 1
ATOM 2640 N N . SER A 1 326 ? 18.944 -0.596 -22.819 1.00 90.12 326 SER A N 1
ATOM 2641 C CA . SER A 1 326 ? 18.285 -1.916 -22.801 1.00 90.12 326 SER A CA 1
ATOM 2642 C C . SER A 1 326 ? 18.405 -2.660 -21.462 1.00 90.12 326 SER A C 1
ATOM 2644 O O . SER A 1 326 ? 17.607 -3.548 -21.166 1.00 90.12 326 SER A O 1
ATOM 2646 N N . THR A 1 327 ? 19.382 -2.296 -20.631 1.00 93.00 327 THR A N 1
ATOM 2647 C CA . THR A 1 327 ? 19.564 -2.777 -19.257 1.00 93.00 327 THR A CA 1
ATOM 2648 C C . THR A 1 327 ? 19.772 -1.566 -18.346 1.00 93.00 327 THR A C 1
ATOM 2650 O O . THR A 1 327 ? 20.455 -0.629 -18.742 1.00 93.00 327 THR A O 1
ATOM 2653 N N . VAL A 1 328 ? 19.249 -1.596 -17.119 1.00 95.69 328 VAL A N 1
ATOM 2654 C CA . VAL A 1 328 ? 19.606 -0.644 -16.049 1.00 95.69 328 VAL A CA 1
ATOM 2655 C C . VAL A 1 328 ? 20.020 -1.379 -14.778 1.00 95.69 328 VAL A C 1
ATOM 2657 O O . VAL A 1 328 ? 19.649 -2.537 -14.561 1.00 95.69 328 VAL A O 1
ATOM 2660 N N . THR A 1 329 ? 20.799 -0.696 -13.946 1.00 96.44 329 THR A N 1
ATOM 2661 C CA . THR A 1 329 ? 21.266 -1.180 -12.644 1.00 96.44 329 THR A CA 1
ATOM 2662 C C . THR A 1 329 ? 20.442 -0.521 -11.542 1.00 96.44 329 THR A C 1
ATOM 2664 O O . THR A 1 329 ? 20.363 0.703 -11.485 1.00 96.44 329 THR A O 1
ATOM 2667 N N . LEU A 1 330 ? 19.839 -1.319 -10.663 1.00 96.31 330 LEU A N 1
ATOM 2668 C CA . LEU A 1 330 ? 19.111 -0.876 -9.473 1.00 96.31 330 LEU A CA 1
ATOM 2669 C C . LEU A 1 330 ? 19.921 -1.262 -8.231 1.00 96.31 330 LEU A C 1
ATOM 2671 O O . LEU A 1 330 ? 20.228 -2.441 -8.044 1.00 96.31 330 LEU A O 1
ATOM 2675 N N . SER A 1 331 ? 20.251 -0.287 -7.385 1.00 95.81 331 SER A N 1
ATOM 2676 C CA . SER A 1 331 ? 21.112 -0.482 -6.210 1.00 95.81 331 SER A CA 1
ATOM 2677 C C . SER A 1 331 ? 20.456 0.060 -4.946 1.00 95.81 331 SER A C 1
ATOM 2679 O O . SER A 1 331 ? 19.927 1.171 -4.949 1.00 95.81 331 SER A O 1
ATOM 2681 N N . LEU A 1 332 ? 20.529 -0.699 -3.848 1.00 94.69 332 LEU A N 1
ATOM 2682 C CA . LEU A 1 332 ? 20.098 -0.248 -2.523 1.00 94.69 332 LEU A CA 1
ATOM 2683 C C . LEU A 1 332 ? 21.289 -0.038 -1.586 1.00 94.69 332 LEU A C 1
ATOM 2685 O O . LEU A 1 332 ? 22.168 -0.890 -1.477 1.00 94.69 332 LEU A O 1
ATOM 2689 N N . ARG A 1 333 ? 21.267 1.065 -0.839 1.00 93.44 333 ARG A N 1
ATOM 2690 C CA . ARG A 1 333 ? 22.205 1.351 0.260 1.00 93.44 333 ARG A CA 1
ATOM 2691 C C . ARG A 1 333 ? 21.451 1.846 1.487 1.00 93.44 333 ARG A C 1
ATOM 2693 O O . ARG A 1 333 ? 20.402 2.464 1.341 1.00 93.44 333 ARG A O 1
ATOM 2700 N N . MET A 1 334 ? 21.972 1.613 2.688 1.00 89.94 334 MET A N 1
ATOM 2701 C CA . MET A 1 334 ? 21.400 2.243 3.884 1.00 89.94 334 MET A CA 1
ATOM 2702 C C . MET A 1 334 ? 21.600 3.762 3.836 1.00 89.94 334 MET A C 1
ATOM 2704 O O . MET A 1 334 ? 22.574 4.259 3.264 1.00 89.94 334 MET A O 1
ATOM 2708 N N . ASP A 1 335 ? 20.658 4.484 4.430 1.00 83.31 335 ASP A N 1
ATOM 2709 C CA . ASP A 1 335 ? 20.838 5.880 4.817 1.00 83.31 335 ASP A CA 1
ATOM 2710 C C . ASP A 1 335 ? 21.801 5.934 6.019 1.00 83.31 335 ASP A C 1
ATOM 2712 O O . ASP A 1 335 ? 21.686 5.129 6.946 1.00 83.31 335 ASP A O 1
ATOM 2716 N N . GLU A 1 336 ? 22.791 6.828 5.983 1.00 77.12 336 GLU A N 1
ATOM 2717 C CA . GLU A 1 336 ? 23.846 6.882 7.010 1.00 77.12 336 GLU A CA 1
ATOM 2718 C C . GLU A 1 336 ? 23.369 7.520 8.325 1.00 77.12 336 GLU A C 1
ATOM 2720 O O . GLU A 1 336 ? 23.969 7.279 9.373 1.00 77.12 336 GLU A O 1
ATOM 2725 N N . GLU A 1 337 ? 22.278 8.291 8.296 1.00 73.62 337 GLU A N 1
ATOM 2726 C CA . GLU A 1 337 ? 21.718 8.953 9.476 1.00 73.62 337 GLU A CA 1
ATOM 2727 C C . GLU A 1 337 ? 20.579 8.148 10.119 1.00 73.62 337 GLU A C 1
ATOM 2729 O O . GLU A 1 337 ? 20.332 8.282 11.320 1.00 73.62 337 GLU A O 1
ATOM 2734 N N . GLN A 1 338 ? 19.850 7.331 9.344 1.00 70.25 338 GLN A N 1
ATOM 2735 C CA . GLN A 1 338 ? 18.632 6.653 9.809 1.00 70.25 338 GLN A CA 1
ATOM 2736 C C . GLN A 1 338 ? 18.556 5.194 9.333 1.00 70.25 338 GLN A C 1
ATOM 2738 O O . GLN A 1 338 ? 18.178 4.905 8.201 1.00 70.25 338 GLN A O 1
ATOM 2743 N N . SER A 1 339 ? 18.806 4.251 10.244 1.00 67.81 339 SER A N 1
ATOM 2744 C CA . SER A 1 339 ? 18.850 2.801 9.972 1.00 67.81 339 SER A CA 1
ATOM 2745 C C . SER A 1 339 ? 17.542 2.172 9.458 1.00 67.81 339 SER A C 1
ATOM 2747 O O . SER A 1 339 ? 17.567 1.067 8.915 1.00 67.81 339 SER A O 1
ATOM 2749 N N . GLU A 1 340 ? 16.402 2.855 9.599 1.00 74.50 340 GLU A N 1
ATOM 2750 C CA . GLU A 1 340 ? 15.107 2.440 9.032 1.00 74.50 340 GLU A CA 1
ATOM 2751 C C . GLU A 1 340 ? 14.825 3.030 7.637 1.00 74.50 340 GLU A C 1
ATOM 2753 O O . GLU A 1 340 ? 13.715 2.893 7.115 1.00 74.50 340 GLU A O 1
ATOM 2758 N N . LYS A 1 341 ? 15.816 3.673 7.010 1.00 82.31 341 LYS A N 1
ATOM 2759 C CA . LYS A 1 341 ? 15.755 4.135 5.622 1.00 82.31 341 LYS A CA 1
ATOM 2760 C C . LYS A 1 341 ? 16.783 3.424 4.746 1.00 82.31 341 LYS A C 1
ATOM 2762 O O . LYS A 1 341 ? 17.928 3.185 5.129 1.00 82.31 341 LYS A O 1
ATOM 2767 N N . THR A 1 342 ? 16.377 3.177 3.510 1.00 88.75 342 THR A N 1
ATOM 2768 C CA . THR A 1 342 ? 17.217 2.660 2.433 1.00 88.75 342 THR A CA 1
ATOM 2769 C C . THR A 1 342 ? 17.071 3.563 1.211 1.00 88.75 342 THR A C 1
ATOM 2771 O O . THR A 1 342 ? 15.963 3.944 0.849 1.00 88.75 342 THR A O 1
ATOM 2774 N N . ILE A 1 343 ? 18.174 3.895 0.553 1.00 91.12 343 ILE A N 1
ATOM 2775 C CA . ILE A 1 343 ? 18.215 4.703 -0.666 1.00 91.12 343 ILE A CA 1
ATOM 2776 C C . ILE A 1 343 ? 18.318 3.770 -1.876 1.00 91.12 343 ILE A C 1
ATOM 2778 O O . ILE A 1 343 ? 19.215 2.928 -1.924 1.00 91.12 343 ILE A O 1
ATOM 2782 N N . LEU A 1 344 ? 17.408 3.936 -2.838 1.00 92.00 344 LEU A N 1
ATOM 2783 C CA . LEU A 1 344 ? 17.342 3.214 -4.109 1.00 92.00 344 LEU A CA 1
ATOM 2784 C C . LEU A 1 344 ? 17.790 4.123 -5.258 1.00 92.00 344 LEU A C 1
ATOM 2786 O O . LEU A 1 344 ? 17.098 5.090 -5.586 1.00 92.00 344 LEU A O 1
ATOM 2790 N N . THR A 1 345 ? 18.914 3.793 -5.893 1.00 93.38 345 THR A N 1
ATOM 2791 C CA . THR A 1 345 ? 19.385 4.452 -7.121 1.00 93.38 345 THR A CA 1
ATOM 2792 C C . THR A 1 345 ? 19.070 3.611 -8.357 1.00 93.38 345 THR A C 1
ATOM 2794 O O . THR A 1 345 ? 18.937 2.386 -8.280 1.00 93.38 345 THR A O 1
ATOM 2797 N N . VAL A 1 346 ? 18.952 4.285 -9.505 1.00 93.81 346 VAL A N 1
ATOM 2798 C CA . VAL A 1 346 ? 18.921 3.652 -10.826 1.00 93.81 346 VAL A CA 1
ATOM 2799 C C . VAL A 1 346 ? 19.980 4.284 -11.720 1.00 93.81 346 VAL A C 1
ATOM 2801 O O . VAL A 1 346 ? 20.068 5.508 -11.831 1.00 93.81 346 VAL A O 1
ATOM 2804 N N . GLU A 1 347 ? 20.803 3.441 -12.332 1.00 94.12 347 GLU A N 1
ATOM 2805 C CA . GLU A 1 347 ? 21.997 3.832 -13.080 1.00 94.12 347 GLU A CA 1
ATOM 2806 C C . GLU A 1 347 ? 22.050 3.109 -14.433 1.00 94.12 347 GLU A C 1
ATOM 2808 O O . GLU A 1 347 ? 21.548 1.991 -14.589 1.00 94.12 347 GLU A O 1
ATOM 2813 N N . ALA A 1 348 ? 22.669 3.753 -15.424 1.00 92.12 348 ALA A N 1
ATOM 2814 C CA . ALA A 1 348 ? 22.991 3.104 -16.691 1.00 92.12 348 ALA A CA 1
ATOM 2815 C C . ALA A 1 348 ? 24.078 2.024 -16.480 1.00 92.12 348 ALA A C 1
ATOM 2817 O O . ALA A 1 348 ? 24.796 2.063 -15.475 1.00 92.12 348 ALA A O 1
ATOM 2818 N N . PRO A 1 349 ? 24.228 1.052 -17.396 1.00 87.75 349 PRO A N 1
ATOM 2819 C CA . PRO A 1 349 ? 25.333 0.099 -17.360 1.00 87.75 349 PRO A CA 1
ATOM 2820 C C . PRO A 1 349 ? 26.703 0.792 -17.425 1.00 87.75 349 PRO A C 1
ATOM 2822 O O . PRO A 1 349 ? 26.847 1.882 -17.981 1.00 87.75 349 PRO A O 1
ATOM 2825 N N . GLU A 1 350 ? 27.733 0.143 -16.877 1.00 83.62 350 GLU A N 1
ATOM 2826 C CA . GLU A 1 350 ? 29.099 0.674 -16.898 1.00 83.62 350 GLU A CA 1
ATOM 2827 C C . GLU A 1 350 ? 29.581 0.893 -18.345 1.00 83.62 350 GLU A C 1
ATOM 2829 O O . GLU A 1 350 ? 29.586 -0.028 -19.161 1.00 83.62 350 GLU A O 1
ATOM 2834 N N . GLY A 1 351 ? 29.985 2.128 -18.659 1.00 80.56 351 GLY A N 1
ATOM 2835 C CA . GLY A 1 351 ? 30.414 2.542 -20.000 1.00 80.56 351 GLY A CA 1
ATOM 2836 C C . GLY A 1 351 ? 29.322 3.173 -20.875 1.00 80.56 351 GLY A C 1
ATOM 2837 O O . GLY A 1 351 ? 29.646 3.681 -21.949 1.00 80.56 351 GLY A O 1
ATOM 2838 N N . GLU A 1 352 ? 28.062 3.199 -20.433 1.00 85.81 352 GLU A N 1
ATOM 2839 C CA . GLU A 1 352 ? 26.971 3.907 -21.117 1.00 85.81 352 GLU A CA 1
ATOM 2840 C C . GLU A 1 352 ? 26.796 5.353 -20.606 1.00 85.81 352 GLU A C 1
ATOM 2842 O O . GLU A 1 352 ? 27.406 5.778 -19.622 1.00 85.81 352 GLU A O 1
ATOM 2847 N N . THR A 1 353 ? 25.985 6.156 -21.304 1.00 85.44 353 THR A N 1
ATOM 2848 C CA . THR A 1 353 ? 25.693 7.539 -20.884 1.00 85.44 353 THR A CA 1
ATOM 2849 C C . THR A 1 353 ? 24.862 7.541 -19.592 1.00 85.44 353 THR A C 1
ATOM 2851 O O . THR A 1 353 ? 23.850 6.841 -19.542 1.00 85.44 353 THR A O 1
ATOM 2854 N N . PRO A 1 354 ? 25.233 8.323 -18.556 1.00 88.69 354 PRO A N 1
ATOM 2855 C CA . PRO A 1 354 ? 24.455 8.410 -17.323 1.00 88.69 354 PRO A CA 1
ATOM 2856 C C . PRO A 1 354 ? 23.007 8.846 -17.570 1.00 88.69 354 PRO A C 1
ATOM 2858 O O . PRO A 1 354 ? 22.752 9.761 -18.352 1.00 88.69 354 PRO A O 1
ATOM 2861 N N . LEU A 1 355 ? 22.067 8.221 -16.856 1.00 88.62 355 LEU A N 1
ATOM 2862 C CA . LEU A 1 355 ? 20.644 8.554 -16.931 1.00 88.62 355 LEU A CA 1
ATOM 2863 C C . LEU A 1 355 ? 20.394 9.986 -16.439 1.00 88.62 355 LEU A C 1
ATOM 2865 O O . LEU A 1 355 ? 20.863 10.353 -15.356 1.00 88.62 355 LEU A O 1
ATOM 2869 N N . SER A 1 356 ? 19.605 10.759 -17.186 1.00 87.69 356 SER A N 1
ATOM 2870 C CA . SER A 1 356 ? 19.077 12.055 -16.751 1.00 87.69 356 SER A CA 1
ATOM 2871 C C . SER A 1 356 ? 18.039 11.891 -15.638 1.00 87.69 356 SER A C 1
ATOM 2873 O O . SER A 1 356 ? 17.454 10.819 -15.458 1.00 87.69 356 SER A O 1
ATOM 2875 N N . SER A 1 357 ? 17.762 12.967 -14.904 1.00 84.75 357 SER A N 1
ATOM 2876 C CA . SER A 1 357 ? 16.721 12.974 -13.870 1.00 84.75 357 SER A CA 1
ATOM 2877 C C . SER A 1 357 ? 15.332 12.573 -14.385 1.00 84.75 357 SER A C 1
ATOM 2879 O O . SER A 1 357 ? 14.618 11.840 -13.700 1.00 84.75 357 SER A O 1
ATOM 2881 N N . GLU A 1 358 ? 14.967 12.972 -15.608 1.00 83.56 358 GLU A N 1
ATOM 2882 C CA . GLU A 1 358 ? 13.715 12.539 -16.241 1.00 83.56 358 GLU A CA 1
ATOM 2883 C C . GLU A 1 358 ? 13.714 11.034 -16.537 1.00 83.56 358 GLU A C 1
ATOM 2885 O O . GLU A 1 358 ? 12.746 10.351 -16.215 1.00 83.56 358 GLU A O 1
ATOM 2890 N N . GLN A 1 359 ? 14.812 10.492 -17.081 1.00 86.88 359 GLN A N 1
ATOM 2891 C CA . GLN A 1 359 ? 14.931 9.059 -17.372 1.00 86.88 359 GLN A CA 1
ATOM 2892 C C . GLN A 1 359 ? 14.859 8.213 -16.093 1.00 86.88 359 GLN A C 1
ATOM 2894 O O . GLN A 1 359 ? 14.147 7.210 -16.063 1.00 86.88 359 GLN A O 1
ATOM 2899 N N . ARG A 1 360 ? 15.549 8.625 -15.016 1.00 88.69 360 ARG A N 1
ATOM 2900 C CA . ARG A 1 360 ? 15.475 7.948 -13.706 1.00 88.69 360 ARG A CA 1
ATOM 2901 C C . ARG A 1 360 ? 14.043 7.946 -13.175 1.00 88.69 360 ARG A C 1
ATOM 2903 O O . ARG A 1 360 ? 13.560 6.907 -12.730 1.00 88.69 360 ARG A O 1
ATOM 2910 N N . ARG A 1 361 ? 13.357 9.094 -13.241 1.00 82.88 361 ARG A N 1
ATOM 2911 C CA . ARG A 1 361 ? 11.962 9.233 -12.805 1.00 82.88 361 ARG A CA 1
ATOM 2912 C C . ARG A 1 361 ? 11.036 8.317 -13.611 1.00 82.88 361 ARG A C 1
ATOM 2914 O O . ARG A 1 361 ? 10.313 7.526 -13.011 1.00 82.88 361 ARG A O 1
ATOM 2921 N N . TYR A 1 362 ? 11.127 8.359 -14.939 1.00 82.19 362 TYR A N 1
ATOM 2922 C CA . TYR A 1 362 ? 10.311 7.546 -15.841 1.00 82.19 362 TYR A CA 1
ATOM 2923 C C . TYR A 1 362 ? 10.523 6.037 -15.623 1.00 82.19 362 TYR A C 1
ATOM 2925 O O . TYR A 1 362 ? 9.555 5.277 -15.614 1.00 82.19 362 TYR A O 1
ATOM 2933 N N . ILE A 1 363 ? 11.756 5.584 -15.354 1.00 87.50 363 ILE A N 1
ATOM 2934 C CA . ILE A 1 363 ? 12.021 4.186 -14.970 1.00 87.50 363 ILE A CA 1
ATOM 2935 C C . ILE A 1 363 ? 11.280 3.815 -13.678 1.00 87.50 363 ILE A C 1
ATOM 2937 O O . ILE A 1 363 ? 10.625 2.775 -13.628 1.00 87.50 363 ILE A O 1
ATOM 2941 N N . PHE A 1 364 ? 11.342 4.648 -12.636 1.00 85.69 364 PHE A N 1
ATOM 2942 C CA . PHE A 1 364 ? 10.656 4.352 -11.377 1.00 85.69 364 PHE A CA 1
ATOM 2943 C C . PHE A 1 364 ? 9.122 4.408 -11.491 1.00 85.69 364 PHE A C 1
ATOM 2945 O O . PHE A 1 364 ? 8.450 3.588 -10.868 1.00 85.69 364 PHE A O 1
ATOM 2952 N N . GLU A 1 365 ? 8.563 5.307 -12.304 1.00 77.88 365 GLU A N 1
ATOM 2953 C CA . GLU A 1 365 ? 7.126 5.333 -12.630 1.00 77.88 365 GLU A CA 1
ATOM 2954 C C . GLU A 1 365 ? 6.696 4.039 -13.339 1.00 77.88 365 GLU A C 1
ATOM 2956 O O . GLU A 1 365 ? 5.698 3.427 -12.965 1.00 77.88 365 GLU A O 1
ATOM 2961 N N . ASN A 1 366 ? 7.486 3.557 -14.301 1.00 82.12 366 ASN A N 1
ATOM 2962 C CA . ASN A 1 366 ? 7.213 2.303 -15.011 1.00 82.12 366 ASN A CA 1
ATOM 2963 C C . ASN A 1 366 ? 7.434 1.037 -14.164 1.00 82.12 366 ASN A C 1
ATOM 2965 O O . ASN A 1 366 ? 6.824 0.006 -14.436 1.00 82.12 366 ASN A O 1
ATOM 2969 N N . LEU A 1 367 ? 8.271 1.107 -13.127 1.00 78.81 367 LEU A N 1
ATOM 2970 C CA . LEU A 1 367 ? 8.385 0.064 -12.102 1.00 78.81 367 LEU A CA 1
ATOM 2971 C C . LEU A 1 367 ? 7.246 0.122 -11.064 1.00 78.81 367 LEU A C 1
ATOM 2973 O O . LEU A 1 367 ? 7.206 -0.722 -10.173 1.00 78.81 367 LEU A O 1
ATOM 2977 N N . GLY A 1 368 ? 6.341 1.108 -11.124 1.00 72.25 368 GLY A N 1
ATOM 2978 C CA . GLY A 1 368 ? 5.297 1.313 -10.111 1.00 72.25 368 GLY A CA 1
ATOM 2979 C C . GLY A 1 368 ? 5.837 1.766 -8.746 1.00 72.25 368 GLY A C 1
ATOM 2980 O O . GLY A 1 368 ? 5.160 1.619 -7.730 1.00 72.25 368 GLY A O 1
ATOM 2981 N N . LEU A 1 369 ? 7.065 2.294 -8.712 1.00 76.50 369 LEU A N 1
ATOM 2982 C CA . LEU A 1 369 ? 7.724 2.849 -7.523 1.00 76.50 369 LEU A CA 1
ATOM 2983 C C . LEU A 1 369 ? 7.433 4.346 -7.329 1.00 76.50 369 LEU A C 1
ATOM 2985 O O . LEU A 1 369 ? 7.738 4.903 -6.275 1.00 76.50 369 LEU A O 1
ATOM 2989 N N . LEU A 1 370 ? 6.843 4.986 -8.340 1.00 69.38 370 LEU A N 1
ATOM 2990 C CA . LEU A 1 370 ? 6.359 6.360 -8.328 1.00 69.38 370 LEU A CA 1
ATOM 2991 C C . LEU A 1 370 ? 4.940 6.422 -8.892 1.00 69.38 370 LEU A C 1
ATOM 2993 O O . LEU A 1 370 ? 4.615 5.707 -9.838 1.00 69.38 370 LEU A O 1
ATOM 2997 N N . ALA A 1 371 ? 4.125 7.321 -8.342 1.00 56.38 371 ALA A N 1
ATOM 2998 C CA . ALA A 1 371 ? 2.898 7.758 -8.995 1.00 56.38 371 ALA A CA 1
ATOM 2999 C C . ALA A 1 371 ? 3.236 8.669 -10.191 1.00 56.38 371 ALA A C 1
ATOM 3001 O O . ALA A 1 371 ? 4.147 9.500 -10.091 1.00 56.38 371 ALA A O 1
ATOM 3002 N N . GLN A 1 372 ? 2.491 8.483 -11.284 1.00 44.88 372 GLN A N 1
ATOM 3003 C CA . GLN A 1 372 ? 2.524 9.310 -12.499 1.00 44.88 372 GLN A CA 1
ATOM 3004 C C . GLN A 1 372 ? 1.824 10.658 -12.273 1.00 44.88 372 GLN A C 1
ATOM 3006 O O . GLN A 1 372 ? 0.793 10.663 -11.560 1.00 44.88 372 GLN A O 1
#